Protein AF-A0A4T0X198-F1 (afdb_monomer_lite)

Sequence (531 aa):
MTITDDGVINQREHHVYLKEINNILEANDIARLREVFSIENGLINNEIREQTWPIMIKSNTVDVPNCDELGNDCRDSEQVKKDVDRSFLHVDDSLHDVVSLRKRLYNLILKVLVALPELNYYQGYHDIASIVVLVFKDDILAYRFLYCLSVKYLRDHMMCNLSPTMSQLDLIPELMEKIDPELHKVISNAHPIYALSSIISLFTHNFSNVNHAVMLWDFIFFKDSPQMILYIYVAMLKYFKDEIVLELGEMSSFSLSKDSKSFDMDSVHAVLNNFISKHFKEFSTHSKNDLANVLALADHLSKKHSLTKLKTFHSISKYSFLNRKTYSLVILRLQSKETLLHQRKTGKNKNTHKKFRLVYFLLGSKLYMFKLSIGVGIIGIVINGLLRDGSCINQGYTNAQAAFAVFFGDNDPRNISQKLSSKREQDVLVAELEAIRHALISILKELNHPKNQDRKMAFTIYSDSTSAIEWVTGFHSPRRNMASTVDSCRYYYSQVKARTSLSILHVDAHTNVHGNERADNMAYLEACTYI

Radius of gyration: 26.46 Å; chains: 1; bounding box: 66×66×70 Å

Secondary structure (DSSP, 8-state):
------TT--HHHHHHHHHHHHHHHHTT-HHHHHHH--TTT--S-HHHHHHHHHHHHTGGG-------S--TT-TTHHHHHHHHHTTTTTS-TTTS-HHHHHHHHHHHHHHHHHH-TT----TTHHHHHHHHHHH-SSHHHHHHHHHHHIIIIIGGGGSSSSHHHHHHHTHHHHHHHHH-HHHHHHHTTS-GGGGHHHHHTTTTTT-SSHHHHHHHHHHHHHHT-TTHHHHHHHHHHHHTHHHHHHHHHHHHHHS--TT-SS--HHHHHHHHTTHHHHHTSS--HHHHHHHHHHHHHHHHHHHHS-GGGSSGGGGS-TTSTTT--S--HHHHHHHHHHHHHHHHHHHTSTTSHHHHHHHHHHTSS---S----------S-----BEEEEEEETTTSTT-EEEEEEE-STT-TT-EEEEPPTTS---HHHHHHHHHHHHHHHHHHHHTSGGGTT---EEEEEES-HHHHHHHHTSSPPPTTTHHHHHHHHHHHHHHHTTSEEEEEE--TTS--HHHHHHHHHHHHHHHTT-

pLDDT: mean 76.57, std 20.44, range [20.52, 98.44]

InterPro domains:
  IPR000195 Rab-GAP-TBC domain [PF00566] (47-244)
  IPR000195 Rab-GAP-TBC domain [PS50086] (43-224)
  IPR000195 Rab-GAP-TBC domain [SM00164] (40-248)
  IPR002156 Ribonuclease H domain [PF00075] (389-524)
  IPR012337 Ribonuclease H-like superfamily [SSF53098] (389-527)
  IPR035969 Rab-GAP-TBC domain superfamily [SSF47923] (25-184)
  IPR035969 Rab-GAP-TBC domain superfamily [SSF47923] (166-245)
  IPR036397 Ribonuclease H superfamily [G3DSA:3.30.420.10] (386-528)
  IPR045913 GTPase-activating protein TBC20/Gyp8-like [PTHR20913] (14-334)

Structure (mmCIF, N/CA/C/O backbone):
data_AF-A0A4T0X198-F1
#
_entry.id   AF-A0A4T0X198-F1
#
loop_
_atom_site.group_PDB
_atom_site.id
_atom_site.type_symbol
_atom_site.label_atom_id
_atom_site.label_alt_id
_atom_site.label_comp_id
_atom_site.label_asym_id
_atom_site.label_entity_id
_atom_site.label_seq_id
_atom_site.pdbx_PDB_ins_code
_atom_site.Cartn_x
_atom_site.Cartn_y
_atom_site.Cartn_z
_atom_site.occupancy
_atom_site.B_iso_or_equiv
_atom_site.auth_seq_id
_atom_site.auth_comp_id
_atom_site.auth_asym_id
_atom_site.auth_atom_id
_atom_site.pdbx_PDB_model_num
ATOM 1 N N . MET A 1 1 ? 16.808 -16.544 -4.429 1.00 29.42 1 MET A N 1
ATOM 2 C CA . MET A 1 1 ? 16.758 -17.791 -3.639 1.00 29.42 1 MET A CA 1
ATOM 3 C C . MET A 1 1 ? 15.345 -18.338 -3.738 1.00 29.42 1 MET A C 1
ATOM 5 O O . MET A 1 1 ? 14.411 -17.560 -3.586 1.00 29.42 1 MET A O 1
ATOM 9 N N . THR A 1 2 ? 15.166 -19.637 -3.972 1.00 31.08 2 THR A N 1
ATOM 10 C CA . THR A 1 2 ? 14.050 -20.343 -3.334 1.00 31.08 2 THR A CA 1
ATOM 11 C C . THR A 1 2 ? 14.247 -20.149 -1.837 1.00 31.08 2 THR A C 1
ATOM 13 O O . THR A 1 2 ? 15.103 -20.794 -1.241 1.00 31.08 2 THR A O 1
ATOM 16 N N . ILE A 1 3 ? 13.553 -19.172 -1.255 1.00 27.84 3 ILE A N 1
ATOM 17 C CA . ILE A 1 3 ? 13.453 -19.050 0.197 1.00 27.84 3 ILE A CA 1
ATOM 18 C C . ILE A 1 3 ? 12.466 -20.142 0.596 1.00 27.84 3 ILE A C 1
ATOM 20 O O . ILE A 1 3 ? 11.263 -19.919 0.632 1.00 27.84 3 ILE A O 1
ATOM 24 N N . THR A 1 4 ? 12.974 -21.358 0.757 1.00 34.34 4 THR A N 1
ATOM 25 C CA . THR A 1 4 ? 12.222 -22.485 1.302 1.00 34.34 4 THR A CA 1
ATOM 26 C C . THR A 1 4 ? 12.796 -22.799 2.671 1.00 34.34 4 THR A C 1
ATOM 28 O O . THR A 1 4 ? 13.516 -23.780 2.824 1.00 34.34 4 THR A O 1
ATOM 31 N N . ASP A 1 5 ? 12.461 -21.960 3.646 1.00 36.12 5 ASP A N 1
ATOM 32 C CA . ASP A 1 5 ? 12.213 -22.435 5.010 1.00 36.12 5 ASP A CA 1
ATOM 33 C C . ASP A 1 5 ? 10.697 -22.631 5.147 1.00 36.12 5 ASP A C 1
ATOM 35 O O . ASP A 1 5 ? 10.012 -22.006 5.949 1.00 36.12 5 ASP A O 1
ATOM 39 N N . ASP A 1 6 ? 10.154 -23.486 4.278 1.00 39.38 6 ASP A N 1
ATOM 40 C CA . ASP A 1 6 ? 8.780 -23.958 4.382 1.00 39.38 6 ASP A CA 1
ATOM 41 C C . ASP A 1 6 ? 8.835 -25.340 5.019 1.00 39.38 6 ASP A C 1
ATOM 43 O O . ASP A 1 6 ? 9.287 -26.314 4.410 1.00 39.38 6 ASP A O 1
ATOM 47 N N . GLY A 1 7 ? 8.398 -25.411 6.276 1.00 37.72 7 GLY A N 1
ATOM 48 C CA . GLY A 1 7 ? 8.264 -26.656 7.012 1.00 37.72 7 GLY A CA 1
ATOM 49 C C . GLY A 1 7 ? 7.482 -27.680 6.201 1.00 37.72 7 GLY A C 1
ATOM 50 O O . GLY A 1 7 ? 6.293 -27.500 5.995 1.00 37.72 7 GLY A O 1
ATOM 51 N N . VAL A 1 8 ? 8.168 -28.729 5.736 1.00 35.16 8 VAL A N 1
ATOM 52 C CA . VAL A 1 8 ? 7.633 -29.992 5.187 1.00 35.16 8 VAL A CA 1
ATOM 53 C C . VAL A 1 8 ? 6.275 -29.834 4.477 1.00 35.16 8 VAL A C 1
ATOM 55 O O . VAL A 1 8 ? 5.313 -30.543 4.758 1.00 35.16 8 VAL A O 1
ATOM 58 N N . ILE A 1 9 ? 6.184 -28.886 3.544 1.00 49.56 9 ILE A N 1
ATOM 59 C CA . ILE A 1 9 ? 5.084 -28.828 2.580 1.00 49.56 9 ILE A CA 1
ATOM 60 C C . ILE A 1 9 ? 5.434 -29.836 1.482 1.00 49.56 9 ILE A C 1
ATOM 62 O O . ILE A 1 9 ? 6.583 -29.915 1.041 1.00 49.56 9 ILE A O 1
ATOM 66 N N . ASN A 1 10 ? 4.469 -30.668 1.089 1.00 58.69 10 ASN A N 1
ATOM 67 C CA . ASN A 1 10 ? 4.658 -31.823 0.214 1.00 58.69 10 ASN A CA 1
ATOM 68 C C . ASN A 1 10 ? 5.284 -31.401 -1.133 1.00 58.69 10 ASN A C 1
ATOM 70 O O . ASN A 1 10 ? 4.586 -30.982 -2.053 1.00 58.69 10 ASN A O 1
ATOM 74 N N . GLN A 1 11 ? 6.613 -31.514 -1.271 1.00 63.88 11 GLN A N 1
ATOM 75 C CA . GLN A 1 11 ? 7.376 -31.074 -2.455 1.00 63.88 11 GLN A CA 1
ATOM 76 C C . GLN A 1 11 ? 6.812 -31.626 -3.775 1.00 63.88 11 GLN A C 1
ATOM 78 O O . GLN A 1 11 ? 6.951 -31.004 -4.829 1.00 63.88 11 GLN A O 1
ATOM 83 N N . ARG A 1 12 ? 6.141 -32.784 -3.717 1.00 69.38 12 ARG A N 1
ATOM 84 C CA . ARG A 1 12 ? 5.452 -33.391 -4.858 1.00 69.38 12 ARG A CA 1
ATOM 85 C C . ARG A 1 12 ? 4.259 -32.563 -5.333 1.00 69.38 12 ARG A C 1
ATOM 87 O O . ARG A 1 12 ? 4.116 -32.381 -6.535 1.00 69.38 12 ARG A O 1
ATOM 94 N N . GLU A 1 13 ? 3.441 -32.034 -4.427 1.00 71.88 13 GLU A N 1
ATOM 95 C CA . GLU A 1 13 ? 2.278 -31.203 -4.772 1.00 71.88 13 GLU A CA 1
ATOM 96 C C . GLU A 1 13 ? 2.711 -29.874 -5.393 1.00 71.88 13 GLU A C 1
ATOM 98 O O . GLU A 1 13 ? 2.176 -29.475 -6.425 1.00 71.88 13 GLU A O 1
ATOM 103 N N . HIS A 1 14 ? 3.756 -29.244 -4.846 1.00 75.44 14 HIS A N 1
ATOM 104 C CA . HIS A 1 14 ? 4.346 -28.043 -5.442 1.00 75.44 14 HIS A CA 1
ATOM 105 C C . HIS A 1 14 ? 4.886 -28.317 -6.847 1.00 75.44 14 HIS A C 1
ATOM 107 O O . HIS A 1 14 ? 4.627 -27.545 -7.764 1.00 75.44 14 HIS A O 1
ATOM 113 N N . HIS A 1 15 ? 5.606 -29.424 -7.045 1.00 80.12 15 HIS A N 1
ATOM 114 C CA . HIS A 1 15 ? 6.130 -29.776 -8.363 1.00 80.12 15 HIS A CA 1
ATOM 115 C C . HIS A 1 15 ? 5.014 -30.018 -9.392 1.00 80.12 15 HIS A C 1
ATOM 117 O O . HIS A 1 15 ? 5.126 -29.579 -10.537 1.00 80.12 15 HIS A O 1
ATOM 123 N N . VAL A 1 16 ? 3.922 -30.674 -8.987 1.00 83.75 16 VAL A N 1
ATOM 124 C CA . VAL A 1 16 ? 2.748 -30.887 -9.847 1.00 83.75 16 VAL A CA 1
ATOM 125 C C . VAL A 1 16 ? 2.082 -29.555 -10.200 1.00 83.75 16 VAL A C 1
ATOM 127 O O . VAL A 1 16 ? 1.849 -29.303 -11.381 1.00 83.75 16 VAL A O 1
ATOM 130 N N . TYR A 1 17 ? 1.858 -28.675 -9.220 1.00 82.19 17 TYR A N 1
ATOM 131 C CA . TYR A 1 17 ? 1.251 -27.358 -9.444 1.00 82.19 17 TYR A CA 1
ATOM 132 C C . TYR A 1 17 ? 2.129 -26.449 -10.324 1.00 82.19 17 TYR A C 1
ATOM 134 O O . TYR A 1 17 ? 1.622 -25.813 -11.246 1.00 82.19 17 TYR A O 1
ATOM 142 N N . LEU A 1 18 ? 3.456 -26.447 -10.124 1.00 83.81 18 LEU A N 1
ATOM 143 C CA . LEU A 1 18 ? 4.412 -25.750 -11.002 1.00 83.81 18 LEU A CA 1
ATOM 144 C C . LEU A 1 18 ? 4.291 -26.222 -12.451 1.00 83.81 18 LEU A C 1
ATOM 146 O O . LEU A 1 18 ? 4.240 -25.410 -13.373 1.00 83.81 18 LEU A O 1
ATOM 150 N N . LYS A 1 19 ? 4.269 -27.543 -12.651 1.00 86.38 19 LYS A N 1
ATOM 151 C CA . LYS A 1 19 ? 4.179 -28.139 -13.983 1.00 86.38 19 LYS A CA 1
ATOM 152 C C . LYS A 1 19 ? 2.850 -27.796 -14.654 1.00 86.38 19 LYS A C 1
ATOM 154 O O . LYS A 1 19 ? 2.844 -27.484 -15.840 1.00 86.38 19 LYS A O 1
ATOM 159 N N . GLU A 1 20 ? 1.747 -27.818 -13.907 1.00 88.81 20 GLU A N 1
ATOM 160 C CA . GLU A 1 20 ? 0.434 -27.419 -14.421 1.00 88.81 20 GLU A CA 1
ATOM 161 C C . GLU A 1 20 ? 0.422 -25.943 -14.847 1.00 88.81 20 GLU A C 1
ATOM 163 O O . GLU A 1 20 ? 0.036 -25.654 -15.978 1.00 88.81 20 GLU A O 1
ATOM 168 N N . ILE A 1 21 ? 0.921 -25.022 -14.011 1.00 89.19 21 ILE A N 1
ATOM 169 C CA . ILE A 1 21 ? 0.995 -23.592 -14.358 1.00 89.19 21 ILE A CA 1
ATOM 170 C C . ILE A 1 21 ? 1.844 -23.360 -15.611 1.00 89.19 21 ILE A C 1
ATOM 172 O O . ILE A 1 21 ? 1.414 -22.628 -16.500 1.00 89.19 21 ILE A O 1
ATOM 176 N N . ASN A 1 22 ? 3.022 -23.983 -15.711 1.00 89.19 22 ASN A N 1
ATOM 177 C CA . ASN A 1 22 ? 3.895 -23.807 -16.874 1.00 89.19 22 ASN A CA 1
ATOM 178 C C . ASN A 1 22 ? 3.228 -24.298 -18.166 1.00 89.19 22 ASN A C 1
ATOM 180 O O . ASN A 1 22 ? 3.226 -23.573 -19.156 1.00 89.19 22 ASN A O 1
ATOM 184 N N . ASN A 1 23 ? 2.574 -25.464 -18.136 1.00 90.31 23 ASN A N 1
ATOM 185 C CA . ASN A 1 23 ? 1.830 -25.972 -19.293 1.00 90.31 23 ASN A CA 1
ATOM 186 C C . ASN A 1 23 ? 0.698 -25.013 -19.713 1.00 90.31 23 ASN A C 1
ATOM 188 O O . ASN A 1 23 ? 0.462 -24.806 -20.902 1.00 90.31 23 ASN A O 1
ATOM 192 N N . ILE A 1 24 ? -0.008 -24.418 -18.744 1.00 90.81 24 ILE A N 1
ATOM 193 C CA . ILE A 1 24 ? -1.080 -23.445 -19.005 1.00 90.81 24 ILE A CA 1
ATOM 194 C C . ILE A 1 24 ? -0.520 -22.156 -19.625 1.00 90.81 24 ILE A C 1
ATOM 196 O O . ILE A 1 24 ? -1.128 -21.602 -20.544 1.00 90.81 24 ILE A O 1
ATOM 200 N N . LEU A 1 25 ? 0.630 -21.679 -19.137 1.00 89.19 25 LEU A N 1
ATOM 201 C CA . LEU A 1 25 ? 1.312 -20.498 -19.670 1.00 89.19 25 LEU A CA 1
ATOM 202 C C . LEU A 1 25 ? 1.791 -20.719 -21.109 1.00 89.19 25 LEU A C 1
ATOM 204 O O . LEU A 1 25 ? 1.571 -19.851 -21.950 1.00 89.19 25 LEU A O 1
ATOM 208 N N . GLU A 1 26 ? 2.361 -21.888 -21.411 1.00 89.69 26 GLU A N 1
ATOM 209 C CA . GLU A 1 26 ? 2.751 -22.278 -22.774 1.00 89.69 26 GLU A CA 1
ATOM 210 C C . GLU A 1 26 ? 1.545 -22.344 -23.723 1.00 89.69 26 GLU A C 1
ATOM 212 O O . GLU A 1 26 ? 1.629 -21.906 -24.870 1.00 89.69 26 GLU A O 1
ATOM 217 N N . ALA A 1 27 ? 0.399 -22.830 -23.236 1.00 90.75 27 ALA A N 1
ATOM 218 C CA . ALA A 1 27 ? -0.852 -22.869 -23.992 1.00 90.75 27 ALA A CA 1
ATOM 219 C C . ALA A 1 27 ? -1.566 -21.503 -24.095 1.00 90.75 27 ALA A C 1
ATOM 221 O O . ALA A 1 27 ? -2.546 -21.382 -24.832 1.00 90.75 27 ALA A O 1
ATOM 222 N N . ASN A 1 28 ? -1.098 -20.478 -23.370 1.00 87.12 28 ASN A N 1
ATOM 223 C CA . ASN A 1 28 ? -1.729 -19.159 -23.243 1.00 87.12 28 ASN A CA 1
ATOM 224 C C . ASN A 1 28 ? -3.211 -19.222 -22.793 1.00 87.12 28 ASN A C 1
ATOM 226 O O . ASN A 1 28 ? -4.034 -18.383 -23.176 1.00 87.12 28 ASN A O 1
ATOM 230 N N . ASP A 1 29 ? -3.565 -20.211 -21.964 1.00 91.25 29 ASP A N 1
ATOM 231 C CA . ASP A 1 29 ? -4.932 -20.405 -21.467 1.00 91.25 29 ASP A CA 1
ATOM 232 C C . ASP A 1 29 ? -5.168 -19.620 -20.167 1.00 91.25 29 ASP A C 1
ATOM 234 O O . ASP A 1 29 ? -5.105 -20.122 -19.042 1.00 91.25 29 ASP A O 1
ATOM 238 N N . ILE A 1 30 ? -5.452 -18.327 -20.331 1.00 88.62 30 ILE A N 1
ATOM 239 C CA . ILE A 1 30 ? -5.693 -17.395 -19.220 1.00 88.62 30 ILE A CA 1
ATOM 240 C C . ILE A 1 30 ? -6.915 -17.813 -18.380 1.00 88.62 30 ILE A C 1
ATOM 242 O O . ILE A 1 30 ? -6.953 -17.535 -17.179 1.00 88.62 30 ILE A O 1
ATOM 246 N N . ALA A 1 31 ? -7.924 -18.445 -18.991 1.00 90.19 31 ALA A N 1
ATOM 247 C CA . ALA A 1 31 ? -9.125 -18.877 -18.281 1.00 90.19 31 ALA A CA 1
ATOM 248 C C . ALA A 1 31 ? -8.781 -20.019 -17.324 1.00 90.19 31 ALA A C 1
ATOM 250 O O . ALA A 1 31 ? -9.040 -19.909 -16.124 1.00 90.19 31 ALA A O 1
ATOM 251 N N . ARG A 1 32 ? -8.086 -21.042 -17.830 1.00 90.94 32 ARG A N 1
ATOM 252 C CA . ARG A 1 32 ? -7.613 -22.160 -17.016 1.00 90.94 32 ARG A CA 1
ATOM 253 C C . ARG A 1 32 ? -6.648 -21.715 -15.924 1.00 90.94 32 ARG A C 1
ATOM 255 O O . ARG A 1 32 ? -6.745 -22.192 -14.797 1.00 90.94 32 ARG A O 1
ATOM 262 N N . LEU A 1 33 ? -5.776 -20.747 -16.215 1.00 89.75 33 LEU A N 1
ATOM 263 C CA . LEU A 1 33 ? -4.869 -20.179 -15.216 1.00 89.75 33 LEU A CA 1
ATOM 264 C C . LEU A 1 33 ? -5.636 -19.606 -14.015 1.00 89.75 33 LEU A C 1
ATOM 266 O O . LEU A 1 33 ? -5.237 -19.815 -12.872 1.00 89.75 33 LEU A O 1
ATOM 270 N N . ARG A 1 34 ? -6.762 -18.919 -14.254 1.00 89.88 34 ARG A N 1
ATOM 271 C CA . ARG A 1 34 ? -7.615 -18.383 -13.178 1.00 89.88 34 ARG A CA 1
ATOM 272 C C . ARG A 1 34 ? -8.363 -19.464 -12.406 1.00 89.88 34 ARG A C 1
ATOM 274 O O . ARG A 1 34 ? -8.610 -19.264 -11.222 1.00 89.88 34 ARG A O 1
ATOM 281 N N . GLU A 1 35 ? -8.736 -20.563 -13.055 1.00 88.69 35 GLU A N 1
ATOM 282 C CA . GLU A 1 35 ? -9.410 -21.694 -12.401 1.00 88.69 35 GLU A CA 1
ATOM 283 C C . GLU A 1 35 ? -8.481 -22.465 -11.466 1.00 88.69 35 GLU A C 1
ATOM 285 O O . GLU A 1 35 ? -8.905 -22.901 -10.400 1.00 88.69 35 GLU A O 1
ATOM 290 N N . VAL A 1 36 ? -7.222 -22.636 -11.872 1.00 87.62 36 VAL A N 1
ATOM 291 C CA . VAL A 1 36 ? -6.228 -23.427 -11.136 1.00 87.62 36 VAL A CA 1
ATOM 292 C C . VAL A 1 36 ? -5.618 -22.642 -9.969 1.00 87.62 36 VAL A C 1
ATOM 294 O O . VAL A 1 36 ? -5.122 -23.245 -9.021 1.00 87.62 36 VAL A O 1
ATOM 297 N N . PHE A 1 37 ? -5.687 -21.306 -9.990 1.00 90.00 37 PHE A N 1
ATOM 298 C CA . PHE A 1 37 ? -5.163 -20.469 -8.912 1.00 90.00 37 PHE A CA 1
ATOM 299 C C . PHE A 1 37 ? -5.791 -20.800 -7.551 1.00 90.00 37 PHE A C 1
ATOM 301 O O . PHE A 1 37 ? -6.982 -20.578 -7.320 1.00 90.00 37 PHE A O 1
ATOM 308 N N . SER A 1 38 ? -4.954 -21.261 -6.622 1.00 88.38 38 SER A N 1
ATOM 309 C CA . SER A 1 38 ? -5.335 -21.517 -5.233 1.00 88.38 38 SER A CA 1
ATOM 310 C C . SER A 1 38 ? -4.900 -20.369 -4.324 1.00 88.38 38 SER A C 1
ATOM 312 O O . SER A 1 38 ? -3.738 -19.964 -4.338 1.00 88.38 38 SER A O 1
ATOM 314 N N . ILE A 1 39 ? -5.821 -19.877 -3.485 1.00 87.12 39 ILE A N 1
ATOM 315 C CA . ILE A 1 39 ? -5.531 -18.842 -2.478 1.00 87.12 39 ILE A CA 1
ATOM 316 C C . ILE A 1 39 ? -4.513 -19.351 -1.451 1.00 87.12 39 ILE A C 1
ATOM 318 O O . ILE A 1 39 ? -3.635 -18.595 -1.056 1.00 87.12 39 ILE A O 1
ATOM 322 N N . GLU A 1 40 ? -4.612 -20.618 -1.042 1.00 84.81 40 GLU A N 1
ATOM 323 C CA . GLU A 1 40 ? -3.745 -21.225 -0.019 1.00 84.81 40 GLU A CA 1
ATOM 324 C C . GLU A 1 40 ? -2.292 -21.339 -0.491 1.00 84.81 40 GLU A C 1
ATOM 326 O O . GLU A 1 40 ? -1.352 -21.108 0.273 1.00 84.81 40 GLU A O 1
ATOM 331 N N . ASN A 1 41 ? -2.110 -21.660 -1.774 1.00 78.94 41 ASN A N 1
ATOM 332 C CA . ASN A 1 41 ? -0.787 -21.868 -2.355 1.00 78.94 41 ASN A CA 1
ATOM 333 C C . ASN A 1 41 ? -0.203 -20.593 -2.975 1.00 78.94 41 ASN A C 1
ATOM 335 O O . ASN A 1 41 ? 1.018 -20.480 -3.070 1.00 78.94 41 ASN A O 1
ATOM 339 N N . GLY A 1 42 ? -1.046 -19.641 -3.390 1.00 86.81 42 GLY A N 1
ATOM 340 C CA . GLY A 1 42 ? -0.625 -18.479 -4.169 1.00 86.81 42 GLY A CA 1
ATOM 341 C C . GLY A 1 42 ? 0.114 -18.889 -5.448 1.00 86.81 42 GLY A C 1
ATOM 342 O O . GLY A 1 42 ? -0.135 -19.954 -6.027 1.00 86.81 42 GLY A O 1
ATOM 343 N N . LEU A 1 43 ? 1.043 -18.044 -5.898 1.00 88.56 43 LEU A N 1
ATOM 344 C CA . LEU A 1 43 ? 2.067 -18.442 -6.864 1.00 88.56 43 LEU A CA 1
ATOM 345 C C . LEU A 1 43 ? 3.331 -18.912 -6.135 1.00 88.56 43 LEU A C 1
ATOM 347 O O . LEU A 1 43 ? 3.718 -18.368 -5.103 1.00 88.56 43 LEU A O 1
ATOM 351 N N . ILE A 1 44 ? 4.002 -19.924 -6.684 1.00 84.31 44 ILE A N 1
ATOM 352 C CA . ILE A 1 44 ? 5.101 -20.595 -5.973 1.00 84.31 44 ILE A CA 1
ATOM 353 C C . ILE A 1 44 ? 6.371 -19.739 -5.914 1.00 84.31 44 ILE A C 1
ATOM 355 O O . ILE A 1 44 ? 7.060 -19.733 -4.898 1.00 84.31 44 ILE A O 1
ATOM 359 N N . ASN A 1 45 ? 6.718 -19.034 -6.991 1.00 88.50 45 ASN A N 1
ATOM 360 C CA . ASN A 1 45 ? 7.982 -18.303 -7.084 1.00 88.50 45 ASN A CA 1
ATOM 361 C C . ASN A 1 45 ? 7.880 -17.060 -7.978 1.00 88.50 45 ASN A C 1
ATOM 363 O O . ASN A 1 45 ? 6.873 -16.822 -8.651 1.00 88.50 45 ASN A O 1
ATOM 367 N N . ASN A 1 46 ? 8.942 -16.255 -7.963 1.00 91.19 46 ASN A N 1
ATOM 368 C CA . ASN A 1 46 ? 8.993 -15.005 -8.713 1.00 91.19 46 ASN A CA 1
ATOM 369 C C . ASN A 1 46 ? 9.098 -15.234 -10.224 1.00 91.19 46 ASN A C 1
ATOM 371 O O . ASN A 1 46 ? 8.548 -14.439 -10.973 1.00 91.19 46 ASN A O 1
ATOM 375 N N . GLU A 1 47 ? 9.697 -16.339 -10.676 1.00 90.62 47 GLU A N 1
ATOM 376 C CA . GLU A 1 47 ? 9.752 -16.702 -12.098 1.00 90.62 47 GLU A CA 1
ATOM 377 C C . GLU A 1 47 ? 8.352 -16.881 -12.711 1.00 90.62 47 GLU A C 1
ATOM 379 O O . GLU A 1 47 ? 8.103 -16.461 -13.842 1.00 90.62 47 GLU A O 1
ATOM 384 N N . ILE A 1 48 ? 7.413 -17.470 -11.962 1.00 92.06 48 ILE A N 1
ATOM 385 C CA . ILE A 1 48 ? 6.010 -17.564 -12.382 1.00 92.06 48 ILE A CA 1
ATOM 386 C C . ILE A 1 48 ? 5.325 -16.200 -12.288 1.00 92.06 48 ILE A C 1
ATOM 388 O O . ILE A 1 48 ? 4.549 -15.845 -13.176 1.00 92.06 48 ILE A O 1
ATOM 392 N N . ARG A 1 49 ? 5.590 -15.410 -11.240 1.00 95.25 49 ARG A N 1
ATOM 393 C CA . ARG A 1 49 ? 5.004 -14.063 -11.082 1.00 95.25 49 ARG A CA 1
ATOM 394 C C . ARG A 1 49 ? 5.395 -13.123 -12.216 1.00 95.25 49 ARG A C 1
ATOM 396 O O . ARG A 1 49 ? 4.524 -12.457 -12.766 1.00 95.25 49 ARG A O 1
ATOM 403 N N . GLU A 1 50 ? 6.666 -13.125 -12.608 1.00 94.81 50 GLU A N 1
ATOM 404 C CA . GLU A 1 50 ? 7.206 -12.329 -13.716 1.00 94.81 50 GLU A CA 1
ATOM 405 C C . GLU A 1 50 ? 6.451 -12.596 -15.032 1.00 94.81 50 GLU A C 1
ATOM 407 O O . GLU A 1 50 ? 6.221 -11.671 -15.808 1.00 94.81 50 GLU A O 1
ATOM 412 N N . GLN A 1 51 ? 5.972 -13.826 -15.246 1.00 92.81 51 GLN A N 1
ATOM 413 C CA . GLN A 1 51 ? 5.170 -14.203 -16.418 1.00 92.81 51 GLN A CA 1
ATOM 414 C C . GLN A 1 51 ? 3.667 -13.938 -16.234 1.00 92.81 51 GLN A C 1
ATOM 416 O O . GLN A 1 51 ? 2.997 -13.421 -17.127 1.00 92.81 51 GLN A O 1
ATOM 421 N N . THR A 1 52 ? 3.115 -14.283 -15.071 1.00 94.56 52 THR A N 1
ATOM 422 C CA . THR A 1 52 ? 1.665 -14.285 -14.815 1.00 94.56 52 THR A CA 1
ATOM 423 C C . THR A 1 52 ? 1.114 -12.906 -14.474 1.00 94.56 52 THR A C 1
ATOM 425 O O . THR A 1 52 ? 0.056 -12.531 -14.985 1.00 94.56 52 THR A O 1
ATOM 428 N N . TRP A 1 53 ? 1.801 -12.122 -13.637 1.00 96.12 53 TRP A N 1
ATOM 429 C CA . TRP A 1 53 ? 1.317 -10.812 -13.201 1.00 96.12 53 TRP A CA 1
ATOM 430 C C . TRP A 1 53 ? 1.059 -9.868 -14.384 1.00 96.12 53 TRP A C 1
ATOM 432 O O . TRP A 1 53 ? -0.036 -9.294 -14.430 1.00 96.12 53 TRP A O 1
ATOM 442 N N . PRO A 1 54 ? 1.962 -9.742 -15.385 1.00 95.38 54 PRO A N 1
ATOM 443 C CA . PRO A 1 54 ? 1.696 -8.919 -16.563 1.00 95.38 54 PRO A CA 1
ATOM 444 C C . PRO A 1 54 ? 0.451 -9.335 -17.345 1.00 95.38 54 PRO A C 1
ATOM 446 O O . PRO A 1 54 ? -0.277 -8.469 -17.835 1.00 95.38 54 PRO A O 1
ATOM 449 N N . ILE A 1 55 ? 0.178 -10.641 -17.435 1.00 94.19 55 ILE A N 1
ATOM 450 C CA . ILE A 1 55 ? -1.016 -11.189 -18.091 1.00 94.19 55 ILE A CA 1
ATOM 451 C C . ILE A 1 55 ? -2.266 -10.839 -17.275 1.00 94.19 55 ILE A C 1
ATOM 453 O O . ILE A 1 55 ? -3.255 -10.350 -17.825 1.00 94.19 55 ILE A O 1
ATOM 457 N N . MET A 1 56 ? -2.221 -11.034 -15.952 1.00 93.94 56 MET A N 1
ATOM 458 C CA . MET A 1 56 ? -3.361 -10.793 -15.064 1.00 93.94 56 MET A CA 1
ATOM 459 C C . MET A 1 56 ? -3.786 -9.327 -15.049 1.00 93.94 56 MET A C 1
ATOM 461 O O . MET A 1 56 ? -4.984 -9.042 -15.141 1.00 93.94 56 MET A O 1
ATOM 465 N N . ILE A 1 57 ? -2.827 -8.395 -14.996 1.00 92.81 57 ILE A N 1
ATOM 466 C CA . ILE A 1 57 ? -3.128 -6.959 -15.035 1.00 92.81 57 ILE A CA 1
ATOM 467 C C . ILE A 1 57 ? -3.210 -6.391 -16.459 1.00 92.81 57 ILE A C 1
ATOM 469 O O . ILE A 1 57 ? -3.581 -5.222 -16.609 1.00 92.81 57 ILE A O 1
ATOM 473 N N . LYS A 1 58 ? -2.938 -7.203 -17.490 1.00 91.75 58 LYS A N 1
ATOM 474 C CA . LYS A 1 58 ? -2.909 -6.825 -18.914 1.00 91.75 58 LYS A CA 1
ATOM 475 C C . LYS A 1 58 ? -1.877 -5.740 -19.248 1.00 91.75 58 LYS A C 1
ATOM 477 O O . LYS A 1 58 ? -2.106 -4.916 -20.131 1.00 91.75 58 LYS A O 1
ATOM 482 N N . SER A 1 59 ? -0.749 -5.701 -18.538 1.00 89.94 59 SER A N 1
ATOM 483 C CA . SER A 1 59 ? 0.353 -4.785 -18.878 1.00 89.94 59 SER A CA 1
ATOM 484 C C . SER A 1 59 ? 1.110 -5.254 -20.119 1.00 89.94 59 SER A C 1
ATOM 486 O O . SER A 1 59 ? 1.622 -4.435 -20.876 1.00 89.94 59 SER A O 1
ATOM 488 N N . ASN A 1 60 ? 1.100 -6.565 -20.380 1.00 86.25 60 ASN A N 1
ATOM 489 C CA . ASN A 1 60 ? 1.648 -7.181 -21.588 1.00 86.25 60 ASN A CA 1
ATOM 490 C C . ASN A 1 60 ? 1.046 -6.617 -22.897 1.00 86.25 60 ASN A C 1
ATOM 492 O O . ASN A 1 60 ? 1.736 -6.608 -23.916 1.00 86.25 60 ASN A O 1
ATOM 496 N N . THR A 1 61 ? -0.186 -6.092 -22.866 1.00 85.62 61 THR A N 1
ATOM 497 C CA . THR A 1 61 ? -0.880 -5.494 -24.027 1.00 85.62 61 THR A CA 1
ATOM 498 C C . THR A 1 61 ? -0.741 -3.976 -24.151 1.00 85.62 61 THR A C 1
ATOM 500 O O . THR A 1 61 ? -1.207 -3.402 -25.131 1.00 85.62 61 THR A O 1
ATOM 503 N N . VAL A 1 62 ? -0.171 -3.304 -23.148 1.00 86.50 62 VAL A N 1
ATOM 504 C CA . VAL A 1 62 ? -0.057 -1.841 -23.143 1.00 86.50 62 VAL A CA 1
ATOM 505 C C . VAL A 1 62 ? 1.252 -1.434 -23.800 1.00 86.50 62 VAL A C 1
ATOM 507 O O . VAL A 1 62 ? 2.320 -1.902 -23.399 1.00 86.50 62 VAL A O 1
ATOM 510 N N . ASP A 1 63 ? 1.158 -0.547 -24.784 1.00 86.50 63 ASP A N 1
ATOM 511 C CA . ASP A 1 63 ? 2.319 0.155 -25.312 1.00 86.50 63 ASP A CA 1
ATOM 512 C C . ASP A 1 63 ? 2.713 1.268 -24.333 1.00 86.50 63 ASP A C 1
ATOM 514 O O . ASP A 1 63 ? 1.894 2.135 -23.999 1.00 86.50 63 ASP A O 1
ATOM 518 N N . VAL A 1 64 ? 3.931 1.184 -23.800 1.00 87.06 64 VAL A N 1
ATOM 519 C CA . VAL A 1 64 ? 4.457 2.138 -22.816 1.00 87.06 64 VAL A CA 1
ATOM 520 C C . VAL A 1 64 ? 5.545 2.979 -23.469 1.00 87.06 64 VAL A C 1
ATOM 522 O O . VAL A 1 64 ? 6.353 2.432 -24.220 1.00 87.06 64 VAL A O 1
ATOM 525 N N . PRO A 1 65 ? 5.611 4.292 -23.184 1.00 87.69 65 PRO A N 1
ATOM 526 C CA . PRO A 1 65 ? 6.647 5.141 -23.755 1.00 87.69 65 PRO A CA 1
ATOM 527 C C . PRO A 1 65 ? 8.034 4.605 -23.410 1.00 87.69 65 PRO A C 1
ATOM 529 O O . PRO A 1 65 ? 8.306 4.331 -22.235 1.00 87.69 65 PRO A O 1
ATOM 532 N N . ASN A 1 66 ? 8.906 4.486 -24.412 1.00 79.44 66 ASN A N 1
ATOM 533 C CA . ASN A 1 66 ? 10.299 4.165 -24.154 1.00 79.44 66 ASN A CA 1
ATOM 534 C C . ASN A 1 66 ? 10.999 5.403 -23.575 1.00 79.44 66 ASN A C 1
ATOM 536 O O . ASN A 1 66 ? 11.164 6.409 -24.262 1.00 79.44 66 ASN A O 1
ATOM 540 N N . CYS A 1 67 ? 11.366 5.343 -22.297 1.00 67.19 67 CYS A N 1
ATOM 541 C CA . CYS A 1 67 ? 12.150 6.380 -21.632 1.00 67.19 67 CYS A CA 1
ATOM 542 C C . CYS A 1 67 ? 13.598 5.893 -21.514 1.00 67.19 67 CYS A C 1
ATOM 544 O O . CYS A 1 67 ? 14.003 5.366 -20.471 1.00 67.19 67 CYS A O 1
ATOM 546 N N . ASP A 1 68 ? 14.356 6.055 -22.600 1.00 65.50 68 ASP A N 1
ATOM 547 C CA . ASP A 1 68 ? 15.797 5.773 -22.626 1.00 65.50 68 ASP A CA 1
ATOM 548 C C . ASP A 1 68 ? 16.589 6.852 -21.870 1.00 65.50 68 ASP A C 1
ATOM 550 O O . ASP A 1 68 ? 17.580 6.551 -21.205 1.00 65.50 68 ASP A O 1
ATOM 554 N N . GLU A 1 69 ? 16.101 8.095 -21.881 1.00 59.34 69 GLU A N 1
ATOM 555 C CA . GLU A 1 69 ? 16.727 9.225 -21.199 1.00 59.34 69 GLU A CA 1
ATOM 556 C C . GLU A 1 69 ? 15.920 9.623 -19.955 1.00 59.34 69 GLU A C 1
ATOM 558 O O . GLU A 1 69 ? 14.840 10.212 -20.029 1.00 59.34 69 GLU A O 1
ATOM 563 N N . LEU A 1 70 ? 16.461 9.293 -18.779 1.00 62.16 70 LEU A N 1
ATOM 564 C CA . LEU A 1 70 ? 16.046 9.892 -17.512 1.00 62.16 70 LEU A CA 1
ATOM 565 C C . LEU A 1 70 ? 16.460 11.368 -17.546 1.00 62.16 70 LEU A C 1
ATOM 567 O O . LEU A 1 70 ? 17.601 11.701 -17.238 1.00 62.16 70 LEU A O 1
ATOM 571 N N . GLY A 1 71 ? 15.554 12.252 -17.967 1.00 56.19 71 GLY A N 1
ATOM 572 C CA . GLY A 1 71 ? 15.792 13.690 -17.883 1.00 56.19 71 GLY A CA 1
ATOM 573 C C . GLY A 1 71 ? 16.115 14.090 -16.439 1.00 56.19 71 GLY A C 1
ATOM 574 O O . GLY A 1 71 ? 15.436 13.656 -15.508 1.00 56.19 71 GLY A O 1
ATOM 575 N N . ASN A 1 72 ? 17.134 14.933 -16.251 1.00 55.28 72 ASN A N 1
ATOM 576 C CA . ASN A 1 72 ? 17.578 15.403 -14.929 1.00 55.28 72 ASN A CA 1
ATOM 577 C C . ASN A 1 72 ? 16.497 16.192 -14.146 1.00 55.28 72 ASN A C 1
ATOM 579 O O . ASN A 1 72 ? 16.681 16.456 -12.963 1.00 55.28 72 ASN A O 1
ATOM 583 N N . ASP A 1 73 ? 15.361 16.519 -14.773 1.00 65.69 73 ASP A N 1
ATOM 584 C CA . ASP A 1 73 ? 14.288 17.375 -14.245 1.00 65.69 73 ASP A CA 1
ATOM 585 C C . ASP A 1 73 ? 13.075 16.607 -13.670 1.00 65.69 73 ASP A C 1
ATOM 587 O O . ASP A 1 73 ? 11.941 17.096 -13.684 1.00 65.69 73 ASP A O 1
ATOM 591 N N . CYS A 1 74 ? 13.257 15.394 -13.134 1.00 77.62 74 CYS A N 1
ATOM 592 C CA . CYS A 1 74 ? 12.175 14.765 -12.367 1.00 77.62 74 CYS A CA 1
ATOM 593 C C . CYS A 1 74 ? 11.980 15.501 -11.032 1.00 77.62 74 CYS A C 1
ATOM 595 O O . CYS A 1 74 ? 12.836 15.436 -10.153 1.00 77.62 74 CYS A O 1
ATOM 597 N N . ARG A 1 75 ? 10.823 16.152 -10.852 1.00 83.62 75 ARG A N 1
ATOM 598 C CA . ARG A 1 75 ? 10.516 17.009 -9.687 1.00 83.62 75 ARG A CA 1
ATOM 599 C C . ARG A 1 75 ? 10.717 16.343 -8.317 1.00 83.62 75 ARG A C 1
ATOM 601 O O . ARG A 1 75 ? 10.982 17.036 -7.341 1.00 83.62 75 ARG A O 1
ATOM 608 N N . ASP A 1 76 ? 10.528 15.025 -8.257 1.00 83.25 76 ASP A N 1
ATOM 609 C CA . ASP A 1 76 ? 10.519 14.234 -7.024 1.00 83.25 76 ASP A CA 1
ATOM 610 C C . ASP A 1 76 ? 11.844 13.472 -6.809 1.00 83.25 76 ASP A C 1
ATOM 612 O O . ASP A 1 76 ? 11.953 12.686 -5.870 1.00 83.25 76 ASP A O 1
ATOM 616 N N . SER A 1 77 ? 12.859 13.689 -7.660 1.00 87.75 77 SER A N 1
ATOM 617 C CA . SER A 1 77 ? 14.119 12.924 -7.675 1.00 87.75 77 SER A CA 1
ATOM 618 C C . SER A 1 77 ? 14.810 12.853 -6.313 1.00 87.75 77 SER A C 1
ATOM 620 O O . SER A 1 77 ? 15.146 11.766 -5.850 1.00 87.75 77 SER A O 1
ATOM 622 N N . GLU A 1 78 ? 14.944 13.987 -5.628 1.00 86.56 78 GLU A N 1
ATOM 623 C CA . GLU A 1 78 ? 15.571 14.075 -4.306 1.00 86.56 78 GLU A CA 1
ATOM 624 C C . GLU A 1 78 ? 14.801 13.301 -3.229 1.00 86.56 78 GLU A C 1
ATOM 626 O O . GLU A 1 78 ? 15.399 12.681 -2.346 1.00 86.56 78 GLU A O 1
ATOM 631 N N . GLN A 1 79 ? 13.466 13.322 -3.285 1.00 82.69 79 GLN A N 1
ATOM 632 C CA . GLN A 1 79 ? 12.640 12.577 -2.336 1.00 82.69 79 GLN A CA 1
ATOM 633 C C . GLN A 1 79 ? 12.732 11.073 -2.609 1.00 82.69 79 GLN A C 1
ATOM 635 O O . GLN A 1 79 ? 12.976 10.299 -1.683 1.00 82.69 79 GLN A O 1
ATOM 640 N N . VAL A 1 80 ? 12.636 10.672 -3.881 1.00 88.69 80 VAL A N 1
ATOM 641 C CA . VAL A 1 80 ? 12.819 9.280 -4.312 1.00 88.69 80 VAL A CA 1
ATOM 642 C C . VAL A 1 80 ? 14.192 8.771 -3.882 1.00 88.69 80 VAL A C 1
ATOM 644 O O . VAL A 1 80 ? 14.288 7.685 -3.318 1.00 88.69 80 VAL A O 1
ATOM 647 N N . LYS A 1 81 ? 15.256 9.558 -4.085 1.00 90.12 81 LYS A N 1
ATOM 648 C CA . LYS A 1 81 ? 16.622 9.176 -3.710 1.00 90.12 81 LYS A CA 1
ATOM 649 C C . LYS A 1 81 ? 16.719 8.840 -2.224 1.00 90.12 81 LYS A C 1
ATOM 651 O O . LYS A 1 81 ? 17.184 7.758 -1.872 1.00 90.12 81 LYS A O 1
ATOM 656 N N . LYS A 1 82 ? 16.200 9.722 -1.365 1.00 82.50 82 LYS A N 1
ATOM 657 C CA . LYS A 1 82 ? 16.197 9.530 0.092 1.00 82.50 82 LYS A CA 1
ATOM 658 C C . LYS A 1 82 ? 15.442 8.277 0.526 1.00 82.50 82 LYS A C 1
ATOM 660 O O . LYS A 1 82 ? 15.871 7.631 1.477 1.00 82.50 82 LYS A O 1
ATOM 665 N N . ASP A 1 83 ? 14.318 7.961 -0.109 1.00 81.81 83 ASP A N 1
ATOM 666 C CA . ASP A 1 83 ? 13.502 6.795 0.249 1.00 81.81 83 ASP A CA 1
ATOM 667 C C . ASP A 1 83 ? 14.133 5.488 -0.260 1.00 81.81 83 ASP A C 1
ATOM 669 O O . ASP A 1 83 ? 14.188 4.486 0.456 1.00 81.81 83 ASP A O 1
ATOM 673 N N . VAL A 1 84 ? 14.718 5.517 -1.460 1.00 88.31 84 VAL A N 1
ATOM 674 C CA . VAL A 1 84 ? 15.462 4.389 -2.033 1.00 88.31 84 VAL A CA 1
ATOM 675 C C . VAL A 1 84 ? 16.713 4.059 -1.222 1.00 88.31 84 VAL A C 1
ATOM 677 O O . VAL A 1 84 ? 17.001 2.883 -1.002 1.00 88.31 84 VAL A O 1
ATOM 680 N N . ASP A 1 85 ? 17.433 5.062 -0.719 1.00 83.50 85 ASP A N 1
ATOM 681 C CA . ASP A 1 85 ? 18.632 4.842 0.099 1.00 83.50 85 ASP A CA 1
ATOM 682 C C . ASP A 1 85 ? 18.322 4.107 1.415 1.00 83.50 85 ASP A C 1
ATOM 684 O O . ASP A 1 85 ? 19.196 3.448 1.976 1.00 83.50 85 ASP A O 1
ATOM 688 N N . ARG A 1 86 ? 17.065 4.151 1.875 1.00 79.25 86 ARG A N 1
ATOM 689 C CA . ARG A 1 86 ? 16.581 3.414 3.051 1.00 79.25 86 ARG A CA 1
ATOM 690 C C . ARG A 1 86 ? 15.855 2.106 2.695 1.00 79.25 86 ARG A C 1
ATOM 692 O O . ARG A 1 86 ? 15.408 1.383 3.578 1.00 79.25 86 ARG A O 1
ATOM 699 N N . SER A 1 87 ? 15.761 1.770 1.408 1.00 81.31 87 SER A N 1
ATOM 700 C CA . SER A 1 87 ? 15.175 0.513 0.931 1.00 81.31 87 SER A CA 1
ATOM 701 C C . SER A 1 87 ? 16.171 -0.649 1.033 1.00 81.31 87 SER A C 1
ATOM 703 O O . SER A 1 87 ? 17.387 -0.442 1.071 1.00 81.31 87 SER A O 1
ATOM 705 N N . PHE A 1 88 ? 15.651 -1.881 1.046 1.00 78.25 88 PHE A N 1
ATOM 706 C CA . PHE A 1 88 ? 16.424 -3.135 1.074 1.00 78.25 88 PHE A CA 1
ATOM 707 C C . PHE A 1 88 ? 17.329 -3.350 2.304 1.00 78.25 88 PHE A C 1
ATOM 709 O O . PHE A 1 88 ? 18.195 -4.210 2.260 1.00 78.25 88 PHE A O 1
ATOM 716 N N . LEU A 1 89 ? 17.117 -2.642 3.422 1.00 67.62 89 LEU A N 1
ATOM 717 C CA . LEU A 1 89 ? 17.937 -2.790 4.645 1.00 67.62 89 LEU A CA 1
ATOM 718 C C . LEU A 1 89 ? 17.918 -4.202 5.260 1.00 67.62 89 LEU A C 1
ATOM 720 O O . LEU A 1 89 ? 18.804 -4.546 6.031 1.00 67.62 89 LEU A O 1
ATOM 724 N N . HIS A 1 90 ? 16.893 -4.995 4.951 1.00 63.53 90 HIS A N 1
ATOM 725 C CA . HIS A 1 90 ? 16.730 -6.368 5.439 1.00 63.53 90 HIS A CA 1
ATOM 726 C C . HIS A 1 90 ? 17.182 -7.424 4.428 1.00 63.53 90 HIS A C 1
ATOM 728 O O . HIS A 1 90 ? 17.091 -8.616 4.709 1.00 63.53 90 HIS A O 1
ATOM 734 N N . VAL A 1 91 ? 17.598 -7.001 3.232 1.00 65.88 91 VAL A N 1
ATOM 735 C CA . VAL A 1 91 ? 18.152 -7.912 2.237 1.00 65.88 91 VAL A CA 1
ATOM 736 C C . VAL A 1 91 ? 19.588 -8.197 2.646 1.00 65.88 91 VAL A C 1
ATOM 738 O O . VAL A 1 91 ? 20.348 -7.276 2.917 1.00 65.88 91 VAL A O 1
ATOM 741 N N . ASP A 1 92 ? 19.939 -9.475 2.715 1.00 63.06 92 ASP A N 1
ATOM 742 C CA . ASP A 1 92 ? 21.296 -9.899 3.037 1.00 63.06 92 ASP A CA 1
ATOM 743 C C . ASP A 1 92 ? 22.275 -9.412 1.951 1.00 63.06 92 ASP A C 1
ATOM 745 O O . ASP A 1 92 ? 22.220 -9.872 0.803 1.00 63.06 92 ASP A O 1
ATOM 749 N N . ASP A 1 93 ? 23.166 -8.485 2.323 1.00 61.44 93 ASP A N 1
ATOM 750 C CA . ASP A 1 93 ? 24.213 -7.919 1.458 1.00 61.44 93 ASP A CA 1
ATOM 751 C C . ASP A 1 93 ? 25.140 -9.004 0.873 1.00 61.44 93 ASP A C 1
ATOM 753 O O . ASP A 1 93 ? 25.784 -8.788 -0.153 1.00 61.44 93 ASP A O 1
ATOM 757 N N . SER A 1 94 ? 25.208 -10.194 1.486 1.00 57.62 94 SER A N 1
ATOM 758 C CA . SER A 1 94 ? 25.996 -11.318 0.967 1.00 57.62 94 SER A CA 1
ATOM 759 C C . SER A 1 94 ? 25.344 -12.028 -0.225 1.00 57.62 94 SER A C 1
ATOM 761 O O . SER A 1 94 ? 26.037 -12.656 -1.028 1.00 57.62 94 SER A O 1
ATOM 763 N N . LEU A 1 95 ? 24.019 -11.918 -0.368 1.00 60.06 95 LEU A N 1
ATOM 764 C CA . LEU A 1 95 ? 23.242 -12.581 -1.420 1.00 60.06 95 LEU A CA 1
ATOM 765 C C . LEU A 1 95 ? 22.885 -11.642 -2.574 1.00 60.06 95 LEU A C 1
ATOM 767 O O . LEU A 1 95 ? 22.622 -12.104 -3.688 1.00 60.06 95 LEU A O 1
ATOM 771 N N . HIS A 1 96 ? 22.856 -10.335 -2.319 1.00 67.88 96 HIS A N 1
ATOM 772 C CA . HIS A 1 96 ? 22.424 -9.340 -3.286 1.00 67.88 96 HIS A CA 1
ATOM 773 C C . HIS A 1 96 ? 23.307 -8.097 -3.256 1.00 67.88 96 HIS A C 1
ATOM 775 O O . HIS A 1 96 ? 23.606 -7.552 -2.201 1.00 67.88 96 HIS A O 1
ATOM 781 N N . ASP A 1 97 ? 23.627 -7.576 -4.441 1.00 83.69 97 ASP A N 1
ATOM 782 C CA . ASP A 1 97 ? 24.203 -6.240 -4.569 1.00 83.69 97 ASP A CA 1
ATOM 783 C C . ASP A 1 97 ? 23.113 -5.190 -4.292 1.00 83.69 97 ASP A C 1
ATOM 785 O O . ASP A 1 97 ? 22.387 -4.749 -5.193 1.00 83.69 97 ASP A O 1
ATOM 789 N N . VAL A 1 98 ? 22.970 -4.812 -3.019 1.00 85.56 98 VAL A N 1
ATOM 790 C CA . VAL A 1 98 ? 21.994 -3.816 -2.558 1.00 85.56 98 VAL A CA 1
ATOM 791 C C . VAL A 1 98 ? 22.215 -2.460 -3.226 1.00 85.56 98 VAL A C 1
ATOM 793 O O . VAL A 1 98 ? 21.245 -1.753 -3.510 1.00 85.56 98 VAL A O 1
ATOM 796 N N . VAL A 1 99 ? 23.458 -2.101 -3.563 1.00 87.94 99 VAL A N 1
ATOM 797 C CA . VAL A 1 99 ? 23.758 -0.860 -4.294 1.00 87.94 99 VAL A CA 1
ATOM 798 C C . VAL A 1 99 ? 23.151 -0.915 -5.696 1.00 87.94 99 VAL A C 1
ATOM 800 O O . VAL A 1 99 ? 22.473 0.031 -6.114 1.00 87.94 99 VAL A O 1
ATOM 803 N N . SER A 1 100 ? 23.322 -2.034 -6.403 1.00 90.81 100 SER A N 1
ATOM 804 C CA . SER A 1 100 ? 22.693 -2.262 -7.708 1.00 90.81 100 SER A CA 1
ATOM 805 C C . SER A 1 100 ? 21.165 -2.300 -7.616 1.00 90.81 100 SER A C 1
ATOM 807 O O . SER A 1 100 ? 20.493 -1.639 -8.411 1.00 90.81 100 SER A O 1
ATOM 809 N N . LEU A 1 101 ? 20.587 -2.970 -6.611 1.00 91.06 101 LEU A N 1
ATOM 810 C CA . LEU A 1 101 ? 19.133 -2.995 -6.399 1.00 91.06 101 LEU A CA 1
ATOM 811 C C . LEU A 1 101 ? 18.559 -1.597 -6.143 1.00 91.06 101 LEU A C 1
ATOM 813 O O . LEU A 1 101 ? 17.556 -1.227 -6.753 1.00 91.06 101 LEU A O 1
ATOM 817 N N . ARG A 1 102 ? 19.210 -0.787 -5.300 1.00 92.62 102 ARG A N 1
ATOM 818 C CA . ARG A 1 102 ? 18.821 0.612 -5.062 1.00 92.62 102 ARG A CA 1
ATOM 819 C C . ARG A 1 102 ? 18.922 1.442 -6.338 1.00 92.62 102 ARG A C 1
ATOM 821 O O . ARG A 1 102 ? 18.014 2.211 -6.638 1.00 92.62 102 ARG A O 1
ATOM 828 N N . LYS A 1 103 ? 19.974 1.256 -7.140 1.00 93.88 103 LYS A N 1
ATOM 829 C CA . LYS A 1 103 ? 20.108 1.936 -8.438 1.00 93.88 103 LYS A CA 1
ATOM 830 C C . LYS A 1 103 ? 18.985 1.546 -9.406 1.00 93.88 103 LYS A C 1
ATOM 832 O O . LYS A 1 103 ? 18.388 2.430 -10.019 1.00 93.88 103 LYS A O 1
ATOM 837 N N . ARG A 1 104 ? 18.664 0.250 -9.512 1.00 95.31 104 ARG A N 1
ATOM 838 C CA . ARG A 1 104 ? 17.534 -0.255 -10.313 1.00 95.31 104 ARG A CA 1
ATOM 839 C C . ARG A 1 104 ? 16.212 0.344 -9.836 1.00 95.31 104 ARG A C 1
ATOM 841 O O . ARG A 1 104 ? 15.463 0.872 -10.651 1.00 95.31 104 ARG A O 1
ATOM 848 N N . LEU A 1 105 ? 15.966 0.346 -8.526 1.00 96.12 105 LEU A N 1
ATOM 849 C CA . LEU A 1 105 ? 14.758 0.904 -7.914 1.00 96.12 105 LEU A CA 1
ATOM 850 C C . LEU A 1 105 ? 14.597 2.404 -8.189 1.00 96.12 105 LEU A C 1
ATOM 852 O O . LEU A 1 105 ? 13.530 2.837 -8.622 1.00 96.12 105 LEU A O 1
ATOM 856 N N . TYR A 1 106 ? 15.659 3.186 -7.986 1.00 95.50 106 TYR A N 1
ATOM 857 C CA . TYR A 1 106 ? 15.672 4.620 -8.269 1.00 95.50 106 TYR A CA 1
ATOM 858 C C . TYR A 1 106 ? 15.309 4.902 -9.730 1.00 95.50 106 TYR A C 1
ATOM 860 O O . TYR A 1 106 ? 14.364 5.641 -10.010 1.00 95.50 106 TYR A O 1
ATOM 868 N N . ASN A 1 107 ? 16.005 4.247 -10.663 1.00 94.56 107 ASN A N 1
ATOM 869 C CA . ASN A 1 107 ? 15.767 4.413 -12.095 1.00 94.56 107 ASN A CA 1
ATOM 870 C C . ASN A 1 107 ? 14.346 3.998 -12.489 1.00 94.56 107 ASN A C 1
ATOM 872 O O . ASN A 1 107 ? 13.700 4.693 -13.270 1.00 94.56 107 ASN A O 1
ATOM 876 N N . LEU A 1 108 ? 13.850 2.887 -11.940 1.00 96.25 108 LEU A N 1
ATOM 877 C CA . LEU A 1 108 ? 12.510 2.377 -12.209 1.00 96.25 108 LEU A CA 1
ATOM 878 C C . LEU A 1 108 ? 11.427 3.385 -11.793 1.00 96.25 108 LEU A C 1
ATOM 880 O O . LEU A 1 108 ? 10.537 3.691 -12.588 1.00 96.25 108 LEU A O 1
ATOM 884 N N . ILE A 1 109 ? 11.517 3.932 -10.575 1.00 96.25 109 ILE A N 1
ATOM 885 C CA . ILE A 1 109 ? 10.558 4.923 -10.066 1.00 96.25 109 ILE A CA 1
ATOM 886 C C . ILE A 1 109 ? 10.581 6.183 -10.933 1.00 96.25 109 ILE A C 1
ATOM 888 O O . ILE A 1 109 ? 9.524 6.633 -11.380 1.00 96.25 109 ILE A O 1
ATOM 892 N N . LEU A 1 110 ? 11.769 6.728 -11.214 1.00 94.19 110 LEU A N 1
ATOM 893 C CA . LEU A 1 110 ? 11.890 7.945 -12.015 1.00 94.19 110 LEU A CA 1
ATOM 894 C C . LEU A 1 110 ? 11.382 7.758 -13.444 1.00 94.19 110 LEU A C 1
ATOM 896 O O . LEU A 1 110 ? 10.673 8.631 -13.938 1.00 94.19 110 LEU A O 1
ATOM 900 N N . LYS A 1 111 ? 11.670 6.621 -14.093 1.00 93.75 111 LYS A N 1
ATOM 901 C CA . LYS A 1 111 ? 11.141 6.323 -15.433 1.00 93.75 111 LYS A CA 1
ATOM 902 C C . LYS A 1 111 ? 9.615 6.387 -15.452 1.00 93.75 111 LYS A C 1
ATOM 904 O O . LYS A 1 111 ? 9.043 6.992 -16.354 1.00 93.75 111 LYS A O 1
ATOM 909 N N . VAL A 1 112 ? 8.946 5.818 -14.444 1.00 95.12 112 VAL A N 1
ATOM 910 C CA . VAL A 1 112 ? 7.477 5.870 -14.353 1.00 95.12 112 VAL A CA 1
ATOM 911 C C . VAL A 1 112 ? 6.969 7.294 -14.124 1.00 95.12 112 VAL A C 1
ATOM 913 O O . VAL A 1 112 ? 6.018 7.698 -14.789 1.00 95.12 112 VAL A O 1
ATOM 916 N N . LEU A 1 113 ? 7.589 8.064 -13.224 1.00 93.31 113 LEU A N 1
ATOM 917 C CA . LEU A 1 113 ? 7.159 9.437 -12.919 1.00 93.31 113 LEU A CA 1
ATOM 918 C C . LEU A 1 113 ? 7.368 10.394 -14.101 1.00 93.31 113 LEU A C 1
ATOM 920 O O . LEU A 1 113 ? 6.498 11.213 -14.385 1.00 93.31 113 LEU A O 1
ATOM 924 N N . VAL A 1 114 ? 8.479 10.259 -14.830 1.00 91.88 114 VAL A N 1
ATOM 925 C CA . VAL A 1 114 ? 8.744 11.034 -16.053 1.00 91.88 114 VAL A CA 1
ATOM 926 C C . VAL A 1 114 ? 7.727 10.688 -17.143 1.00 91.88 114 VAL A C 1
ATOM 928 O O . VAL A 1 114 ? 7.205 11.581 -17.809 1.00 91.88 114 VAL A O 1
ATOM 931 N N . ALA A 1 115 ? 7.395 9.405 -17.300 1.00 91.88 115 ALA A N 1
ATOM 932 C CA . ALA A 1 115 ? 6.433 8.953 -18.300 1.00 91.88 115 ALA A CA 1
ATOM 933 C C . ALA A 1 115 ? 4.960 9.245 -17.931 1.00 91.88 115 ALA A C 1
ATOM 935 O O . ALA A 1 115 ? 4.086 9.176 -18.801 1.00 91.88 115 ALA A O 1
ATOM 936 N N . LEU A 1 116 ? 4.669 9.564 -16.662 1.00 92.75 116 LEU A N 1
ATOM 937 C CA . LEU A 1 116 ? 3.336 9.885 -16.134 1.00 92.75 116 LEU A CA 1
ATOM 938 C C . LEU A 1 116 ? 3.362 11.198 -15.329 1.00 92.75 116 LEU A C 1
ATOM 940 O O . LEU A 1 116 ? 3.162 11.171 -14.112 1.00 92.75 116 LEU A O 1
ATOM 944 N N . PRO A 1 117 ? 3.545 12.361 -15.981 1.00 90.69 117 PRO A N 1
ATOM 945 C CA . PRO A 1 117 ? 3.691 13.651 -15.299 1.00 90.69 117 PRO A CA 1
ATOM 946 C C . PRO A 1 117 ? 2.439 14.091 -14.519 1.00 90.69 117 PRO A C 1
ATOM 948 O O . PRO A 1 117 ? 2.497 15.017 -13.710 1.00 90.69 117 PRO A O 1
ATOM 951 N N . GLU A 1 118 ? 1.282 13.465 -14.757 1.00 90.44 118 GLU A N 1
ATOM 952 C CA . GLU A 1 118 ? 0.070 13.678 -13.964 1.00 90.44 118 GLU A CA 1
ATOM 953 C C . GLU A 1 118 ? 0.138 13.051 -12.558 1.00 90.44 118 GLU A C 1
ATOM 955 O O . GLU A 1 118 ? -0.657 13.437 -11.693 1.00 90.44 118 GLU A O 1
ATOM 960 N N . LEU A 1 119 ? 1.045 12.093 -12.333 1.00 92.94 119 LEU A N 1
ATOM 961 C CA . LEU A 1 119 ? 1.259 11.420 -11.053 1.00 92.94 119 LEU A CA 1
ATOM 962 C C . LEU A 1 119 ? 2.340 12.134 -10.235 1.00 92.94 119 LEU A C 1
ATOM 964 O O . LEU A 1 119 ? 3.305 12.667 -10.768 1.00 92.94 119 LEU A O 1
ATOM 968 N N . ASN A 1 120 ? 2.167 12.135 -8.917 1.00 88.31 120 ASN A N 1
ATOM 969 C CA . ASN A 1 120 ? 3.095 12.719 -7.955 1.00 88.31 120 ASN A CA 1
ATOM 970 C C . ASN A 1 120 ? 3.602 11.602 -7.047 1.00 88.31 120 ASN A C 1
ATOM 972 O O . ASN A 1 120 ? 2.826 10.728 -6.643 1.00 88.31 120 ASN A O 1
ATOM 976 N N . TYR A 1 121 ? 4.889 11.638 -6.722 1.00 90.81 121 TYR A N 1
ATOM 977 C CA . TYR A 1 121 ? 5.464 10.696 -5.777 1.00 90.81 121 TYR A CA 1
ATOM 978 C C . TYR A 1 121 ? 4.860 10.860 -4.367 1.00 90.81 121 TYR A C 1
ATOM 980 O O . TYR A 1 121 ? 4.538 11.967 -3.932 1.00 90.81 121 TYR A O 1
ATOM 988 N N . TYR A 1 122 ? 4.722 9.750 -3.639 1.00 85.31 122 TYR A N 1
ATOM 989 C CA . TYR A 1 122 ? 4.400 9.727 -2.210 1.00 85.31 122 TYR A CA 1
ATOM 990 C C . TYR A 1 122 ? 5.277 8.687 -1.502 1.00 85.31 122 TYR A C 1
ATOM 992 O O . TYR A 1 122 ? 5.641 7.666 -2.091 1.00 85.31 122 TYR A O 1
ATOM 1000 N N . GLN A 1 123 ? 5.586 8.929 -0.227 1.00 77.56 123 GLN A N 1
ATOM 1001 C CA . GLN A 1 123 ? 6.361 7.995 0.589 1.00 77.56 123 GLN A CA 1
ATOM 1002 C C . GLN A 1 123 ? 5.554 6.706 0.819 1.00 77.56 123 GLN A C 1
ATOM 1004 O O . GLN A 1 123 ? 4.444 6.751 1.351 1.00 77.56 123 GLN A O 1
ATOM 1009 N N . GLY A 1 124 ? 6.108 5.571 0.390 1.00 84.00 124 GLY A N 1
ATOM 1010 C CA . GLY A 1 124 ? 5.439 4.264 0.330 1.00 84.00 124 GLY A CA 1
ATOM 1011 C C . GLY A 1 124 ? 5.354 3.698 -1.092 1.00 84.00 124 GLY A C 1
ATOM 1012 O O . GLY A 1 124 ? 5.258 2.486 -1.274 1.00 84.00 124 GLY A O 1
ATOM 1013 N N . TYR A 1 125 ? 5.467 4.545 -2.124 1.00 92.88 125 TYR A N 1
ATOM 1014 C CA . TYR A 1 125 ? 5.553 4.072 -3.509 1.00 92.88 125 TYR A CA 1
ATOM 1015 C C . TYR A 1 125 ? 6.855 3.300 -3.779 1.00 92.88 125 TYR A C 1
ATOM 1017 O O . TYR A 1 125 ? 6.868 2.354 -4.569 1.00 92.88 125 TYR A O 1
ATOM 1025 N N . HIS A 1 126 ? 7.946 3.662 -3.095 1.00 90.75 126 HIS A N 1
ATOM 1026 C CA . HIS A 1 126 ? 9.212 2.933 -3.166 1.00 90.75 126 HIS A CA 1
ATOM 1027 C C . HIS A 1 126 ? 9.087 1.504 -2.624 1.00 90.75 126 HIS A C 1
ATOM 1029 O O . HIS A 1 126 ? 9.680 0.601 -3.209 1.00 90.75 126 HIS A O 1
ATOM 1035 N N . ASP A 1 127 ? 8.266 1.269 -1.595 1.00 89.69 127 ASP A N 1
ATOM 1036 C CA . ASP A 1 127 ? 8.031 -0.075 -1.051 1.00 89.69 127 ASP A CA 1
ATOM 1037 C C . ASP A 1 127 ? 7.351 -0.975 -2.096 1.00 89.69 127 ASP A C 1
ATOM 1039 O O . ASP A 1 127 ? 7.773 -2.108 -2.310 1.00 89.69 127 ASP A O 1
ATOM 1043 N N . ILE A 1 128 ? 6.361 -0.454 -2.830 1.00 95.44 128 ILE A N 1
ATOM 1044 C CA . ILE A 1 128 ? 5.717 -1.148 -3.963 1.00 95.44 128 ILE A CA 1
ATOM 1045 C C . ILE A 1 128 ? 6.733 -1.440 -5.069 1.00 95.44 128 ILE A C 1
ATOM 1047 O O . ILE A 1 128 ? 6.844 -2.573 -5.539 1.00 95.44 128 ILE A O 1
ATOM 1051 N N . ALA A 1 129 ? 7.476 -0.420 -5.501 1.00 96.56 129 ALA A N 1
ATOM 1052 C CA . ALA A 1 129 ? 8.447 -0.565 -6.578 1.00 96.56 129 ALA A CA 1
ATOM 1053 C C . ALA A 1 129 ? 9.584 -1.532 -6.198 1.00 96.56 129 ALA A C 1
ATOM 1055 O O . ALA A 1 129 ? 10.091 -2.239 -7.067 1.00 96.56 129 ALA A O 1
ATOM 1056 N N . SER A 1 130 ? 9.939 -1.634 -4.912 1.00 93.88 130 SER A N 1
ATOM 1057 C CA . SER A 1 130 ? 10.937 -2.590 -4.424 1.00 93.88 130 SER A CA 1
ATOM 1058 C C . SER A 1 130 ? 10.509 -4.041 -4.667 1.00 93.88 130 SER A C 1
ATOM 1060 O O . SER A 1 130 ? 11.315 -4.834 -5.151 1.00 93.88 130 SER A O 1
ATOM 1062 N N . ILE A 1 131 ? 9.226 -4.372 -4.460 1.00 93.56 131 ILE A N 1
ATOM 1063 C CA . ILE A 1 131 ? 8.676 -5.697 -4.782 1.00 93.56 131 ILE A CA 1
ATOM 1064 C C . ILE A 1 131 ? 8.788 -5.974 -6.280 1.00 93.56 131 ILE A C 1
ATOM 1066 O O . ILE A 1 131 ? 9.182 -7.068 -6.677 1.00 93.56 131 ILE A O 1
ATOM 1070 N N . VAL A 1 132 ? 8.505 -4.977 -7.122 1.00 96.75 132 VAL A N 1
ATOM 1071 C CA . VAL A 1 132 ? 8.661 -5.119 -8.576 1.00 96.75 132 VAL A CA 1
ATOM 1072 C C . VAL A 1 132 ? 10.123 -5.399 -8.942 1.00 96.75 132 VAL A C 1
ATOM 1074 O O . VAL A 1 132 ? 10.380 -6.316 -9.712 1.00 96.75 132 VAL A O 1
ATOM 1077 N N . VAL A 1 133 ? 11.093 -4.697 -8.350 1.00 94.81 133 VAL A N 1
ATOM 1078 C CA . VAL A 1 133 ? 12.531 -4.951 -8.589 1.00 94.81 133 VAL A CA 1
ATOM 1079 C C . VAL A 1 133 ? 12.960 -6.361 -8.158 1.00 94.81 133 VAL A C 1
ATOM 1081 O O . VAL A 1 133 ? 13.838 -6.951 -8.790 1.00 94.81 133 VAL A O 1
ATOM 1084 N N . LEU A 1 134 ? 12.358 -6.902 -7.093 1.00 91.44 134 LEU A N 1
ATOM 1085 C CA . LEU A 1 134 ? 12.644 -8.251 -6.588 1.00 91.44 134 LEU A CA 1
ATOM 1086 C C . LEU A 1 134 ? 11.978 -9.363 -7.413 1.00 91.44 134 LEU A C 1
ATOM 1088 O O . LEU A 1 134 ? 12.484 -10.486 -7.450 1.00 91.44 134 LEU A O 1
ATOM 1092 N N . VAL A 1 135 ? 10.838 -9.075 -8.044 1.00 93.75 135 VAL A N 1
ATOM 1093 C CA . VAL A 1 135 ? 10.102 -10.045 -8.866 1.00 93.75 135 VAL A CA 1
ATOM 1094 C C . VAL A 1 135 ? 10.613 -10.065 -10.305 1.00 93.75 135 VAL A C 1
ATOM 1096 O O . VAL A 1 135 ? 10.795 -11.144 -10.856 1.00 93.75 135 VAL A O 1
ATOM 1099 N N . PHE A 1 136 ? 10.862 -8.898 -10.899 1.00 95.19 136 PHE A N 1
ATOM 1100 C CA . PHE A 1 136 ? 11.226 -8.760 -12.308 1.00 95.19 136 PHE A CA 1
ATOM 1101 C C . PHE A 1 136 ? 12.739 -8.609 -12.467 1.00 95.19 136 PHE A C 1
ATOM 1103 O O . PHE A 1 136 ? 13.351 -7.649 -11.981 1.00 95.19 136 PHE A O 1
ATOM 1110 N N . LYS A 1 137 ? 13.356 -9.558 -13.175 1.00 91.69 137 LYS A N 1
ATOM 1111 C CA . LYS A 1 137 ? 14.796 -9.516 -13.473 1.00 91.69 137 LYS A CA 1
ATOM 1112 C C . LYS A 1 137 ? 15.078 -8.569 -14.637 1.00 91.69 137 LYS A C 1
ATOM 1114 O O . LYS A 1 137 ? 16.101 -7.891 -14.627 1.00 91.69 137 LYS A O 1
ATOM 1119 N N . ASP A 1 138 ? 14.160 -8.497 -15.598 1.00 93.81 138 ASP A N 1
ATOM 1120 C CA . ASP A 1 138 ? 14.237 -7.587 -16.739 1.00 93.81 138 ASP A CA 1
ATOM 1121 C C . ASP A 1 138 ? 13.671 -6.194 -16.396 1.00 93.81 138 ASP A C 1
ATOM 1123 O O . ASP A 1 138 ? 12.517 -6.046 -15.985 1.00 93.81 138 ASP A O 1
ATOM 1127 N N . ASP A 1 139 ? 14.485 -5.150 -16.580 1.00 93.50 139 ASP A N 1
ATOM 1128 C CA . ASP A 1 139 ? 14.121 -3.772 -16.225 1.00 93.50 139 ASP A CA 1
ATOM 1129 C C . ASP A 1 139 ? 13.037 -3.172 -17.142 1.00 93.50 139 ASP A C 1
ATOM 1131 O O . ASP A 1 139 ? 12.288 -2.289 -16.711 1.00 93.50 139 ASP A O 1
ATOM 1135 N N . ILE A 1 140 ? 12.913 -3.640 -18.389 1.00 92.94 140 ILE A N 1
ATOM 1136 C CA . ILE A 1 140 ? 11.874 -3.195 -19.329 1.00 92.94 140 ILE A CA 1
ATOM 1137 C C . ILE A 1 140 ? 10.527 -3.785 -18.905 1.00 92.94 140 ILE A C 1
ATOM 1139 O O . ILE A 1 140 ? 9.525 -3.064 -18.857 1.00 92.94 140 ILE A O 1
ATOM 1143 N N . LEU A 1 141 ? 10.495 -5.071 -18.546 1.00 94.62 141 LEU A N 1
ATOM 1144 C CA . LEU A 1 141 ? 9.307 -5.722 -17.997 1.00 94.62 141 LEU A CA 1
ATOM 1145 C C . LEU A 1 141 ? 8.907 -5.103 -16.656 1.00 94.62 141 LEU A C 1
ATOM 1147 O O . LEU A 1 141 ? 7.730 -4.787 -16.473 1.00 94.62 141 LEU A O 1
ATOM 1151 N N . ALA A 1 142 ? 9.872 -4.850 -15.765 1.00 96.94 142 ALA A N 1
ATOM 1152 C CA . ALA A 1 142 ? 9.642 -4.164 -14.494 1.00 96.94 142 ALA A CA 1
ATOM 1153 C C . ALA A 1 142 ? 8.999 -2.784 -14.705 1.00 96.94 142 ALA A C 1
ATOM 1155 O O . ALA A 1 142 ? 7.987 -2.461 -14.079 1.00 96.94 142 ALA A O 1
ATOM 1156 N N . TYR A 1 143 ? 9.540 -1.987 -15.633 1.00 96.12 143 TYR A N 1
ATOM 1157 C CA . TYR A 1 143 ? 8.993 -0.680 -15.996 1.00 96.12 143 TYR A CA 1
ATOM 1158 C C . TYR A 1 143 ? 7.583 -0.790 -16.580 1.00 96.12 143 TYR A C 1
ATOM 1160 O O . TYR A 1 143 ? 6.666 -0.130 -16.086 1.00 96.12 143 TYR A O 1
ATOM 1168 N N . ARG A 1 144 ? 7.369 -1.663 -17.573 1.00 95.88 144 ARG A N 1
ATOM 1169 C CA . ARG A 1 144 ? 6.061 -1.851 -18.223 1.00 95.88 144 ARG A CA 1
ATOM 1170 C C . ARG A 1 144 ? 4.998 -2.372 -17.253 1.00 95.88 144 ARG A C 1
ATOM 1172 O O . ARG A 1 144 ? 3.822 -2.018 -17.378 1.00 95.88 144 ARG A O 1
ATOM 1179 N N . PHE A 1 145 ? 5.400 -3.158 -16.255 1.00 97.31 145 PHE A N 1
ATOM 1180 C CA . PHE A 1 145 ? 4.536 -3.606 -15.167 1.00 97.31 145 PHE A CA 1
ATOM 1181 C C . PHE A 1 145 ? 4.216 -2.480 -14.177 1.00 97.31 145 PHE A C 1
ATOM 1183 O O . PHE A 1 145 ? 3.036 -2.175 -13.992 1.00 97.31 145 PHE A O 1
ATOM 1190 N N . LEU A 1 146 ? 5.227 -1.831 -13.583 1.00 97.81 146 LEU A N 1
ATOM 1191 C CA . LEU A 1 146 ? 5.024 -0.781 -12.578 1.00 97.81 146 LEU A CA 1
ATOM 1192 C C . LEU A 1 146 ? 4.248 0.407 -13.154 1.00 97.81 146 LEU A C 1
ATOM 1194 O O . LEU A 1 146 ? 3.333 0.908 -12.513 1.00 97.81 146 LEU A O 1
ATOM 1198 N N . TYR A 1 147 ? 4.539 0.810 -14.390 1.00 96.56 147 TYR A N 1
ATOM 1199 C CA . TYR A 1 147 ? 3.802 1.857 -15.095 1.00 96.56 147 TYR A CA 1
ATOM 1200 C C . TYR A 1 147 ? 2.292 1.554 -15.159 1.00 96.56 147 TYR A C 1
ATOM 1202 O O . TYR A 1 147 ? 1.452 2.389 -14.808 1.00 96.56 147 TYR A O 1
ATOM 1210 N N . CYS A 1 148 ? 1.927 0.326 -15.542 1.00 96.19 148 CYS A N 1
ATOM 1211 C CA . CYS A 1 148 ? 0.530 -0.104 -15.594 1.00 96.19 148 CYS A CA 1
ATOM 1212 C C . CYS A 1 148 ? -0.089 -0.251 -14.199 1.00 96.19 148 CYS A C 1
ATOM 1214 O O . CYS A 1 148 ? -1.246 0.133 -14.006 1.00 96.19 148 CYS A O 1
ATOM 1216 N N . LEU A 1 149 ? 0.665 -0.788 -13.235 1.00 96.94 149 LEU A N 1
ATOM 1217 C CA . LEU A 1 149 ? 0.250 -0.920 -11.839 1.00 96.94 149 LEU A CA 1
ATOM 1218 C C . LEU A 1 149 ? -0.102 0.453 -11.254 1.00 96.94 149 LEU A C 1
ATOM 1220 O O . LEU A 1 149 ? -1.181 0.617 -10.682 1.00 96.94 149 LEU A O 1
ATOM 1224 N N . SER A 1 150 ? 0.736 1.462 -11.497 1.00 96.88 150 SER A N 1
ATOM 1225 C CA . SER A 1 150 ? 0.530 2.827 -11.015 1.00 96.88 150 SER A CA 1
ATOM 1226 C C . SER A 1 150 ? -0.757 3.438 -11.541 1.00 96.88 150 SER A C 1
ATOM 1228 O O . SER A 1 150 ? -1.546 3.985 -10.773 1.00 96.88 150 SER A O 1
ATOM 1230 N N . VAL A 1 151 ? -1.060 3.255 -12.826 1.00 95.50 151 VAL A N 1
ATOM 1231 C CA . VAL A 1 151 ? -2.318 3.752 -13.396 1.00 95.50 151 VAL A CA 1
ATOM 1232 C C . VAL A 1 151 ? -3.525 2.942 -12.916 1.00 95.50 151 VAL A C 1
ATOM 1234 O O . VAL A 1 151 ? -4.563 3.530 -12.614 1.00 95.50 151 VAL A O 1
ATOM 1237 N N . LYS A 1 152 ? -3.440 1.608 -12.851 1.00 94.38 152 LYS A N 1
ATOM 1238 C CA . LYS A 1 152 ? -4.599 0.739 -12.572 1.00 94.38 152 LYS A CA 1
ATOM 1239 C C . LYS A 1 152 ? -4.934 0.583 -11.088 1.00 94.38 152 LYS A C 1
ATOM 1241 O O . LYS A 1 152 ? -6.097 0.329 -10.790 1.00 94.38 152 LYS A O 1
ATOM 1246 N N . TYR A 1 153 ? -3.956 0.711 -10.195 1.00 95.62 153 TYR A N 1
ATOM 1247 C CA . TYR A 1 153 ? -4.113 0.394 -8.771 1.00 95.62 153 TYR A CA 1
ATOM 1248 C C . TYR A 1 153 ? -3.674 1.518 -7.827 1.00 95.62 153 TYR A C 1
ATOM 1250 O O . TYR A 1 153 ? -4.064 1.476 -6.670 1.00 95.62 153 TYR A O 1
ATOM 1258 N N . LEU A 1 154 ? -2.903 2.518 -8.284 1.00 95.94 154 LEU A N 1
ATOM 1259 C CA . LEU A 1 154 ? -2.299 3.514 -7.379 1.00 95.94 154 LEU A CA 1
ATOM 1260 C C . LEU A 1 154 ? -2.645 4.967 -7.703 1.00 95.94 154 LEU A C 1
ATOM 1262 O O . LEU A 1 154 ? -2.438 5.835 -6.859 1.00 95.94 154 LEU A O 1
ATOM 1266 N N . ARG A 1 155 ? -3.176 5.261 -8.898 1.00 95.25 155 ARG A N 1
ATOM 1267 C CA . ARG A 1 155 ? -3.286 6.643 -9.396 1.00 95.25 155 ARG A CA 1
ATOM 1268 C C . ARG A 1 155 ? -4.028 7.582 -8.450 1.00 95.25 155 ARG A C 1
ATOM 1270 O O . ARG A 1 155 ? -3.621 8.728 -8.315 1.00 95.25 155 ARG A O 1
ATOM 1277 N N . ASP A 1 156 ? -5.064 7.108 -7.759 1.00 94.62 156 ASP A N 1
ATOM 1278 C CA . ASP A 1 156 ? -5.830 7.923 -6.810 1.00 94.62 156 ASP A CA 1
ATOM 1279 C C . ASP A 1 156 ? -4.952 8.423 -5.649 1.00 94.62 156 ASP A C 1
ATOM 1281 O O . ASP A 1 156 ? -5.164 9.531 -5.160 1.00 94.62 156 ASP A O 1
ATOM 1285 N N . HIS A 1 157 ? -3.946 7.638 -5.253 1.00 93.38 157 HIS A N 1
ATOM 1286 C CA . HIS A 1 157 ? -2.990 7.954 -4.188 1.00 93.38 157 HIS A CA 1
ATOM 1287 C C . HIS A 1 157 ? -1.870 8.893 -4.646 1.00 93.38 157 HIS A C 1
ATOM 1289 O O . HIS A 1 157 ? -1.251 9.559 -3.823 1.00 93.38 157 HIS A O 1
ATOM 1295 N N . MET A 1 158 ? -1.651 8.982 -5.958 1.00 92.81 158 MET A N 1
ATOM 1296 C CA . MET A 1 158 ? -0.601 9.781 -6.599 1.00 92.81 158 MET A CA 1
ATOM 1297 C C . MET A 1 158 ? -1.126 11.104 -7.180 1.00 92.81 158 MET A C 1
ATOM 1299 O O . MET A 1 158 ? -0.425 11.802 -7.916 1.00 92.81 158 MET A O 1
ATOM 1303 N N . MET A 1 159 ? -2.380 11.465 -6.895 1.00 88.19 159 MET A N 1
ATOM 1304 C CA . MET A 1 159 ? -2.929 12.759 -7.296 1.00 88.19 159 MET A CA 1
ATOM 1305 C C . MET A 1 159 ? -2.248 13.911 -6.537 1.00 88.19 159 MET A C 1
ATOM 1307 O O . MET A 1 159 ? -1.545 13.716 -5.550 1.00 88.19 159 MET A O 1
ATOM 1311 N N . CYS A 1 160 ? -2.486 15.153 -6.969 1.00 82.12 160 CYS A N 1
ATOM 1312 C CA . CYS A 1 160 ? -1.870 16.340 -6.359 1.00 82.12 160 CYS A CA 1
ATOM 1313 C C . CYS A 1 160 ? -2.308 16.615 -4.903 1.00 82.12 160 CYS A C 1
ATOM 1315 O O . CYS A 1 160 ? -1.803 17.542 -4.268 1.00 82.12 160 CYS A O 1
ATOM 1317 N N . ASN A 1 161 ? -3.289 15.866 -4.393 1.00 78.25 161 ASN A N 1
ATOM 1318 C CA . ASN A 1 161 ? -3.645 15.784 -2.982 1.00 78.25 161 ASN A CA 1
ATOM 1319 C C . ASN A 1 161 ? -4.273 14.412 -2.667 1.00 78.25 161 ASN A C 1
ATOM 1321 O O . ASN A 1 161 ? -4.791 13.747 -3.561 1.00 78.25 161 ASN A O 1
ATOM 1325 N N . LEU A 1 162 ? -4.306 14.037 -1.385 1.00 80.50 162 LEU A N 1
ATOM 1326 C CA . LEU A 1 162 ? -4.838 12.754 -0.904 1.00 80.50 162 LEU A CA 1
ATOM 1327 C C . LEU A 1 162 ? -6.371 12.697 -0.801 1.00 80.50 162 LEU A C 1
ATOM 1329 O O . LEU A 1 162 ? -6.900 11.716 -0.287 1.00 80.50 162 LEU A O 1
ATOM 1333 N N . SER A 1 163 ? -7.108 13.716 -1.262 1.00 84.06 163 SER A N 1
ATOM 1334 C CA . SER A 1 163 ? -8.577 13.705 -1.185 1.00 84.06 163 SER A CA 1
ATOM 1335 C C . SER A 1 163 ? -9.203 12.458 -1.825 1.00 84.06 163 SER A C 1
ATOM 1337 O O . SER A 1 163 ? -10.106 11.911 -1.199 1.00 84.06 163 SER A O 1
ATOM 1339 N N . PRO A 1 164 ? -8.749 11.971 -3.003 1.00 90.25 164 PRO A N 1
ATOM 1340 C CA . PRO A 1 164 ? -9.283 10.739 -3.576 1.00 90.25 164 PRO A CA 1
ATOM 1341 C C . PRO A 1 164 ? -9.063 9.536 -2.656 1.00 90.25 164 PRO A C 1
ATOM 1343 O O . PRO A 1 164 ? -10.011 8.802 -2.400 1.00 90.25 164 PRO A O 1
ATOM 1346 N N . THR A 1 165 ? -7.858 9.378 -2.097 1.00 90.56 165 THR A N 1
ATOM 1347 C CA . THR A 1 165 ? -7.548 8.322 -1.120 1.00 90.56 165 THR A CA 1
ATOM 1348 C C . THR A 1 165 ? -8.455 8.395 0.099 1.00 90.56 165 THR A C 1
ATOM 1350 O O . THR A 1 165 ? -9.010 7.380 0.494 1.00 90.56 165 THR A O 1
ATOM 1353 N N . MET A 1 166 ? -8.653 9.584 0.673 1.00 87.38 166 MET A N 1
ATOM 1354 C CA . MET A 1 166 ? -9.491 9.753 1.866 1.00 87.38 166 MET A CA 1
ATOM 1355 C C . MET A 1 166 ? -10.936 9.316 1.608 1.00 87.38 166 MET A C 1
ATOM 1357 O O . MET A 1 166 ? -11.489 8.569 2.408 1.00 87.38 166 MET A O 1
ATOM 1361 N N . SER A 1 167 ? -11.500 9.659 0.444 1.00 91.75 167 SER A N 1
ATOM 1362 C CA . SER A 1 167 ? -12.820 9.161 0.042 1.00 91.75 167 SER A CA 1
ATOM 1363 C C . SER A 1 167 ? -12.865 7.634 -0.085 1.00 91.75 167 SER A C 1
ATOM 1365 O O . SER A 1 167 ? -13.894 7.036 0.217 1.00 91.75 167 SER A O 1
ATOM 1367 N N . GLN A 1 168 ? -11.770 6.980 -0.502 1.00 95.31 168 GLN A N 1
ATOM 1368 C CA . GLN A 1 168 ? -11.694 5.512 -0.490 1.00 95.31 168 GLN A CA 1
ATOM 1369 C C . GLN A 1 168 ? -11.674 4.948 0.936 1.00 95.31 168 GLN A C 1
ATOM 1371 O O . GLN A 1 168 ? -12.328 3.941 1.193 1.00 95.31 168 GLN A O 1
ATOM 1376 N N . LEU A 1 169 ? -10.949 5.582 1.862 1.00 94.56 169 LEU A N 1
ATOM 1377 C CA . LEU A 1 169 ? -10.864 5.130 3.255 1.00 94.56 169 LEU A CA 1
ATOM 1378 C C . LEU A 1 169 ? -12.211 5.245 3.980 1.00 94.56 169 LEU A C 1
ATOM 1380 O O . LEU A 1 169 ? -12.532 4.380 4.790 1.00 94.56 169 LEU A O 1
ATOM 1384 N N . ASP A 1 170 ? -13.034 6.241 3.645 1.00 93.56 170 ASP A N 1
ATOM 1385 C CA . ASP A 1 170 ? -14.391 6.399 4.193 1.00 93.56 170 ASP A CA 1
ATOM 1386 C C . ASP A 1 170 ? -15.318 5.208 3.875 1.00 93.56 170 ASP A C 1
ATOM 1388 O O . ASP A 1 170 ? -16.300 4.977 4.584 1.00 93.56 170 ASP A O 1
ATOM 1392 N N . LEU A 1 171 ? -14.986 4.394 2.863 1.00 96.44 171 LEU A N 1
ATOM 1393 C CA . LEU A 1 171 ? -15.704 3.151 2.568 1.00 96.44 171 LEU A CA 1
ATOM 1394 C C . LEU A 1 171 ? -15.482 2.080 3.646 1.00 96.44 171 LEU A C 1
ATOM 1396 O O . LEU A 1 171 ? -16.344 1.221 3.815 1.00 96.44 171 LEU A O 1
ATOM 1400 N N . ILE A 1 172 ? -14.348 2.099 4.360 1.00 96.31 172 ILE A N 1
ATOM 1401 C CA . ILE A 1 172 ? -13.968 1.051 5.322 1.00 96.31 172 ILE A CA 1
ATOM 1402 C C . ILE A 1 172 ? -14.941 1.007 6.513 1.00 96.31 172 ILE A C 1
ATOM 1404 O O . ILE A 1 172 ? -15.517 -0.061 6.743 1.00 96.31 172 ILE A O 1
ATOM 1408 N N . PRO A 1 173 ? -15.209 2.114 7.241 1.00 94.94 173 PRO A N 1
ATOM 1409 C CA . PRO A 1 173 ? -16.175 2.094 8.335 1.00 94.94 173 PRO A CA 1
ATOM 1410 C C . PRO A 1 173 ? -17.594 1.733 7.881 1.00 94.94 173 PRO A C 1
ATOM 1412 O O . PRO A 1 173 ? -18.245 0.941 8.559 1.00 94.94 173 PRO A O 1
ATOM 1415 N N . GLU A 1 174 ? -18.077 2.250 6.741 1.00 95.38 174 GLU A N 1
ATOM 1416 C CA . GLU A 1 174 ? -19.430 1.932 6.242 1.00 95.38 174 GLU A CA 1
ATOM 1417 C C . GLU A 1 174 ? -19.549 0.460 5.815 1.00 95.38 174 GLU A C 1
ATOM 1419 O O . GLU A 1 174 ? -20.565 -0.196 6.053 1.00 95.38 174 GLU A O 1
ATOM 1424 N N . LEU A 1 175 ? -18.505 -0.096 5.196 1.00 96.62 175 LEU A N 1
ATOM 1425 C CA . LEU A 1 175 ? -18.472 -1.515 4.865 1.00 96.62 175 LEU A CA 1
ATOM 1426 C C . LEU A 1 175 ? -18.471 -2.366 6.145 1.00 96.62 175 LEU A C 1
ATOM 1428 O O . LEU A 1 175 ? -19.210 -3.350 6.216 1.00 96.62 175 LEU A O 1
ATOM 1432 N N . MET A 1 176 ? -17.717 -1.951 7.168 1.00 96.75 176 MET A N 1
ATOM 1433 C CA . MET A 1 176 ? -17.704 -2.617 8.470 1.00 96.75 176 MET A CA 1
ATOM 1434 C C . MET A 1 176 ? -19.072 -2.572 9.157 1.00 96.75 176 MET A C 1
ATOM 1436 O O . MET A 1 176 ? -19.491 -3.584 9.704 1.00 96.75 176 MET A O 1
ATOM 1440 N N . GLU A 1 177 ? -19.820 -1.468 9.059 1.00 96.25 177 GLU A N 1
ATOM 1441 C CA . GLU A 1 177 ? -21.184 -1.355 9.608 1.00 96.25 177 GLU A CA 1
ATOM 1442 C C . GLU A 1 177 ? -22.098 -2.483 9.109 1.00 96.25 177 GLU A C 1
ATOM 1444 O O . GLU A 1 177 ? -22.877 -3.053 9.869 1.00 96.25 177 GLU A O 1
ATOM 1449 N N . LYS A 1 178 ? -21.972 -2.853 7.828 1.00 96.06 178 LYS A N 1
ATOM 1450 C CA . LYS A 1 178 ? -22.785 -3.910 7.206 1.00 96.06 178 LYS A CA 1
ATOM 1451 C C . LYS A 1 178 ? -22.304 -5.327 7.529 1.00 96.06 178 LYS A C 1
ATOM 1453 O O . LYS A 1 178 ? -23.069 -6.273 7.340 1.00 96.06 178 LYS A O 1
ATOM 1458 N N . ILE A 1 179 ? -21.047 -5.485 7.936 1.00 96.38 179 ILE A N 1
ATOM 1459 C CA . ILE A 1 179 ? -20.376 -6.784 8.103 1.00 96.38 179 ILE A CA 1
ATOM 1460 C C . ILE A 1 179 ? -20.279 -7.192 9.573 1.00 96.38 179 ILE A C 1
ATOM 1462 O O . ILE A 1 179 ? -20.409 -8.375 9.898 1.00 96.38 179 ILE A O 1
ATOM 1466 N N . ASP A 1 180 ? -19.993 -6.229 10.440 1.00 96.31 180 ASP A N 1
ATOM 1467 C CA . ASP A 1 180 ? -19.839 -6.392 11.877 1.00 96.31 180 ASP A CA 1
ATOM 1468 C C . ASP A 1 180 ? -20.201 -5.070 12.586 1.00 96.31 180 ASP A C 1
ATOM 1470 O O . ASP A 1 180 ? -19.333 -4.229 12.840 1.00 96.31 180 ASP A O 1
ATOM 1474 N N . PRO A 1 181 ? -21.494 -4.853 12.903 1.00 94.94 181 PRO A N 1
ATOM 1475 C CA . PRO A 1 181 ? -21.955 -3.627 13.555 1.00 94.94 181 PRO A CA 1
ATOM 1476 C C . PRO A 1 181 ? -21.302 -3.361 14.916 1.00 94.94 181 PRO A C 1
ATOM 1478 O O . PRO A 1 181 ? -21.279 -2.220 15.373 1.00 94.94 181 PRO A O 1
ATOM 1481 N N . GLU A 1 182 ? -20.802 -4.395 15.597 1.00 90.88 182 GLU A N 1
ATOM 1482 C CA . GLU A 1 182 ? -20.116 -4.227 16.877 1.00 90.88 182 GLU A CA 1
ATOM 1483 C C . GLU A 1 182 ? -18.710 -3.680 16.685 1.00 90.88 182 GLU A C 1
ATOM 1485 O O . GLU A 1 182 ? -18.365 -2.679 17.309 1.00 90.88 182 GLU A O 1
ATOM 1490 N N . LEU A 1 183 ? -17.929 -4.269 15.775 1.00 90.88 183 LEU A N 1
ATOM 1491 C CA . LEU A 1 183 ? -16.609 -3.739 15.443 1.00 90.88 183 LEU A CA 1
ATOM 1492 C C . LEU A 1 183 ? -16.713 -2.352 14.796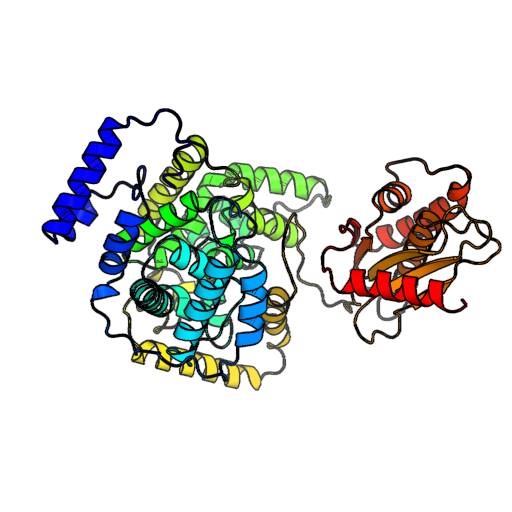 1.00 90.88 183 LEU A C 1
ATOM 1494 O O . LEU A 1 183 ? -15.886 -1.486 15.066 1.00 90.88 183 LEU A O 1
ATOM 1498 N N . HIS A 1 184 ? -17.768 -2.090 14.017 1.00 93.56 184 HIS A N 1
ATOM 1499 C CA . HIS A 1 184 ? -18.045 -0.747 13.510 1.00 93.56 184 HIS A CA 1
ATOM 1500 C C . HIS A 1 184 ? -18.140 0.285 14.640 1.00 93.56 184 HIS A C 1
ATOM 1502 O O . HIS A 1 184 ? -17.458 1.298 14.562 1.00 93.56 184 HIS A O 1
ATOM 1508 N N . LYS A 1 185 ? -18.904 0.022 15.712 1.00 89.06 185 LYS A N 1
ATOM 1509 C CA . LYS A 1 185 ? -19.026 0.949 16.860 1.00 89.06 185 LYS A CA 1
ATOM 1510 C C . LYS A 1 185 ? -17.685 1.257 17.528 1.00 89.06 185 LYS A C 1
ATOM 1512 O O . LYS A 1 185 ? -17.518 2.338 18.085 1.00 89.06 185 LYS A O 1
ATOM 1517 N N . VAL A 1 186 ? -16.756 0.303 17.496 1.00 85.62 186 VAL A N 1
ATOM 1518 C CA . VAL A 1 186 ? -15.401 0.466 18.036 1.00 85.62 186 VAL A CA 1
ATOM 1519 C C . VAL A 1 186 ? -14.585 1.420 17.166 1.00 85.62 186 VAL A C 1
ATOM 1521 O O . VAL A 1 186 ? -13.933 2.318 17.690 1.00 85.62 186 VAL A O 1
ATOM 1524 N N . ILE A 1 187 ? -14.646 1.260 15.841 1.00 84.50 187 ILE A N 1
ATOM 1525 C CA . ILE A 1 187 ? -13.766 1.981 14.908 1.00 84.50 187 ILE A CA 1
ATOM 1526 C C . ILE A 1 187 ? -14.383 3.257 14.317 1.00 84.50 187 ILE A C 1
ATOM 1528 O O . ILE A 1 187 ? -13.658 4.071 13.751 1.00 84.50 187 ILE A O 1
ATOM 1532 N N . SER A 1 188 ? -15.702 3.448 14.426 1.00 80.62 188 SER A N 1
ATOM 1533 C CA . SER A 1 188 ? -16.452 4.531 13.768 1.00 80.62 188 SER A CA 1
ATOM 1534 C C . SER A 1 188 ? -16.136 5.925 14.299 1.00 80.62 188 SER A C 1
ATOM 1536 O O . SER A 1 188 ? -16.391 6.911 13.613 1.00 80.62 188 SER A O 1
ATOM 1538 N N . ASN A 1 189 ? -15.615 6.017 15.524 1.00 73.50 189 ASN A N 1
ATOM 1539 C CA . ASN A 1 189 ? -15.277 7.297 16.144 1.00 73.50 189 ASN A CA 1
ATOM 1540 C C . ASN A 1 189 ? -13.962 7.870 15.592 1.00 73.50 189 ASN A C 1
ATOM 1542 O O . ASN A 1 189 ? -13.812 9.087 15.509 1.00 73.50 189 ASN A O 1
ATOM 1546 N N . ALA A 1 190 ? -13.036 7.005 15.169 1.00 71.56 190 ALA A N 1
ATOM 1547 C CA . ALA A 1 190 ? -11.799 7.396 14.509 1.00 71.56 190 ALA A CA 1
ATOM 1548 C C . ALA A 1 190 ? -12.047 7.758 13.033 1.00 71.56 190 ALA A C 1
ATOM 1550 O O . ALA A 1 190 ? -12.875 7.155 12.349 1.00 71.56 190 ALA A O 1
ATOM 1551 N N . HIS A 1 191 ? -11.276 8.706 12.491 1.00 76.12 191 HIS A N 1
ATOM 1552 C CA . HIS A 1 191 ? -11.179 8.833 11.033 1.00 76.12 191 HIS A CA 1
ATOM 1553 C C . HIS A 1 191 ? -10.409 7.625 10.474 1.00 76.12 191 HIS A C 1
ATOM 1555 O O . HIS A 1 191 ? -9.458 7.176 11.106 1.00 76.12 191 HIS A O 1
ATOM 1561 N N . PRO A 1 192 ? -10.721 7.095 9.282 1.00 84.56 192 PRO A N 1
ATOM 1562 C CA . PRO A 1 192 ? -10.117 5.850 8.789 1.00 84.56 192 PRO A CA 1
ATOM 1563 C C . PRO A 1 192 ? -8.653 5.982 8.321 1.00 84.56 192 PRO A C 1
ATOM 1565 O O . PRO A 1 192 ? -8.156 5.167 7.550 1.00 84.56 192 PRO A O 1
ATOM 1568 N N . ILE A 1 193 ? -7.920 6.990 8.811 1.00 79.81 193 ILE A N 1
ATOM 1569 C CA . ILE A 1 193 ? -6.501 7.240 8.507 1.00 79.81 193 ILE A CA 1
ATOM 1570 C C . ILE A 1 193 ? -5.610 6.087 8.996 1.00 79.81 193 ILE A C 1
ATOM 1572 O O . ILE A 1 193 ? -4.545 5.872 8.428 1.00 79.81 193 ILE A O 1
ATOM 1576 N N . TYR A 1 194 ? -6.058 5.296 9.979 1.00 81.88 194 TYR A N 1
ATOM 1577 C CA . TYR A 1 194 ? -5.361 4.077 10.417 1.00 81.88 194 TYR A CA 1
ATOM 1578 C C . TYR A 1 194 ? -5.123 3.062 9.281 1.00 81.88 194 TYR A C 1
ATOM 1580 O O . TYR A 1 194 ? -4.211 2.248 9.368 1.00 81.88 194 TYR A O 1
ATOM 1588 N N . ALA A 1 195 ? -5.914 3.118 8.205 1.00 88.44 195 ALA A N 1
ATOM 1589 C CA . ALA A 1 195 ? -5.768 2.246 7.044 1.00 88.44 195 ALA A CA 1
ATOM 1590 C C . ALA A 1 195 ? -4.864 2.836 5.950 1.00 88.44 195 ALA A C 1
ATOM 1592 O O . ALA A 1 195 ? -4.528 2.146 4.989 1.00 88.44 195 ALA A O 1
ATOM 1593 N N . LEU A 1 196 ? -4.478 4.113 6.058 1.00 85.38 196 LEU A N 1
ATOM 1594 C CA . LEU A 1 196 ? -3.839 4.854 4.971 1.00 85.38 196 LEU A CA 1
ATOM 1595 C C . LEU A 1 196 ? -2.550 4.181 4.495 1.00 85.38 196 LEU A C 1
ATOM 1597 O O . LEU A 1 196 ? -2.407 3.958 3.297 1.00 85.38 196 LEU A O 1
ATOM 1601 N N . SER A 1 197 ? -1.646 3.838 5.417 1.00 84.94 197 SER A N 1
ATOM 1602 C CA . SER A 1 197 ? -0.358 3.200 5.107 1.00 84.94 197 SER A CA 1
ATOM 1603 C C . SER A 1 197 ? -0.546 1.881 4.355 1.00 84.94 197 SER A C 1
ATOM 1605 O O . SER A 1 197 ? 0.105 1.653 3.336 1.00 84.94 197 SER A O 1
ATOM 1607 N N . SER A 1 198 ? -1.492 1.052 4.799 1.00 90.31 198 SER A N 1
ATOM 1608 C CA . SER A 1 198 ? -1.819 -0.225 4.165 1.00 90.31 198 SER A CA 1
ATOM 1609 C C . SER A 1 198 ? -2.380 -0.060 2.764 1.00 90.31 198 SER A C 1
ATOM 1611 O O . SER A 1 198 ? -1.958 -0.755 1.844 1.00 90.31 198 SER A O 1
ATOM 1613 N N . ILE A 1 199 ? -3.307 0.878 2.581 1.00 93.75 199 ILE A N 1
ATOM 1614 C CA . ILE A 1 199 ? -3.966 1.074 1.292 1.00 93.75 199 ILE A CA 1
ATOM 1615 C C . ILE A 1 199 ? -3.004 1.693 0.275 1.00 93.75 199 ILE A C 1
ATOM 1617 O O . ILE A 1 199 ? -2.885 1.171 -0.831 1.00 93.75 199 ILE A O 1
ATOM 1621 N N . ILE A 1 200 ? -2.264 2.749 0.635 1.00 90.00 200 ILE A N 1
ATOM 1622 C CA . ILE A 1 200 ? -1.375 3.404 -0.336 1.00 90.00 200 ILE A CA 1
ATOM 1623 C C . ILE A 1 200 ? -0.201 2.510 -0.732 1.00 90.00 200 ILE A C 1
ATOM 1625 O O . ILE A 1 200 ? 0.203 2.556 -1.881 1.00 90.00 200 ILE A O 1
ATOM 1629 N N . SER A 1 201 ? 0.310 1.668 0.172 1.00 89.50 201 SER A N 1
ATOM 1630 C CA . SER A 1 201 ? 1.446 0.778 -0.110 1.00 89.50 201 SER A CA 1
ATOM 1631 C C . SER A 1 201 ? 1.045 -0.588 -0.684 1.00 89.50 201 SER A C 1
ATOM 1633 O O . SER A 1 201 ? 1.904 -1.442 -0.871 1.00 89.50 201 SER A O 1
ATOM 1635 N N . LEU A 1 202 ? -0.240 -0.854 -0.955 1.00 93.19 202 LEU A N 1
ATOM 1636 C CA . LEU A 1 202 ? -0.722 -2.212 -1.271 1.00 93.19 202 LEU A CA 1
ATOM 1637 C C . LEU A 1 202 ? -0.242 -3.257 -0.241 1.00 93.19 202 LEU A C 1
ATOM 1639 O O . LEU A 1 202 ? 0.180 -4.355 -0.608 1.00 93.19 202 LEU A O 1
ATOM 1643 N N . PHE A 1 203 ? -0.293 -2.889 1.041 1.00 90.75 203 PHE A N 1
ATOM 1644 C CA . PHE A 1 203 ? 0.163 -3.648 2.208 1.00 90.75 203 PHE A CA 1
ATOM 1645 C C . PHE A 1 203 ? 1.670 -3.939 2.291 1.00 90.75 203 PHE A C 1
ATOM 1647 O O . PHE A 1 203 ? 2.097 -4.564 3.263 1.00 90.75 203 PHE A O 1
ATOM 1654 N N . THR A 1 204 ? 2.505 -3.485 1.350 1.00 85.62 204 THR A N 1
ATOM 1655 C CA . THR A 1 204 ? 3.949 -3.788 1.384 1.00 85.62 204 THR A CA 1
ATOM 1656 C C . THR A 1 204 ? 4.631 -3.208 2.619 1.00 85.62 204 THR A C 1
ATOM 1658 O O . THR A 1 204 ? 5.505 -3.854 3.184 1.00 85.62 204 THR A O 1
ATOM 1661 N N . HIS A 1 205 ? 4.166 -2.058 3.118 1.00 76.69 205 HIS A N 1
ATOM 1662 C CA . HIS A 1 205 ? 4.680 -1.454 4.349 1.00 76.69 205 HIS A CA 1
ATOM 1663 C C . HIS A 1 205 ? 4.274 -2.230 5.619 1.00 76.69 205 HIS A C 1
ATOM 1665 O O . HIS A 1 205 ? 4.857 -2.043 6.686 1.00 76.69 205 HIS A O 1
ATOM 1671 N N . ASN A 1 206 ? 3.246 -3.083 5.558 1.00 77.75 206 ASN A N 1
ATOM 1672 C CA . ASN A 1 206 ? 2.778 -3.809 6.738 1.00 77.75 206 ASN A CA 1
ATOM 1673 C C . ASN A 1 206 ? 3.524 -5.121 6.977 1.00 77.75 206 ASN A C 1
ATOM 1675 O O . ASN A 1 206 ? 3.587 -5.559 8.126 1.00 77.75 206 ASN A O 1
ATOM 1679 N N . PHE A 1 207 ? 4.061 -5.745 5.930 1.00 75.06 207 PHE A N 1
ATOM 1680 C CA . PHE A 1 207 ? 4.684 -7.060 6.023 1.00 75.06 207 PHE A CA 1
ATOM 1681 C C . PHE A 1 207 ? 6.200 -6.949 6.144 1.00 75.06 207 PHE A C 1
ATOM 1683 O O . PHE A 1 207 ? 6.867 -6.432 5.255 1.00 75.06 207 PHE A O 1
ATOM 1690 N N . SER A 1 208 ? 6.760 -7.513 7.215 1.00 70.56 208 SER A N 1
ATOM 1691 C CA . SER A 1 208 ? 8.214 -7.668 7.341 1.00 70.56 208 SER A CA 1
ATOM 1692 C C . SER A 1 208 ? 8.761 -8.729 6.379 1.00 70.56 208 SER A C 1
ATOM 1694 O O . SER A 1 208 ? 9.908 -8.638 5.952 1.00 70.56 208 SER A O 1
ATOM 1696 N N . ASN A 1 209 ? 7.938 -9.717 6.004 1.00 75.69 209 ASN A N 1
ATOM 1697 C CA . ASN A 1 209 ? 8.291 -10.732 5.017 1.00 75.69 209 ASN A CA 1
ATOM 1698 C C . ASN A 1 209 ? 7.604 -10.467 3.667 1.00 75.69 209 ASN A C 1
ATOM 1700 O O . ASN A 1 209 ? 6.375 -10.426 3.572 1.00 75.69 209 ASN A O 1
ATOM 1704 N N . VAL A 1 210 ? 8.411 -10.370 2.609 1.00 83.25 210 VAL A N 1
ATOM 1705 C CA . VAL A 1 210 ? 7.966 -10.127 1.229 1.00 83.25 210 VAL A CA 1
ATOM 1706 C C . VAL A 1 210 ? 6.992 -11.197 0.717 1.00 83.25 210 VAL A C 1
ATOM 1708 O O . VAL A 1 210 ? 6.100 -10.871 -0.065 1.00 83.25 210 VAL A O 1
ATOM 1711 N N . ASN A 1 211 ? 7.092 -12.446 1.185 1.00 85.00 211 ASN A N 1
ATOM 1712 C CA . ASN A 1 211 ? 6.246 -13.559 0.743 1.00 85.00 211 ASN A CA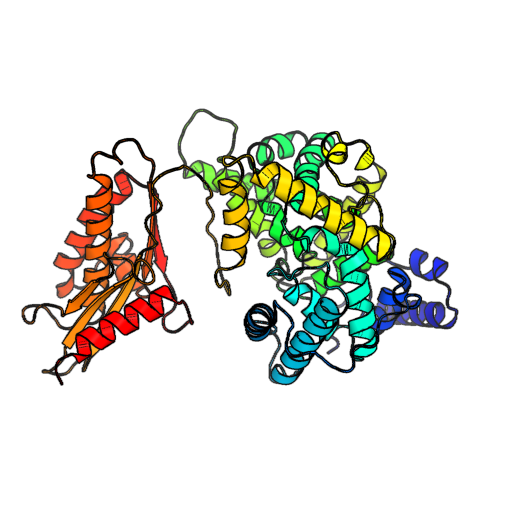 1
ATOM 1713 C C . ASN A 1 211 ? 4.753 -13.313 1.016 1.00 85.00 211 ASN A C 1
ATOM 1715 O O . ASN A 1 211 ? 3.915 -13.621 0.169 1.00 85.00 211 ASN A O 1
ATOM 1719 N N . HIS A 1 212 ? 4.405 -12.700 2.154 1.00 87.50 212 HIS A N 1
ATOM 1720 C CA . HIS A 1 212 ? 3.014 -12.341 2.450 1.00 87.50 212 HIS A CA 1
ATOM 1721 C C . HIS A 1 212 ? 2.492 -11.263 1.488 1.00 87.50 212 HIS A C 1
ATOM 1723 O O . HIS A 1 212 ? 1.375 -11.369 0.980 1.00 87.50 212 HIS A O 1
ATOM 1729 N N . ALA A 1 213 ? 3.316 -10.252 1.187 1.00 90.06 213 ALA A N 1
ATOM 1730 C CA . ALA A 1 213 ? 2.944 -9.180 0.267 1.00 90.06 213 ALA A CA 1
ATOM 1731 C C . ALA A 1 213 ? 2.683 -9.720 -1.147 1.00 90.06 213 ALA A C 1
ATOM 1733 O O . ALA A 1 213 ? 1.650 -9.415 -1.745 1.00 90.06 213 ALA A O 1
ATOM 1734 N N . VAL A 1 214 ? 3.576 -10.572 -1.666 1.00 92.31 214 VAL A N 1
ATOM 1735 C CA . VAL A 1 214 ? 3.412 -11.145 -3.011 1.00 92.31 214 VAL A CA 1
ATOM 1736 C C . VAL A 1 214 ? 2.239 -12.125 -3.089 1.00 92.31 214 VAL A C 1
ATOM 1738 O O . VAL A 1 214 ? 1.531 -12.101 -4.086 1.00 92.31 214 VAL A O 1
ATOM 1741 N N . MET A 1 215 ? 1.952 -12.906 -2.041 1.00 92.62 215 MET A N 1
ATOM 1742 C CA . MET A 1 215 ? 0.766 -13.777 -1.981 1.00 92.62 215 MET A CA 1
ATOM 1743 C C . MET A 1 215 ? -0.542 -12.968 -2.020 1.00 92.62 215 MET A C 1
ATOM 1745 O O . MET A 1 215 ? -1.491 -13.323 -2.724 1.00 92.62 215 MET A O 1
ATOM 1749 N N . LEU A 1 216 ? -0.586 -11.839 -1.308 1.00 94.69 216 LEU A N 1
ATOM 1750 C CA . LEU A 1 216 ? -1.713 -10.909 -1.355 1.00 94.69 216 LEU A CA 1
ATOM 1751 C C . LEU A 1 216 ? -1.867 -10.289 -2.755 1.00 94.69 216 LEU A C 1
ATOM 1753 O O . LEU A 1 216 ? -2.986 -10.171 -3.262 1.00 94.69 216 LEU A O 1
ATOM 1757 N N . TRP A 1 217 ? -0.760 -9.922 -3.404 1.00 96.25 217 TRP A N 1
ATOM 1758 C CA . TRP A 1 217 ? -0.769 -9.373 -4.763 1.00 96.25 217 TRP A CA 1
ATOM 1759 C C . TRP A 1 217 ? -1.188 -10.402 -5.812 1.00 96.25 217 TRP A C 1
ATOM 1761 O O . TRP A 1 217 ? -1.993 -10.063 -6.682 1.00 96.25 217 TRP A O 1
ATOM 1771 N N . ASP A 1 218 ? -0.731 -11.655 -5.688 1.00 96.19 218 ASP A N 1
ATOM 1772 C CA . ASP A 1 218 ? -1.190 -12.780 -6.506 1.00 96.19 218 ASP A CA 1
ATOM 1773 C C . ASP A 1 218 ? -2.729 -12.800 -6.489 1.00 96.19 218 ASP A C 1
ATOM 1775 O O . ASP A 1 218 ? -3.381 -12.654 -7.523 1.00 96.19 218 ASP A O 1
ATOM 1779 N N . PHE A 1 219 ? -3.334 -12.822 -5.300 1.00 96.38 219 PHE A N 1
ATOM 1780 C CA . PHE A 1 219 ? -4.787 -12.794 -5.159 1.00 96.38 219 PHE A CA 1
ATOM 1781 C C . PHE A 1 219 ? -5.449 -11.556 -5.794 1.00 96.38 219 PHE A C 1
ATOM 1783 O O . PHE A 1 219 ? -6.414 -11.697 -6.552 1.00 96.38 219 PHE A O 1
ATOM 1790 N N . ILE A 1 220 ? -4.941 -10.342 -5.543 1.00 95.69 220 ILE A N 1
ATOM 1791 C CA . ILE A 1 220 ? -5.511 -9.105 -6.111 1.00 95.69 220 ILE A CA 1
ATOM 1792 C C . ILE A 1 220 ? -5.508 -9.138 -7.647 1.00 95.69 220 ILE A C 1
ATOM 1794 O O . ILE A 1 220 ? -6.503 -8.764 -8.284 1.00 95.69 220 ILE A O 1
ATOM 1798 N N . PHE A 1 221 ? -4.411 -9.581 -8.262 1.00 95.56 221 PHE A N 1
ATOM 1799 C CA . PHE A 1 221 ? -4.278 -9.609 -9.718 1.00 95.56 221 PHE A CA 1
ATOM 1800 C C . PHE A 1 221 ? -5.136 -10.714 -10.345 1.00 95.56 221 PHE A C 1
ATOM 1802 O O . PHE A 1 221 ? -5.804 -10.477 -11.358 1.00 95.56 221 PHE A O 1
ATOM 1809 N N . PHE A 1 222 ? -5.235 -11.878 -9.702 1.00 94.69 222 PHE A N 1
ATOM 1810 C CA . PHE A 1 222 ? -6.131 -12.954 -10.135 1.00 94.69 222 PHE A CA 1
ATOM 1811 C C . PHE A 1 222 ? -7.617 -12.613 -9.981 1.00 94.69 222 PHE A C 1
ATOM 1813 O O . PHE A 1 222 ? -8.446 -13.129 -10.734 1.00 94.69 222 PHE A O 1
ATOM 1820 N N . LYS A 1 223 ? -7.982 -11.688 -9.089 1.00 93.12 223 LYS A N 1
ATOM 1821 C CA . LYS A 1 223 ? -9.343 -11.128 -9.038 1.00 93.12 223 LYS A CA 1
ATOM 1822 C C . LYS A 1 223 ? -9.590 -10.013 -10.060 1.00 93.12 223 LYS A C 1
ATOM 1824 O O . LYS A 1 223 ? -10.747 -9.672 -10.293 1.00 93.12 223 LYS A O 1
ATOM 1829 N N . ASP A 1 224 ? -8.541 -9.450 -10.676 1.00 89.94 224 ASP A N 1
ATOM 1830 C CA . ASP A 1 224 ? -8.601 -8.305 -11.611 1.00 89.94 224 ASP A CA 1
ATOM 1831 C C . ASP A 1 224 ? -9.534 -7.181 -11.103 1.00 89.94 224 ASP A C 1
ATOM 1833 O O . ASP A 1 224 ? -10.395 -6.649 -11.822 1.00 89.94 224 ASP A O 1
ATOM 1837 N N . SER A 1 225 ? -9.395 -6.857 -9.812 1.00 91.12 225 SER A N 1
ATOM 1838 C CA . SER A 1 225 ? -10.225 -5.866 -9.129 1.00 91.12 225 SER A CA 1
ATOM 1839 C C . SER A 1 225 ? -9.420 -5.082 -8.085 1.00 91.12 225 SER A C 1
ATOM 1841 O O . SER A 1 225 ? -9.104 -5.623 -7.024 1.00 91.12 225 SER A O 1
ATOM 1843 N N . PRO A 1 226 ? -9.134 -3.787 -8.331 1.00 92.56 226 PRO A N 1
ATOM 1844 C CA . PRO A 1 226 ? -8.494 -2.914 -7.344 1.00 92.56 226 PRO A CA 1
ATOM 1845 C C . PRO A 1 226 ? -9.299 -2.755 -6.049 1.00 92.56 226 PRO A C 1
ATOM 1847 O O . PRO A 1 226 ? -8.726 -2.504 -4.997 1.00 92.56 226 PRO A O 1
ATOM 1850 N N . GLN A 1 227 ? -10.624 -2.944 -6.098 1.00 95.50 227 GLN A N 1
ATOM 1851 C CA . GLN A 1 227 ? -11.497 -2.854 -4.921 1.00 95.50 227 GLN A CA 1
ATOM 1852 C C . GLN A 1 227 ? -11.149 -3.893 -3.848 1.00 95.50 227 GLN A C 1
ATOM 1854 O O . GLN A 1 227 ? -11.443 -3.672 -2.673 1.00 95.50 227 GLN A O 1
ATOM 1859 N N . MET A 1 228 ? -10.501 -5.002 -4.232 1.00 96.56 228 MET A N 1
ATOM 1860 C CA . MET A 1 228 ? -10.085 -6.040 -3.288 1.00 96.56 228 MET A CA 1
ATOM 1861 C C . MET A 1 228 ? -9.175 -5.510 -2.189 1.00 96.56 228 MET A C 1
ATOM 1863 O O . MET A 1 228 ? -9.228 -6.045 -1.091 1.00 96.56 228 MET A O 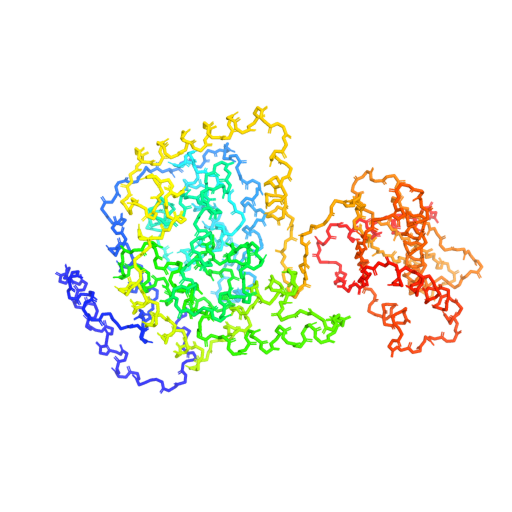1
ATOM 1867 N N . ILE A 1 229 ? -8.428 -4.428 -2.423 1.00 96.00 229 ILE A N 1
ATOM 1868 C CA . ILE A 1 229 ? -7.580 -3.830 -1.390 1.00 96.00 229 ILE A CA 1
ATOM 1869 C C . ILE A 1 229 ? -8.377 -3.416 -0.141 1.00 96.00 229 ILE A C 1
ATOM 1871 O O . ILE A 1 229 ? -7.954 -3.672 0.984 1.00 96.00 229 ILE A O 1
ATOM 1875 N N . LEU A 1 230 ? -9.580 -2.863 -0.335 1.00 97.62 230 LEU A N 1
ATOM 1876 C CA . LEU A 1 230 ? -10.462 -2.443 0.753 1.00 97.62 230 LEU A CA 1
ATOM 1877 C C . LEU A 1 230 ? -11.117 -3.653 1.422 1.00 97.62 230 LEU A C 1
ATOM 1879 O O . LEU A 1 230 ? -11.197 -3.710 2.646 1.00 97.62 230 LEU A O 1
ATOM 1883 N N . TYR A 1 231 ? -11.543 -4.646 0.634 1.00 98.44 231 TYR A N 1
ATOM 1884 C CA . TYR A 1 231 ? -12.116 -5.880 1.178 1.00 98.44 231 TYR A CA 1
ATOM 1885 C C . TYR A 1 231 ? -11.110 -6.677 2.003 1.00 98.44 231 TYR A C 1
ATOM 1887 O O . TYR A 1 231 ? -11.494 -7.225 3.028 1.00 98.44 231 TYR A O 1
ATOM 1895 N N . ILE A 1 232 ? -9.842 -6.719 1.590 1.00 98.19 232 ILE A N 1
ATOM 1896 C CA . ILE A 1 232 ? -8.776 -7.380 2.345 1.00 98.19 232 ILE A CA 1
ATOM 1897 C C . ILE A 1 232 ? -8.550 -6.653 3.669 1.00 98.19 232 ILE A C 1
ATOM 1899 O O . ILE A 1 232 ? -8.523 -7.304 4.707 1.00 98.19 232 ILE A O 1
ATOM 1903 N N . TYR A 1 233 ? -8.488 -5.317 3.663 1.00 97.50 233 TYR A N 1
ATOM 1904 C CA . TYR A 1 233 ? -8.345 -4.549 4.901 1.00 97.50 233 TYR A CA 1
ATOM 1905 C C . TYR A 1 233 ? -9.511 -4.808 5.872 1.00 97.50 233 TYR A C 1
ATOM 1907 O O . TYR A 1 233 ? -9.304 -5.094 7.049 1.00 97.50 233 TYR A O 1
ATOM 1915 N N . VAL A 1 234 ? -10.752 -4.783 5.374 1.00 97.75 234 VAL A N 1
ATOM 1916 C CA . VAL A 1 234 ? -11.949 -5.094 6.173 1.00 97.75 234 VAL A CA 1
ATOM 1917 C C . VAL A 1 234 ? -11.974 -6.550 6.645 1.00 97.75 234 VAL A C 1
ATOM 1919 O O . VAL A 1 234 ? -12.385 -6.816 7.774 1.00 97.75 234 VAL A O 1
ATOM 1922 N N . ALA A 1 235 ? -11.522 -7.495 5.821 1.00 98.25 235 ALA A N 1
ATOM 1923 C CA . ALA A 1 235 ? -11.401 -8.893 6.212 1.00 98.25 235 ALA A CA 1
ATOM 1924 C C . ALA A 1 235 ? -10.366 -9.075 7.328 1.00 98.25 235 ALA A C 1
ATOM 1926 O O . ALA A 1 235 ? -10.660 -9.786 8.280 1.00 98.25 235 ALA A O 1
ATOM 1927 N N . MET A 1 236 ? -9.217 -8.391 7.266 1.00 97.06 236 MET A N 1
ATOM 1928 C CA . MET A 1 236 ? -8.211 -8.403 8.335 1.00 97.06 236 MET A CA 1
ATOM 1929 C C . MET A 1 236 ? -8.781 -7.857 9.645 1.00 97.06 236 MET A C 1
ATOM 1931 O O . MET A 1 236 ? -8.639 -8.500 10.679 1.00 97.06 236 MET A O 1
ATOM 1935 N N . LEU A 1 237 ? -9.485 -6.720 9.604 1.00 96.06 237 LEU A N 1
ATOM 1936 C CA . LEU A 1 237 ? -10.157 -6.171 10.788 1.00 96.06 237 LEU A CA 1
ATOM 1937 C C . LEU A 1 237 ? -11.159 -7.162 11.395 1.00 96.06 237 LEU A C 1
ATOM 1939 O O . LEU A 1 237 ? -11.225 -7.306 12.610 1.00 96.06 237 LEU A O 1
ATOM 1943 N N . LYS A 1 238 ? -11.954 -7.835 10.553 1.00 97.00 238 LYS A N 1
ATOM 1944 C CA . LYS A 1 238 ? -12.939 -8.819 11.015 1.00 97.00 238 LYS A CA 1
ATOM 1945 C C . LYS A 1 238 ? -12.276 -10.077 11.575 1.00 97.00 238 LYS A C 1
ATOM 1947 O O . LYS A 1 238 ? -12.764 -10.613 12.562 1.00 97.00 238 LYS A O 1
ATOM 1952 N N . TYR A 1 239 ? -11.232 -10.567 10.914 1.00 96.75 239 TYR A N 1
ATOM 1953 C CA . TYR A 1 239 ? -10.548 -11.803 11.284 1.00 96.75 239 TYR A CA 1
ATOM 1954 C C . TYR A 1 239 ? -9.843 -11.661 12.635 1.00 96.75 239 TYR A C 1
ATOM 1956 O O . TYR A 1 239 ? -10.006 -12.527 13.480 1.00 96.75 239 TYR A O 1
ATOM 1964 N N . PHE A 1 240 ? -9.174 -10.528 12.867 1.00 94.69 240 PHE A N 1
ATOM 1965 C CA . PHE A 1 240 ? -8.468 -10.226 14.120 1.00 94.69 240 PHE A CA 1
ATOM 1966 C C . PHE A 1 240 ? -9.306 -9.389 15.102 1.00 94.69 240 PHE A C 1
ATOM 1968 O O . PHE A 1 240 ? -8.775 -8.594 15.881 1.00 94.69 240 PHE A O 1
ATOM 1975 N N . LYS A 1 241 ? -10.642 -9.483 15.020 1.00 94.19 241 LYS A N 1
ATOM 1976 C CA . LYS A 1 241 ? -11.557 -8.651 15.819 1.00 94.19 241 LYS A CA 1
ATOM 1977 C C . LYS A 1 241 ? -11.287 -8.807 17.314 1.00 94.19 241 LYS A C 1
ATOM 1979 O O . LYS A 1 241 ? -11.255 -7.805 18.027 1.00 94.19 241 LYS A O 1
ATOM 1984 N N . ASP A 1 242 ? -11.133 -10.042 17.776 1.00 92.75 242 ASP A N 1
ATOM 1985 C CA . ASP A 1 242 ? -11.042 -10.342 19.201 1.00 92.75 242 ASP A CA 1
ATOM 1986 C C . ASP A 1 242 ? -9.727 -9.812 19.790 1.00 92.75 242 ASP A C 1
ATOM 1988 O O . ASP A 1 242 ? -9.739 -9.181 20.847 1.00 92.75 242 ASP A O 1
ATOM 1992 N N . GLU A 1 243 ? -8.610 -9.951 19.070 1.00 92.06 243 GLU A N 1
ATOM 1993 C CA . GLU A 1 243 ? -7.310 -9.409 19.474 1.00 92.06 243 GLU A CA 1
ATOM 1994 C C . GLU A 1 243 ? -7.296 -7.879 19.468 1.00 92.06 243 GLU A C 1
ATOM 1996 O O . GLU A 1 243 ? -6.785 -7.264 20.406 1.00 92.06 243 GLU A O 1
ATOM 2001 N N . ILE A 1 244 ? -7.903 -7.254 18.451 1.00 90.38 244 ILE A N 1
ATOM 2002 C CA . ILE A 1 244 ? -8.037 -5.793 18.373 1.00 90.38 244 ILE A CA 1
ATOM 2003 C C . ILE A 1 244 ? -8.838 -5.267 19.570 1.00 90.38 244 ILE A C 1
ATOM 2005 O O . ILE A 1 244 ? -8.430 -4.299 20.212 1.00 90.38 244 ILE A O 1
ATOM 2009 N N . VAL A 1 245 ? -9.982 -5.884 19.882 1.00 89.69 245 VAL A N 1
ATOM 2010 C CA . VAL A 1 245 ? -10.843 -5.456 20.996 1.00 89.69 245 VAL A CA 1
ATOM 2011 C C . VAL A 1 245 ? -10.147 -5.661 22.342 1.00 89.69 245 VAL A C 1
ATOM 2013 O O . VAL A 1 245 ? -10.263 -4.800 23.216 1.00 89.69 245 VAL A O 1
ATOM 2016 N N . LEU A 1 246 ? -9.401 -6.755 22.505 1.00 88.94 246 LEU A N 1
ATOM 2017 C CA . LEU A 1 246 ? -8.626 -7.026 23.713 1.00 88.94 246 LEU A CA 1
ATOM 2018 C C . LEU A 1 246 ? -7.537 -5.966 23.935 1.00 88.94 246 LEU A C 1
ATOM 2020 O O . LEU A 1 246 ? -7.472 -5.381 25.016 1.00 88.94 246 LEU A O 1
ATOM 2024 N N . GLU A 1 247 ? -6.748 -5.642 22.909 1.00 85.81 247 GLU A N 1
ATOM 2025 C CA . GLU A 1 247 ? -5.674 -4.640 22.994 1.00 85.81 247 GLU A CA 1
ATOM 2026 C C . GLU A 1 247 ? -6.215 -3.223 23.255 1.00 85.81 247 GLU A C 1
ATOM 2028 O O . GLU A 1 247 ? -5.654 -2.457 24.043 1.00 85.81 247 GLU A O 1
ATOM 2033 N N . LEU A 1 248 ? -7.362 -2.882 22.660 1.00 83.81 248 LEU A N 1
ATOM 2034 C CA . LEU A 1 248 ? -8.069 -1.638 22.970 1.00 83.81 248 LEU A CA 1
ATOM 2035 C C . LEU A 1 248 ? -8.578 -1.610 24.417 1.00 83.81 248 LEU A C 1
ATOM 2037 O O . LEU A 1 248 ? -8.511 -0.568 25.076 1.00 83.81 248 LEU A O 1
ATOM 2041 N N . GLY A 1 249 ? -9.055 -2.747 24.929 1.00 81.50 249 GLY A N 1
ATOM 2042 C CA . GLY A 1 249 ? -9.427 -2.925 26.330 1.00 81.50 249 GLY A CA 1
ATOM 2043 C C . GLY A 1 249 ? -8.259 -2.627 27.271 1.00 81.50 249 GLY A C 1
ATOM 2044 O O . GLY A 1 249 ? -8.397 -1.807 28.181 1.00 81.50 249 GLY A O 1
ATOM 2045 N N . GLU A 1 250 ? -7.089 -3.206 27.001 1.00 80.44 250 GLU A N 1
ATOM 2046 C CA . GLU A 1 250 ? -5.862 -2.982 27.775 1.00 80.44 250 GLU A CA 1
ATOM 2047 C C . GLU A 1 250 ? -5.434 -1.504 27.765 1.00 80.44 250 GLU A C 1
ATOM 2049 O O . GLU A 1 250 ? -5.228 -0.918 28.832 1.00 80.44 250 GLU A O 1
ATOM 2054 N N . MET A 1 251 ? -5.398 -0.857 26.593 1.00 68.62 251 MET A N 1
ATOM 2055 C CA . MET A 1 251 ? -5.070 0.573 26.475 1.00 68.62 251 MET A CA 1
ATOM 2056 C C . MET A 1 251 ? -6.079 1.477 27.196 1.00 68.62 251 MET A C 1
ATOM 2058 O O . MET A 1 251 ? -5.696 2.450 27.848 1.00 68.62 251 MET A O 1
ATOM 2062 N N . SER A 1 252 ? -7.372 1.152 27.119 1.00 64.19 252 SER A N 1
ATOM 2063 C CA . SER A 1 252 ? -8.428 1.937 27.767 1.00 64.19 252 SER A CA 1
ATOM 2064 C C . SER A 1 252 ? -8.430 1.797 29.291 1.00 64.19 252 SER A C 1
ATOM 2066 O O . SER A 1 252 ? -8.722 2.764 29.988 1.00 64.19 252 SER A O 1
ATOM 2068 N N . SER A 1 253 ? -8.027 0.642 29.833 1.00 57.09 253 SER A N 1
ATOM 2069 C CA . SER A 1 253 ? -7.906 0.438 31.284 1.00 57.09 253 SER A CA 1
ATOM 2070 C C . SER A 1 253 ? -6.830 1.330 31.928 1.00 57.09 253 SER A C 1
ATOM 2072 O O . SER A 1 253 ? -6.963 1.722 33.087 1.00 57.09 253 SER A O 1
ATOM 2074 N N . PHE A 1 254 ? -5.819 1.738 31.151 1.00 49.75 254 PHE A N 1
ATOM 2075 C CA . PHE A 1 254 ? -4.843 2.766 31.528 1.00 49.75 254 PHE A CA 1
ATOM 2076 C C . PHE A 1 254 ? -5.409 4.199 31.474 1.00 49.75 254 PHE A C 1
ATOM 2078 O O . PHE A 1 254 ? -4.886 5.090 32.144 1.00 49.75 254 PHE A O 1
ATOM 2085 N N . SER A 1 255 ? -6.488 4.428 30.718 1.00 48.12 255 SER A N 1
ATOM 2086 C CA . SER A 1 255 ? -7.166 5.717 30.531 1.00 48.12 255 SER A CA 1
ATOM 2087 C C . SER A 1 255 ? -8.504 5.733 31.284 1.00 48.12 255 SER A C 1
ATOM 2089 O O . SER A 1 255 ? -9.591 5.681 30.710 1.00 48.12 255 SER A O 1
ATOM 2091 N N . LEU A 1 256 ? -8.443 5.749 32.617 1.00 44.72 256 LEU A N 1
ATOM 2092 C CA . LEU A 1 256 ? -9.634 5.717 33.470 1.00 44.72 256 LEU A CA 1
ATOM 2093 C C . LEU A 1 256 ? -10.505 6.979 33.307 1.00 44.72 256 LEU A C 1
ATOM 2095 O O . LEU A 1 256 ? -10.297 7.991 33.974 1.00 44.72 256 LEU A O 1
ATOM 2099 N N . SER A 1 257 ? -11.574 6.865 32.517 1.00 42.50 257 SER A N 1
ATOM 2100 C CA . SER A 1 257 ? -12.828 7.586 32.755 1.00 42.50 257 SER A CA 1
ATOM 2101 C C . SER A 1 257 ? -13.996 6.599 32.656 1.00 42.50 257 SER A C 1
ATOM 2103 O O . SER A 1 257 ? -14.143 5.867 31.683 1.00 42.50 257 SER A O 1
ATOM 2105 N N . LYS A 1 258 ? -14.780 6.511 33.733 1.00 43.19 258 LYS A N 1
ATOM 2106 C CA . LYS A 1 258 ? -15.697 5.400 34.040 1.00 43.19 258 LYS A CA 1
ATOM 2107 C C . LYS A 1 258 ? -16.991 5.339 33.212 1.00 43.19 258 LYS A C 1
ATOM 2109 O O . LYS A 1 258 ? -17.803 4.468 33.493 1.00 43.19 258 LYS A O 1
ATOM 2114 N N . ASP A 1 259 ? -17.186 6.185 32.199 1.00 43.47 259 ASP A N 1
ATOM 2115 C CA . ASP A 1 259 ? -18.540 6.447 31.679 1.00 43.47 259 ASP A CA 1
ATOM 2116 C C . ASP A 1 259 ? -18.733 6.399 30.155 1.00 43.47 259 ASP A C 1
ATOM 2118 O O . ASP A 1 259 ? -19.701 6.958 29.642 1.00 43.47 259 ASP A O 1
ATOM 2122 N N . SER A 1 260 ? -17.915 5.678 29.380 1.00 47.00 260 SER A N 1
ATOM 2123 C CA . SER A 1 260 ? -18.317 5.424 27.987 1.00 47.00 260 SER A CA 1
ATOM 2124 C C . SER A 1 260 ? -17.861 4.075 27.444 1.00 47.00 260 SER A C 1
ATOM 2126 O O . SER A 1 260 ? -16.691 3.723 27.504 1.00 47.00 260 SER A O 1
ATOM 2128 N N . LYS A 1 261 ? -18.797 3.324 26.848 1.00 55.47 261 LYS A N 1
ATOM 2129 C CA . LYS A 1 261 ? -18.544 2.122 26.026 1.00 55.47 261 LYS A CA 1
ATOM 2130 C C . LYS A 1 261 ? -17.814 2.448 24.703 1.00 55.47 261 LYS A C 1
ATOM 2132 O O . LYS A 1 261 ? -17.935 1.697 23.740 1.00 55.47 261 LYS A O 1
ATOM 2137 N N . SER A 1 262 ? -17.133 3.588 24.614 1.00 61.94 262 SER A N 1
ATOM 2138 C CA . SER A 1 262 ? -16.445 4.069 23.418 1.00 61.94 262 SER A CA 1
ATOM 2139 C C . SER A 1 262 ? -14.956 4.176 23.695 1.00 61.94 262 SER A C 1
ATOM 2141 O O . SER A 1 262 ? -14.552 4.826 24.656 1.00 61.94 262 SER A O 1
ATOM 2143 N N . PHE A 1 263 ? -14.155 3.553 22.837 1.00 69.88 263 PHE A N 1
ATOM 2144 C CA . PHE A 1 263 ? -12.705 3.672 22.884 1.00 69.88 263 PHE A CA 1
ATOM 2145 C C . PHE A 1 263 ? -12.263 5.067 22.439 1.00 69.88 263 PHE A C 1
ATOM 2147 O O . PHE A 1 263 ? -12.903 5.691 21.587 1.00 69.88 263 PHE A O 1
ATOM 2154 N N . ASP A 1 264 ? -11.172 5.545 23.036 1.00 72.69 264 ASP A N 1
ATOM 2155 C CA . ASP A 1 264 ? -10.576 6.828 22.687 1.00 72.69 264 ASP A CA 1
ATOM 2156 C C . ASP A 1 264 ? -10.031 6.838 21.247 1.00 72.69 264 ASP A C 1
ATOM 2158 O O . ASP A 1 264 ? -9.514 5.833 20.747 1.00 72.69 264 ASP A O 1
ATOM 2162 N N . MET A 1 265 ? -10.131 8.017 20.625 1.00 70.94 265 MET A N 1
ATOM 2163 C CA . MET A 1 265 ? -9.690 8.338 19.266 1.00 70.94 265 MET A CA 1
ATOM 2164 C C . MET A 1 265 ? -8.312 7.755 18.955 1.00 70.94 265 MET A C 1
ATOM 2166 O O . MET A 1 265 ? -8.134 7.003 17.994 1.00 70.94 265 MET A O 1
ATOM 2170 N N . ASP A 1 266 ? -7.339 8.115 19.784 1.00 67.00 266 ASP A N 1
ATOM 2171 C CA . ASP A 1 266 ? -5.928 7.878 19.528 1.00 67.00 266 ASP A CA 1
ATOM 2172 C C . ASP A 1 266 ? -5.565 6.419 19.807 1.00 67.00 266 ASP A C 1
ATOM 2174 O O . ASP A 1 266 ? -4.731 5.847 19.106 1.00 67.00 266 ASP A O 1
ATOM 2178 N N . SER A 1 267 ? -6.260 5.786 20.757 1.00 73.00 267 SER A N 1
ATOM 2179 C CA . SER A 1 267 ? -6.103 4.358 21.066 1.00 73.00 267 SER A CA 1
ATOM 2180 C C . SER A 1 267 ? -6.519 3.484 19.880 1.00 73.00 267 SER A C 1
ATOM 2182 O O . SER A 1 267 ? -5.762 2.609 19.459 1.00 73.00 267 SER A O 1
ATOM 2184 N N . VAL A 1 268 ? -7.682 3.770 19.275 1.00 77.19 268 VAL A N 1
ATOM 2185 C CA . VAL A 1 268 ? -8.147 3.077 18.058 1.00 77.19 268 VAL A CA 1
ATOM 2186 C C . VAL A 1 268 ? -7.121 3.217 16.940 1.00 77.19 268 VAL A C 1
ATOM 2188 O O . VAL A 1 268 ? -6.734 2.226 16.324 1.00 77.19 268 VAL A O 1
ATOM 2191 N N . HIS A 1 269 ? -6.618 4.428 16.706 1.00 73.94 269 HIS A N 1
ATOM 2192 C CA . HIS A 1 269 ? -5.593 4.636 15.692 1.00 73.94 269 HIS A CA 1
ATOM 2193 C C . HIS A 1 269 ? -4.268 3.915 16.007 1.00 73.94 269 HIS A C 1
ATOM 2195 O O . HIS A 1 269 ? -3.680 3.326 15.100 1.00 73.94 269 HIS A O 1
ATOM 2201 N N . ALA A 1 270 ? -3.794 3.939 17.257 1.00 71.81 270 ALA A N 1
ATOM 2202 C CA . ALA A 1 270 ? -2.531 3.323 17.674 1.00 71.81 270 ALA A CA 1
ATOM 2203 C C . ALA A 1 270 ? -2.530 1.796 17.499 1.00 71.81 270 ALA A C 1
ATOM 2205 O O . ALA A 1 270 ? -1.534 1.240 17.019 1.00 71.81 270 ALA A O 1
ATOM 2206 N N . VAL A 1 271 ? -3.650 1.143 17.829 1.00 79.75 271 VAL A N 1
ATOM 2207 C CA . VAL A 1 271 ? -3.848 -0.303 17.640 1.00 79.75 271 VAL A CA 1
ATOM 2208 C C . VAL A 1 271 ? -3.990 -0.631 16.153 1.00 79.75 271 VAL A C 1
ATOM 2210 O O . VAL A 1 271 ? -3.220 -1.427 15.607 1.00 79.75 271 VAL A O 1
ATOM 2213 N N . LEU A 1 272 ? -4.913 0.034 15.450 1.00 83.19 272 LEU A N 1
ATOM 2214 C CA . LEU A 1 272 ? -5.232 -0.300 14.058 1.00 83.19 272 LEU A CA 1
ATOM 2215 C C . LEU A 1 272 ? -4.133 0.064 13.049 1.00 83.19 272 LEU A C 1
ATOM 2217 O O . LEU A 1 272 ? -4.100 -0.492 11.955 1.00 83.19 272 LEU A O 1
ATOM 2221 N N . ASN A 1 273 ? -3.208 0.960 13.384 1.00 75.12 273 ASN A N 1
ATOM 2222 C CA . ASN A 1 273 ? -2.077 1.241 12.500 1.00 75.12 273 ASN A CA 1
ATOM 2223 C C . ASN A 1 273 ? -1.012 0.127 12.525 1.00 75.12 273 ASN A C 1
ATOM 2225 O O . ASN A 1 273 ? -0.219 0.020 11.594 1.00 75.12 273 ASN A O 1
ATOM 2229 N N . ASN A 1 274 ? -0.974 -0.699 13.579 1.00 74.62 274 ASN A N 1
ATOM 2230 C CA . ASN A 1 274 ? 0.108 -1.666 13.799 1.00 74.62 274 ASN A CA 1
ATOM 2231 C C . ASN A 1 274 ? -0.352 -3.130 13.857 1.00 74.62 274 ASN A C 1
ATOM 2233 O O . ASN A 1 274 ? 0.503 -4.015 13.789 1.00 74.62 274 ASN A O 1
ATOM 2237 N N . PHE A 1 275 ? -1.658 -3.408 13.960 1.00 83.25 275 PHE A N 1
ATOM 2238 C CA . PHE A 1 275 ? -2.153 -4.780 14.135 1.00 83.25 275 PHE A CA 1
ATOM 2239 C C . PHE A 1 275 ? -1.699 -5.721 13.008 1.00 83.25 275 PHE A C 1
ATOM 2241 O O . PHE A 1 275 ? -1.188 -6.797 13.296 1.00 83.25 275 PHE A O 1
ATOM 2248 N N . ILE A 1 276 ? -1.760 -5.301 11.737 1.00 83.81 276 ILE A N 1
ATOM 2249 C CA . ILE A 1 276 ? -1.323 -6.144 10.606 1.00 83.81 276 ILE A CA 1
ATOM 2250 C C . ILE A 1 276 ? 0.151 -6.521 10.771 1.00 83.81 276 ILE A C 1
ATOM 2252 O O . ILE A 1 276 ? 0.505 -7.697 10.751 1.00 83.81 276 ILE A O 1
ATOM 2256 N N . SER A 1 277 ? 1.015 -5.534 11.007 1.00 81.06 277 SER A N 1
ATOM 2257 C CA . SER A 1 277 ? 2.441 -5.788 11.205 1.00 81.06 277 SER A CA 1
ATOM 2258 C C . SER A 1 277 ? 2.715 -6.644 12.434 1.00 81.06 277 SER A C 1
ATOM 2260 O O . SER A 1 277 ? 3.668 -7.406 12.415 1.00 81.06 277 SER A O 1
ATOM 2262 N N . LYS A 1 278 ? 1.896 -6.560 13.489 1.00 81.75 278 LYS A N 1
ATOM 2263 C CA . LYS A 1 278 ? 2.001 -7.406 14.687 1.00 81.75 278 LYS A CA 1
ATOM 2264 C C . LYS A 1 278 ? 1.655 -8.868 14.392 1.00 81.75 278 LYS A C 1
ATOM 2266 O O . LYS A 1 278 ? 2.382 -9.738 14.861 1.00 81.75 278 LYS A O 1
ATOM 2271 N N . HIS A 1 279 ? 0.609 -9.119 13.605 1.00 82.94 279 HIS A N 1
ATOM 2272 C CA . HIS A 1 279 ? 0.153 -10.470 13.260 1.00 82.94 279 HIS A CA 1
ATOM 2273 C C . HIS A 1 279 ? 0.999 -11.144 12.167 1.00 82.94 279 HIS A C 1
ATOM 2275 O O . HIS A 1 279 ? 1.106 -12.365 12.153 1.00 82.94 279 HIS A O 1
ATOM 2281 N N . PHE A 1 280 ? 1.656 -10.375 11.291 1.00 80.38 280 PHE A N 1
ATOM 2282 C CA . PHE A 1 280 ? 2.424 -10.912 10.158 1.00 80.38 280 PHE A CA 1
ATOM 2283 C C . PHE A 1 280 ? 3.932 -10.589 10.203 1.00 80.38 280 PHE A C 1
ATOM 2285 O O . PHE A 1 280 ? 4.559 -10.422 9.151 1.00 80.38 280 PHE A O 1
ATOM 2292 N N . LYS A 1 281 ? 4.530 -10.491 11.404 1.00 71.38 281 LYS A N 1
ATOM 2293 C CA . LYS A 1 281 ? 5.976 -10.214 11.578 1.00 71.38 281 LYS A CA 1
ATOM 2294 C C . LYS A 1 281 ? 6.874 -11.279 10.962 1.00 71.38 281 LYS A C 1
ATOM 2296 O O . LYS A 1 281 ? 7.882 -10.956 10.344 1.00 71.38 281 LYS A O 1
ATOM 2301 N N . GLU A 1 282 ? 6.522 -12.541 11.154 1.00 69.75 282 GLU A N 1
ATOM 2302 C CA . GLU A 1 282 ? 7.328 -13.684 10.739 1.00 69.75 282 GLU A CA 1
ATOM 2303 C C . GLU A 1 282 ? 6.534 -14.527 9.753 1.00 69.75 282 GLU A C 1
ATOM 2305 O O . GLU A 1 282 ? 5.307 -14.597 9.830 1.00 69.75 282 GLU A O 1
ATOM 2310 N N . PHE A 1 283 ? 7.233 -15.152 8.807 1.00 68.38 283 PHE A N 1
ATOM 2311 C CA . PHE A 1 283 ? 6.604 -16.099 7.900 1.00 68.38 283 PHE A CA 1
ATOM 2312 C C . PHE A 1 283 ? 6.621 -17.472 8.552 1.00 68.38 283 PHE A C 1
ATOM 2314 O O . PHE A 1 283 ? 7.671 -18.086 8.713 1.00 68.38 283 PHE A O 1
ATOM 2321 N N . SER A 1 284 ? 5.443 -17.916 8.961 1.00 77.31 284 SER A N 1
ATOM 2322 C CA . SER A 1 284 ? 5.202 -19.227 9.543 1.00 77.31 284 SER A CA 1
ATOM 2323 C C . SER A 1 284 ? 4.049 -19.897 8.803 1.00 77.31 284 SER A C 1
ATOM 2325 O O . SER A 1 284 ? 3.224 -19.237 8.168 1.00 77.31 284 SER A O 1
ATOM 2327 N N . THR A 1 285 ? 3.932 -21.219 8.923 1.00 77.81 285 THR A N 1
ATOM 2328 C CA . THR A 1 285 ? 2.771 -21.943 8.382 1.00 77.81 285 THR A CA 1
ATOM 2329 C C . THR A 1 285 ? 1.456 -21.380 8.931 1.00 77.81 285 THR A C 1
ATOM 2331 O O . THR A 1 285 ? 0.466 -21.305 8.210 1.00 77.81 285 THR A O 1
ATOM 2334 N N . HIS A 1 286 ? 1.451 -20.925 10.189 1.00 83.50 286 HIS A N 1
ATOM 2335 C CA . HIS A 1 286 ? 0.282 -20.307 10.807 1.00 83.50 286 HIS A CA 1
ATOM 2336 C C . HIS A 1 286 ? -0.067 -18.960 10.160 1.00 83.50 286 HIS A C 1
ATOM 2338 O O . HIS A 1 286 ? -1.193 -18.794 9.701 1.00 83.50 286 HIS A O 1
ATOM 2344 N N . SER A 1 287 ? 0.907 -18.055 10.006 1.00 83.69 287 SER A N 1
ATOM 2345 C CA . SER A 1 287 ? 0.676 -16.745 9.378 1.00 83.69 287 SER A CA 1
ATOM 2346 C C . SER A 1 287 ? 0.271 -16.864 7.905 1.00 83.69 287 SER A C 1
ATOM 2348 O O . SER A 1 287 ? -0.568 -16.101 7.427 1.00 83.69 287 SER A O 1
ATOM 2350 N N . LYS A 1 288 ? 0.820 -17.847 7.179 1.00 86.19 288 LYS A N 1
ATOM 2351 C CA . LYS A 1 288 ? 0.403 -18.162 5.807 1.00 86.19 288 LYS A CA 1
ATOM 2352 C C . LYS A 1 288 ? -1.065 -18.597 5.759 1.00 86.19 288 LYS A C 1
ATOM 2354 O O . LYS A 1 288 ? -1.820 -18.099 4.925 1.00 86.19 288 LYS A O 1
ATOM 2359 N N . ASN A 1 289 ? -1.475 -19.487 6.663 1.00 89.50 289 ASN A N 1
ATOM 2360 C CA . ASN A 1 289 ? -2.857 -19.959 6.749 1.00 89.50 289 ASN A CA 1
ATOM 2361 C C . ASN A 1 289 ? -3.819 -18.833 7.152 1.00 89.50 289 ASN A C 1
ATOM 2363 O O . ASN A 1 289 ? -4.882 -18.700 6.550 1.00 89.50 289 ASN A O 1
ATOM 2367 N N . ASP A 1 290 ? -3.433 -17.981 8.105 1.00 92.56 290 ASP A N 1
ATOM 2368 C CA . ASP A 1 290 ? -4.220 -16.804 8.482 1.00 92.56 290 ASP A CA 1
ATOM 2369 C C . ASP A 1 290 ? -4.410 -15.860 7.297 1.00 92.56 290 ASP A C 1
ATOM 2371 O O . ASP A 1 290 ? -5.528 -15.415 7.032 1.00 92.56 290 ASP A O 1
ATOM 2375 N N . LEU A 1 291 ? -3.348 -15.599 6.526 1.00 93.69 291 LEU A N 1
ATOM 2376 C CA . LEU A 1 291 ? -3.458 -14.787 5.320 1.00 93.69 291 LEU A CA 1
ATOM 2377 C C . LEU A 1 291 ? -4.399 -15.440 4.299 1.00 93.69 291 LEU A C 1
ATOM 2379 O O . LEU A 1 291 ? -5.275 -14.761 3.770 1.00 93.69 291 LEU A O 1
ATOM 2383 N N . ALA A 1 292 ? -4.282 -16.747 4.052 1.00 94.75 292 ALA A N 1
ATOM 2384 C CA . ALA A 1 292 ? -5.188 -17.461 3.152 1.00 94.75 292 ALA A CA 1
ATOM 2385 C C . ALA A 1 292 ? -6.659 -17.347 3.599 1.00 94.75 292 ALA A C 1
ATOM 2387 O O . ALA A 1 292 ? -7.529 -17.030 2.782 1.00 94.75 292 ALA A O 1
ATOM 2388 N N . ASN A 1 293 ? -6.932 -17.509 4.898 1.00 96.56 293 ASN A N 1
ATOM 2389 C CA . ASN A 1 293 ? -8.265 -17.356 5.483 1.00 96.56 293 ASN A CA 1
ATOM 2390 C C . ASN A 1 293 ? -8.800 -15.926 5.331 1.00 96.56 293 ASN A C 1
ATOM 2392 O O . ASN A 1 293 ? -9.955 -15.730 4.945 1.00 96.56 293 ASN A O 1
ATOM 2396 N N . VAL A 1 294 ? -7.959 -14.919 5.576 1.00 97.44 294 VAL A N 1
ATOM 2397 C CA . VAL A 1 294 ? -8.288 -13.503 5.365 1.00 97.44 294 VAL A CA 1
ATOM 2398 C C . VAL A 1 294 ? -8.635 -13.231 3.901 1.00 97.44 294 VAL A C 1
ATOM 2400 O O . VAL A 1 294 ? -9.628 -12.559 3.621 1.00 97.44 294 VAL A O 1
ATOM 2403 N N . LEU A 1 295 ? -7.856 -13.755 2.950 1.00 97.38 295 LEU A N 1
ATOM 2404 C CA . LEU A 1 295 ? -8.106 -13.571 1.518 1.00 97.38 295 LEU A CA 1
ATOM 2405 C C . LEU A 1 295 ? -9.395 -14.280 1.068 1.00 97.38 295 LEU A C 1
ATOM 2407 O O . LEU A 1 295 ? -10.179 -13.710 0.303 1.00 97.38 295 LEU A O 1
ATOM 2411 N N . ALA A 1 296 ? -9.668 -15.483 1.581 1.00 97.50 296 ALA A N 1
ATOM 2412 C CA . ALA A 1 296 ? -10.924 -16.194 1.341 1.00 97.50 296 ALA A CA 1
ATOM 2413 C C . ALA A 1 296 ? -12.132 -15.425 1.909 1.00 97.50 296 ALA A C 1
ATOM 2415 O O . ALA A 1 296 ? -13.152 -15.259 1.231 1.00 97.50 296 ALA A O 1
ATOM 2416 N N . LEU A 1 297 ? -11.997 -14.881 3.123 1.00 98.12 297 LEU A N 1
ATOM 2417 C CA . LEU A 1 297 ? -12.996 -14.011 3.734 1.00 98.12 297 LEU A CA 1
ATOM 2418 C C . LEU A 1 297 ? -13.217 -12.748 2.889 1.00 98.12 297 LEU A C 1
ATOM 2420 O O . LEU A 1 297 ? -14.365 -12.395 2.622 1.00 98.12 297 LEU A O 1
ATOM 2424 N N . ALA A 1 298 ? -12.153 -12.101 2.410 1.00 98.31 298 ALA A N 1
ATOM 2425 C CA . ALA A 1 298 ? -12.246 -10.933 1.536 1.00 98.31 298 ALA A CA 1
ATOM 2426 C C . ALA A 1 298 ? -13.008 -11.246 0.237 1.00 98.31 298 ALA A C 1
ATOM 2428 O O . ALA A 1 298 ? -13.881 -10.471 -0.163 1.00 98.31 298 ALA A O 1
ATOM 2429 N N . ASP A 1 299 ? -12.740 -12.394 -0.399 1.00 97.06 299 ASP A N 1
ATOM 2430 C CA . ASP A 1 299 ? -13.473 -12.834 -1.593 1.00 97.06 299 ASP A CA 1
ATOM 2431 C C . ASP A 1 299 ? -14.969 -13.007 -1.302 1.00 97.06 299 ASP A C 1
ATOM 2433 O O . ASP A 1 299 ? -15.816 -12.483 -2.031 1.00 97.06 299 ASP A O 1
ATOM 2437 N N . HIS A 1 300 ? -15.307 -13.680 -0.200 1.00 97.62 300 HIS A N 1
ATOM 2438 C CA . HIS A 1 300 ? -16.692 -13.858 0.228 1.00 97.62 300 HIS A CA 1
ATOM 2439 C C . HIS A 1 300 ? -17.393 -12.515 0.509 1.00 97.62 300 HIS A C 1
ATOM 2441 O O . HIS A 1 300 ? -18.506 -12.276 0.027 1.00 97.62 300 HIS A O 1
ATOM 2447 N N . LEU A 1 301 ? -16.739 -11.603 1.235 1.00 97.81 301 LEU A N 1
ATOM 2448 C CA . LEU A 1 301 ? -17.275 -10.273 1.535 1.00 97.81 301 LEU A CA 1
ATOM 2449 C C . LEU A 1 301 ? -17.509 -9.450 0.263 1.00 97.81 301 LEU A C 1
ATOM 2451 O O . LEU A 1 301 ? -18.545 -8.792 0.157 1.00 97.81 301 LEU A O 1
ATOM 2455 N N . SER A 1 302 ? -16.606 -9.539 -0.719 1.00 96.94 302 SER A N 1
ATOM 2456 C CA . SER A 1 302 ? -16.721 -8.818 -1.993 1.00 96.94 302 SER A CA 1
ATOM 2457 C C . SER A 1 302 ? -17.953 -9.221 -2.808 1.00 96.94 302 SER A C 1
ATOM 2459 O O . SER A 1 302 ? -18.620 -8.371 -3.401 1.00 96.94 302 SER A O 1
ATOM 2461 N N . LYS A 1 303 ? -18.318 -10.509 -2.766 1.00 96.50 303 LYS A N 1
ATOM 2462 C CA . LYS A 1 303 ? -19.514 -11.054 -3.425 1.00 96.50 303 LYS A CA 1
ATOM 2463 C C . LYS A 1 303 ? -20.801 -10.632 -2.715 1.00 96.50 303 LYS A C 1
ATOM 2465 O O . LYS A 1 303 ? -21.817 -10.395 -3.366 1.00 96.50 303 LYS A O 1
ATOM 2470 N N . LYS A 1 304 ? -20.768 -10.530 -1.382 1.00 97.06 304 LYS A N 1
ATOM 2471 C CA . LYS A 1 304 ? -21.948 -10.236 -0.555 1.00 97.06 304 LYS A CA 1
ATOM 2472 C C . LYS A 1 304 ? -22.247 -8.738 -0.437 1.00 97.06 304 LYS A C 1
ATOM 2474 O O . LYS A 1 304 ? -23.411 -8.337 -0.461 1.00 97.06 304 LYS A O 1
ATOM 2479 N N . HIS A 1 305 ? -21.219 -7.902 -0.319 1.00 96.12 305 HIS A N 1
ATOM 2480 C CA . HIS A 1 305 ? -21.351 -6.482 0.007 1.00 96.12 305 HIS A CA 1
ATOM 2481 C C . HIS A 1 305 ? -20.718 -5.607 -1.073 1.00 96.12 305 HIS A C 1
ATOM 2483 O O . HIS A 1 305 ? -19.556 -5.242 -0.971 1.00 96.12 305 HIS A O 1
ATOM 2489 N N . SER A 1 306 ? -21.481 -5.230 -2.100 1.00 95.44 306 SER A N 1
ATOM 2490 C CA . SER A 1 306 ? -20.972 -4.378 -3.186 1.00 95.44 306 SER A CA 1
ATOM 2491 C C . SER A 1 306 ? -20.654 -2.948 -2.723 1.00 95.44 306 SER A C 1
ATOM 2493 O O . SER A 1 306 ? -21.530 -2.278 -2.166 1.00 95.44 306 SER A O 1
ATOM 2495 N N . LEU A 1 307 ? -19.440 -2.455 -3.022 1.00 95.31 307 LEU A N 1
ATOM 2496 C CA . LEU A 1 307 ? -19.024 -1.081 -2.700 1.00 95.31 307 LEU A CA 1
ATOM 2497 C C . LEU A 1 307 ? -19.924 -0.020 -3.346 1.00 95.31 307 LEU A C 1
ATOM 2499 O O . LEU A 1 307 ? -20.204 1.001 -2.730 1.00 95.31 307 LEU A O 1
ATOM 2503 N N . THR A 1 308 ? -20.444 -0.266 -4.551 1.00 93.94 308 THR A N 1
ATOM 2504 C CA . THR A 1 308 ? -21.270 0.716 -5.280 1.00 93.94 308 THR A CA 1
ATOM 2505 C C . THR A 1 308 ? -22.615 0.999 -4.609 1.00 93.94 308 THR A C 1
ATOM 2507 O O . THR A 1 308 ? -23.254 2.003 -4.910 1.00 93.94 308 THR A O 1
ATOM 2510 N N . LYS A 1 309 ? -23.046 0.130 -3.684 1.00 94.62 309 LYS A N 1
ATOM 2511 C CA . LYS A 1 309 ? -24.264 0.300 -2.876 1.00 94.62 309 LYS A CA 1
ATOM 2512 C C . LYS A 1 309 ? -24.010 1.055 -1.563 1.00 94.62 309 LYS A C 1
ATOM 2514 O O . LYS A 1 309 ? -24.930 1.171 -0.749 1.00 94.62 309 LYS A O 1
ATOM 2519 N N . LEU A 1 310 ? -22.777 1.488 -1.297 1.00 95.38 310 LEU A N 1
ATOM 2520 C CA . LEU A 1 310 ? -22.438 2.295 -0.125 1.00 95.38 310 LEU A CA 1
ATOM 2521 C C . LEU A 1 310 ? -22.761 3.774 -0.386 1.00 95.38 310 LEU A C 1
ATOM 2523 O O . LEU A 1 310 ? -22.602 4.280 -1.498 1.00 95.38 310 LEU A O 1
ATOM 2527 N N . LYS A 1 311 ? -23.213 4.491 0.642 1.00 95.00 311 LYS A N 1
ATOM 2528 C CA . LYS A 1 311 ? -23.507 5.928 0.575 1.00 95.00 311 LYS A CA 1
ATOM 2529 C C . LYS A 1 311 ? -22.229 6.708 0.284 1.00 95.00 311 LYS A C 1
ATOM 2531 O O . LYS A 1 311 ? -22.203 7.507 -0.650 1.00 95.00 311 LYS A O 1
ATOM 2536 N N . THR A 1 312 ? -21.160 6.408 1.014 1.00 93.50 312 THR A N 1
ATOM 2537 C CA . THR A 1 312 ? -19.824 7.002 0.849 1.00 93.50 312 THR A CA 1
ATOM 2538 C C . THR A 1 312 ? -19.242 6.781 -0.547 1.00 93.50 312 THR A C 1
ATOM 2540 O O . THR A 1 312 ? -18.508 7.639 -1.035 1.00 93.50 312 THR A O 1
ATOM 2543 N N . PHE A 1 313 ? -19.654 5.732 -1.271 1.00 95.25 313 PHE A N 1
ATOM 2544 C CA . PHE A 1 313 ? -19.198 5.485 -2.644 1.00 95.25 313 PHE A CA 1
ATOM 2545 C C . PHE A 1 313 ? -19.582 6.597 -3.631 1.00 95.25 313 PHE A C 1
ATOM 2547 O O . PHE A 1 313 ? -18.878 6.814 -4.613 1.00 95.25 313 PHE A O 1
ATOM 2554 N N . HIS A 1 314 ? -20.633 7.373 -3.353 1.00 91.19 314 HIS A N 1
ATOM 2555 C CA . HIS A 1 314 ? -21.019 8.523 -4.184 1.00 91.19 314 HIS A CA 1
ATOM 2556 C C . HIS A 1 314 ? -19.974 9.650 -4.170 1.00 91.19 314 HIS A C 1
ATOM 2558 O O . HIS A 1 314 ? -19.960 10.482 -5.075 1.00 91.19 314 HIS A O 1
ATOM 2564 N N . SER A 1 315 ? -19.105 9.683 -3.153 1.00 90.94 315 SER A N 1
ATOM 2565 C CA . SER A 1 315 ? -17.984 10.625 -3.069 1.00 90.94 315 SER A CA 1
ATOM 2566 C C . SER A 1 315 ? -16.765 10.190 -3.892 1.00 90.94 315 SER A C 1
ATOM 2568 O O . SER A 1 315 ? -15.887 11.007 -4.171 1.00 90.94 315 SER A O 1
ATOM 2570 N N . ILE A 1 316 ? -16.714 8.924 -4.323 1.00 95.00 316 ILE A N 1
ATOM 2571 C CA . ILE A 1 316 ? -15.619 8.399 -5.135 1.00 95.00 316 ILE A CA 1
ATOM 2572 C C . ILE A 1 316 ? -15.713 8.994 -6.537 1.00 95.00 316 ILE A C 1
ATOM 2574 O O . ILE A 1 316 ? -16.734 8.880 -7.218 1.00 95.00 316 ILE A O 1
ATOM 2578 N N . SER A 1 317 ? -14.612 9.589 -7.001 1.00 93.38 317 SER A N 1
ATOM 2579 C CA . SER A 1 317 ? -14.518 10.112 -8.365 1.00 93.38 317 SER A CA 1
ATOM 2580 C C . SER A 1 317 ? -14.937 9.053 -9.386 1.00 93.38 317 SER A C 1
ATOM 2582 O O . SER A 1 317 ? -14.508 7.897 -9.337 1.00 93.38 317 SER A O 1
ATOM 2584 N N . LYS A 1 318 ? -15.711 9.451 -10.398 1.00 93.50 318 LYS A N 1
ATOM 2585 C CA . LYS A 1 318 ? -16.035 8.576 -11.538 1.00 93.50 318 LYS A CA 1
ATOM 2586 C C . LYS A 1 318 ? -14.797 8.154 -12.341 1.00 93.50 318 LYS A C 1
ATOM 2588 O O . LYS A 1 318 ? -14.879 7.213 -13.128 1.00 93.50 318 LYS A O 1
ATOM 2593 N N . TYR A 1 319 ? -13.679 8.864 -12.173 1.00 94.75 319 TYR A N 1
ATOM 2594 C CA . TYR A 1 319 ? -12.386 8.547 -12.775 1.00 94.75 319 TYR A CA 1
ATOM 2595 C C . TYR A 1 319 ? -11.470 7.750 -11.840 1.00 94.75 319 TYR A C 1
ATOM 2597 O O . TYR A 1 319 ? -10.421 7.306 -12.295 1.00 94.75 319 TYR A O 1
ATOM 2605 N N . SER A 1 320 ? -11.862 7.525 -10.581 1.00 95.12 320 SER A N 1
ATOM 2606 C CA . SER A 1 320 ? -11.139 6.680 -9.622 1.00 95.12 320 SER A CA 1
ATOM 2607 C C . SER A 1 320 ? -10.846 5.296 -10.192 1.00 95.12 320 SER A C 1
ATOM 2609 O O . SER A 1 320 ? -11.671 4.737 -10.928 1.00 95.12 320 SER A O 1
ATOM 2611 N N . PHE A 1 321 ? -9.716 4.697 -9.813 1.00 94.19 321 PHE A N 1
ATOM 2612 C CA . PHE A 1 321 ? -9.445 3.299 -10.155 1.00 94.19 321 PHE A CA 1
ATOM 2613 C C . PHE A 1 321 ? -10.472 2.315 -9.572 1.00 94.19 321 PHE A C 1
ATOM 2615 O O . PHE A 1 321 ? -10.666 1.242 -10.145 1.00 94.19 321 PHE A O 1
ATOM 2622 N N . LEU A 1 322 ? -11.202 2.692 -8.512 1.00 94.25 322 LEU A N 1
ATOM 2623 C CA . LEU A 1 322 ? -12.306 1.891 -7.974 1.00 94.25 322 LEU A CA 1
ATOM 2624 C C . LEU A 1 322 ? -13.524 1.855 -8.911 1.00 94.25 322 LEU A C 1
ATOM 2626 O O . LEU A 1 322 ? -14.265 0.875 -8.903 1.00 94.25 322 LEU A O 1
ATOM 2630 N N . ASN A 1 323 ? -13.725 2.894 -9.732 1.00 90.75 323 ASN A N 1
ATOM 2631 C CA . ASN A 1 323 ? -14.807 2.983 -10.724 1.00 90.75 323 ASN A CA 1
ATOM 2632 C C . ASN A 1 323 ? -14.361 2.567 -12.135 1.00 90.75 323 ASN A C 1
ATOM 2634 O O . ASN A 1 323 ? -15.150 2.058 -12.938 1.00 90.75 323 ASN A O 1
ATOM 2638 N N . ARG A 1 324 ? -13.094 2.823 -12.472 1.00 88.62 324 ARG A N 1
ATOM 2639 C CA . ARG A 1 324 ? -12.512 2.611 -13.800 1.00 88.62 324 ARG A CA 1
ATOM 2640 C C . ARG A 1 324 ? -11.205 1.840 -13.670 1.00 88.62 324 ARG A C 1
ATOM 2642 O O . ARG A 1 324 ? -10.129 2.431 -13.601 1.00 88.62 324 ARG A O 1
ATOM 2649 N N . LYS A 1 325 ? -11.310 0.511 -13.687 1.00 78.81 325 LYS A N 1
ATOM 2650 C CA . LYS A 1 325 ? -10.162 -0.401 -13.558 1.00 78.81 325 LYS A CA 1
ATOM 2651 C C . LYS A 1 325 ? -9.247 -0.465 -14.787 1.00 78.81 325 LYS A C 1
ATOM 2653 O O . LYS A 1 325 ? -8.215 -1.126 -14.752 1.00 78.81 325 LYS A O 1
ATOM 2658 N N . THR A 1 326 ? -9.638 0.147 -15.902 1.00 81.44 326 THR A N 1
ATOM 2659 C CA . THR A 1 326 ? -8.880 0.082 -17.154 1.00 81.44 326 THR A CA 1
ATOM 2660 C C . THR A 1 326 ? -7.663 0.999 -17.118 1.00 81.44 326 THR A C 1
ATOM 2662 O O . THR A 1 326 ? -7.699 2.089 -16.547 1.00 81.44 326 THR A O 1
ATOM 2665 N N . TYR A 1 327 ? -6.588 0.564 -17.775 1.00 84.44 327 TYR A N 1
ATOM 2666 C CA . TYR A 1 327 ? -5.484 1.450 -18.117 1.00 84.44 327 TYR A CA 1
ATOM 2667 C C . TYR A 1 327 ? -5.981 2.473 -19.155 1.00 84.44 327 TYR A C 1
ATOM 2669 O O . TYR A 1 327 ? -6.469 2.094 -20.220 1.00 84.44 327 TYR A O 1
ATOM 2677 N N . SER A 1 328 ? -5.927 3.767 -18.827 1.00 89.81 328 SER A N 1
ATOM 2678 C CA . SER A 1 328 ? -6.297 4.845 -19.749 1.00 89.81 328 SER A CA 1
ATOM 2679 C C . SER A 1 328 ? -5.678 6.174 -19.326 1.00 89.81 328 SER A C 1
ATOM 2681 O O . SER A 1 328 ? -6.063 6.760 -18.311 1.00 89.81 328 SER A O 1
ATOM 2683 N N . LEU A 1 329 ? -4.776 6.697 -20.157 1.00 91.81 329 LEU A N 1
ATOM 2684 C CA . LEU A 1 329 ? -4.176 8.019 -19.950 1.00 91.81 329 LEU A CA 1
ATOM 2685 C C . LEU A 1 329 ? -5.202 9.154 -20.066 1.00 91.81 329 LEU A C 1
ATOM 2687 O O . LEU A 1 329 ? -5.057 10.195 -19.430 1.00 91.81 329 LEU A O 1
ATOM 2691 N N . VAL A 1 330 ? -6.281 8.949 -20.829 1.00 93.94 330 VAL A N 1
ATOM 2692 C CA . VAL A 1 330 ? -7.397 9.905 -20.892 1.00 93.94 330 VAL A CA 1
ATOM 2693 C C . VAL A 1 330 ? -8.087 9.998 -19.533 1.00 93.94 330 VAL A C 1
ATOM 2695 O O . VAL A 1 330 ? -8.307 11.102 -19.039 1.00 93.94 330 VAL A O 1
ATOM 2698 N N . ILE A 1 331 ? -8.385 8.857 -18.900 1.00 93.75 331 ILE A N 1
ATOM 2699 C CA . ILE A 1 331 ? -8.994 8.828 -17.561 1.00 93.75 331 ILE A CA 1
ATOM 2700 C C . ILE A 1 331 ? -8.054 9.461 -16.534 1.00 93.75 331 ILE A C 1
ATOM 2702 O O . ILE A 1 331 ? -8.504 10.307 -15.763 1.00 93.75 331 ILE A O 1
ATOM 2706 N N . LEU A 1 332 ? -6.760 9.128 -16.571 1.00 94.25 332 LEU A N 1
ATOM 2707 C CA . LEU A 1 332 ? -5.749 9.727 -15.697 1.00 94.25 332 LEU A CA 1
ATOM 2708 C C . LEU A 1 332 ? -5.733 11.263 -15.801 1.00 94.25 332 LEU A C 1
ATOM 2710 O O . LEU A 1 332 ? -5.839 11.962 -14.794 1.00 94.25 332 LEU A O 1
ATOM 2714 N N . ARG A 1 333 ? -5.679 11.802 -17.024 1.00 94.75 333 ARG A N 1
ATOM 2715 C CA . ARG A 1 333 ? -5.698 13.254 -17.275 1.00 94.75 333 ARG A CA 1
ATOM 2716 C C . ARG A 1 333 ? -6.977 13.920 -16.788 1.00 94.75 333 ARG A C 1
ATOM 2718 O O . ARG A 1 333 ? -6.931 15.029 -16.255 1.00 94.75 333 ARG A O 1
ATOM 2725 N N . LEU A 1 334 ? -8.125 13.274 -16.987 1.00 94.81 334 LEU A N 1
ATOM 2726 C CA . LEU A 1 334 ? -9.411 13.786 -16.514 1.00 94.81 334 LEU A CA 1
ATOM 2727 C C . LEU A 1 334 ? -9.477 13.814 -14.984 1.00 94.81 334 LEU A C 1
ATOM 2729 O O . LEU A 1 334 ? -9.933 14.812 -14.427 1.00 94.81 334 LEU A O 1
ATOM 2733 N N . GLN A 1 335 ? -8.971 12.774 -14.320 1.00 94.19 335 GLN A N 1
ATOM 2734 C CA . GLN A 1 335 ? -8.889 12.713 -12.863 1.00 94.19 335 GLN A CA 1
ATOM 2735 C C . GLN A 1 335 ? -7.970 13.804 -12.307 1.00 94.19 335 GLN A C 1
ATOM 2737 O O . GLN A 1 335 ? -8.389 14.572 -11.447 1.00 94.19 335 GLN A O 1
ATOM 2742 N N . SER A 1 336 ? -6.764 13.952 -12.863 1.00 92.06 336 SER A N 1
ATOM 2743 C CA . SER A 1 336 ? -5.815 14.995 -12.453 1.00 92.06 336 SER A CA 1
ATOM 2744 C C . SER A 1 336 ? -6.424 16.401 -12.577 1.00 92.06 336 SER A C 1
ATOM 2746 O O . SER A 1 336 ? -6.381 17.198 -11.635 1.00 92.06 336 SER A O 1
ATOM 2748 N N . LYS A 1 337 ? -7.113 16.691 -13.693 1.00 90.81 337 LYS A N 1
ATOM 2749 C CA . LYS A 1 337 ? -7.856 17.952 -13.876 1.00 90.81 337 LYS A CA 1
ATOM 2750 C C . LYS A 1 337 ? -8.963 18.140 -12.836 1.00 90.81 337 LYS A C 1
ATOM 2752 O O . LYS A 1 337 ? -9.109 19.243 -12.307 1.00 90.81 337 LYS A O 1
ATOM 2757 N N . GLU A 1 338 ? -9.744 17.101 -12.543 1.00 91.56 338 GLU A N 1
ATOM 2758 C CA . GLU A 1 338 ? -10.804 17.142 -11.529 1.00 91.56 338 GLU A CA 1
ATOM 2759 C C . GLU A 1 338 ? -10.236 17.468 -10.141 1.00 91.56 338 GLU A C 1
ATOM 2761 O O . GLU A 1 338 ? -10.720 18.389 -9.474 1.00 91.56 338 GLU A O 1
ATOM 2766 N N . THR A 1 339 ? -9.161 16.789 -9.737 1.00 85.06 339 THR A N 1
ATOM 2767 C CA . THR A 1 339 ? -8.518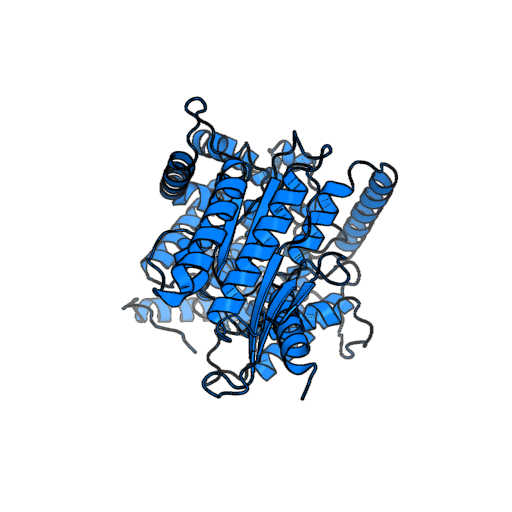 17.000 -8.437 1.00 85.06 339 THR A CA 1
ATOM 2768 C C . THR A 1 339 ? -7.905 18.400 -8.319 1.00 85.06 339 THR A C 1
ATOM 2770 O O . THR A 1 339 ? -8.088 19.064 -7.295 1.00 85.06 339 THR A O 1
ATOM 2773 N N . LEU A 1 340 ? -7.271 18.914 -9.381 1.00 86.00 340 LEU A N 1
ATOM 2774 C CA . LEU A 1 340 ? -6.746 20.285 -9.428 1.00 86.00 340 LEU A CA 1
ATOM 2775 C C . LEU A 1 340 ? -7.856 21.342 -9.329 1.00 86.00 340 LEU A C 1
ATOM 2777 O O . LEU A 1 340 ? -7.712 22.341 -8.617 1.00 86.00 340 LEU A O 1
ATOM 2781 N N . LEU A 1 341 ? -8.983 21.145 -10.020 1.00 85.38 341 LEU A N 1
ATOM 2782 C CA . LEU A 1 341 ? -10.133 22.050 -9.936 1.00 85.38 341 LEU A CA 1
ATOM 2783 C C . LEU A 1 341 ? -10.740 22.052 -8.530 1.00 85.38 341 LEU A C 1
ATOM 2785 O O . LEU A 1 341 ? -11.057 23.122 -8.004 1.00 85.38 341 LEU A O 1
ATOM 2789 N N . HIS A 1 342 ? -10.867 20.880 -7.906 1.00 81.81 342 HIS A N 1
ATOM 2790 C CA . HIS A 1 342 ? -11.336 20.761 -6.529 1.00 81.81 342 HIS A CA 1
ATOM 2791 C C . HIS A 1 342 ? -10.392 21.474 -5.546 1.00 81.81 342 HIS A C 1
ATOM 2793 O O . HIS A 1 342 ? -10.841 22.254 -4.701 1.00 81.81 342 HIS A O 1
ATOM 2799 N N . GLN A 1 343 ? -9.076 21.306 -5.710 1.00 77.62 343 GLN A N 1
ATOM 2800 C CA . GLN A 1 343 ? -8.063 21.998 -4.910 1.00 77.62 343 GLN A CA 1
ATOM 2801 C C . GLN A 1 343 ? -8.130 23.524 -5.073 1.00 77.62 343 GLN A C 1
ATOM 2803 O O . GLN A 1 343 ? -8.023 24.254 -4.092 1.00 77.62 343 GLN A O 1
ATOM 2808 N N . ARG A 1 344 ? -8.365 24.034 -6.290 1.00 77.06 344 ARG A N 1
ATOM 2809 C CA . ARG A 1 344 ? -8.526 25.479 -6.543 1.00 77.06 344 ARG A CA 1
ATOM 2810 C C . ARG A 1 344 ? -9.808 26.045 -5.930 1.00 77.06 344 ARG A C 1
ATOM 2812 O O . ARG A 1 344 ? -9.784 27.152 -5.394 1.00 77.06 344 ARG A O 1
ATOM 2819 N N . LYS A 1 345 ? -10.919 25.302 -5.990 1.00 74.56 345 LYS A N 1
ATOM 2820 C CA . LYS A 1 345 ? -12.202 25.703 -5.383 1.00 74.56 345 LYS A CA 1
ATOM 2821 C C . LYS A 1 345 ? -12.107 25.750 -3.860 1.00 74.56 345 LYS A C 1
ATOM 2823 O O . LYS A 1 345 ? -12.472 26.754 -3.257 1.00 74.56 345 LYS A O 1
ATOM 2828 N N . THR A 1 346 ? -11.548 24.711 -3.245 1.00 64.44 346 THR A N 1
ATOM 2829 C CA . THR A 1 346 ? -11.313 24.683 -1.795 1.00 64.44 346 THR A CA 1
ATOM 2830 C C . THR A 1 346 ? -10.227 25.679 -1.381 1.00 64.44 346 THR A C 1
ATOM 2832 O O . THR A 1 346 ? -10.305 26.243 -0.299 1.00 64.44 346 THR A O 1
ATOM 2835 N N . GLY A 1 347 ? -9.240 25.959 -2.245 1.00 53.72 347 GLY A N 1
ATOM 2836 C CA . GLY A 1 347 ? -8.179 26.974 -2.090 1.00 53.72 347 GLY A CA 1
ATOM 2837 C C . GLY A 1 347 ? -8.674 28.393 -1.828 1.00 53.72 347 GLY A C 1
ATOM 2838 O O . GLY A 1 347 ? -8.002 29.164 -1.147 1.00 53.72 347 GLY A O 1
ATOM 2839 N N . LYS A 1 348 ? -9.873 28.730 -2.316 1.00 42.09 348 LYS A N 1
ATOM 2840 C CA . LYS A 1 348 ? -10.524 30.021 -2.055 1.00 42.09 348 LYS A CA 1
ATOM 2841 C C . LYS A 1 348 ? -11.243 30.072 -0.696 1.00 42.09 348 LYS A C 1
ATOM 2843 O O . LYS A 1 348 ? -11.417 31.160 -0.156 1.00 42.09 348 LYS A O 1
ATOM 2848 N N . ASN A 1 349 ? -11.566 28.923 -0.094 1.00 37.81 349 ASN A N 1
ATOM 2849 C CA . ASN A 1 349 ? -12.119 28.808 1.259 1.00 37.81 349 ASN A CA 1
ATOM 2850 C C . ASN A 1 349 ? -10.990 28.519 2.264 1.00 37.81 349 ASN A C 1
ATOM 2852 O O . ASN A 1 349 ? -10.627 27.374 2.528 1.00 37.81 349 ASN A O 1
ATOM 2856 N N . LYS A 1 350 ? -10.424 29.583 2.850 1.00 35.34 350 LYS A N 1
ATOM 2857 C CA . LYS A 1 350 ? -9.223 29.564 3.716 1.00 35.34 350 LYS A CA 1
ATOM 2858 C C . LYS A 1 350 ? -9.294 28.689 4.990 1.00 35.34 350 LYS A C 1
ATOM 2860 O O . LYS A 1 350 ? -8.280 28.568 5.670 1.00 35.34 350 LYS A O 1
ATOM 2865 N N . ASN A 1 351 ? -10.420 28.043 5.310 1.00 31.00 351 ASN A N 1
ATOM 2866 C CA . ASN A 1 351 ? -10.595 27.315 6.578 1.00 31.00 351 ASN A CA 1
ATOM 2867 C C . ASN A 1 351 ? -10.383 25.791 6.506 1.00 31.00 351 ASN A C 1
ATOM 2869 O O . ASN A 1 351 ? -10.054 25.186 7.522 1.00 31.00 351 ASN A O 1
ATOM 2873 N N . THR A 1 352 ? -10.483 25.152 5.338 1.00 31.19 352 THR A N 1
ATOM 2874 C CA . THR A 1 352 ? -10.338 23.682 5.206 1.00 31.19 352 THR A CA 1
ATOM 2875 C C . THR A 1 352 ? -8.896 23.209 4.983 1.00 31.19 352 THR A C 1
ATOM 2877 O O . THR A 1 352 ? -8.572 22.050 5.237 1.00 31.19 352 THR A O 1
ATOM 2880 N N . HIS A 1 353 ? -7.993 24.108 4.574 1.00 33.50 353 HIS A N 1
ATOM 2881 C CA . HIS A 1 353 ? -6.611 23.780 4.179 1.00 33.50 353 HIS A CA 1
ATOM 2882 C C . HIS A 1 353 ? -5.652 23.432 5.322 1.00 33.50 353 HIS A C 1
ATOM 2884 O O . HIS A 1 353 ? -4.591 22.863 5.071 1.00 33.50 353 HIS A O 1
ATOM 2890 N N . LYS A 1 354 ? -6.006 23.713 6.581 1.00 30.47 354 LYS A N 1
ATOM 2891 C CA . LYS A 1 354 ? -5.147 23.362 7.726 1.00 30.47 354 LYS A CA 1
ATOM 2892 C C . LYS A 1 354 ? -5.150 21.863 8.056 1.00 30.47 354 LYS A C 1
ATOM 2894 O O . LYS A 1 354 ? -4.142 21.376 8.550 1.00 30.47 354 LYS A O 1
ATOM 2899 N N . LYS A 1 355 ? -6.227 21.122 7.751 1.00 29.95 355 LYS A N 1
ATOM 2900 C CA . LYS A 1 355 ? -6.331 19.684 8.080 1.00 29.95 355 LYS A CA 1
ATOM 2901 C C . LYS A 1 355 ? -5.544 18.773 7.126 1.00 29.95 355 LYS A C 1
ATOM 2903 O O . LYS A 1 355 ? -4.964 17.794 7.571 1.00 29.95 355 LYS A O 1
ATOM 2908 N N . PHE A 1 356 ? -5.472 19.105 5.836 1.00 32.00 356 PHE A N 1
ATOM 2909 C CA . PHE A 1 356 ? -4.901 18.201 4.821 1.00 32.00 356 PHE A CA 1
ATOM 2910 C C . PHE A 1 356 ? -3.415 18.436 4.516 1.00 32.00 356 PHE A C 1
ATOM 2912 O O . PHE A 1 356 ? -2.731 17.518 4.071 1.00 32.00 356 PHE A O 1
ATOM 2919 N N . ARG A 1 357 ? -2.877 19.628 4.817 1.00 26.97 357 ARG A N 1
ATOM 2920 C CA . ARG A 1 357 ? -1.433 19.906 4.703 1.00 26.97 357 ARG A CA 1
ATOM 2921 C C . ARG A 1 357 ? -0.608 19.143 5.754 1.00 26.97 357 ARG A C 1
ATOM 2923 O O . ARG A 1 357 ? 0.556 18.851 5.510 1.00 26.97 357 ARG A O 1
ATOM 2930 N N . LEU A 1 358 ? -1.231 18.774 6.878 1.00 29.41 358 LEU A N 1
ATOM 2931 C CA . LEU A 1 358 ? -0.621 17.975 7.945 1.00 29.41 358 LEU A CA 1
ATOM 2932 C C . LEU A 1 358 ? -0.363 16.522 7.509 1.00 29.41 358 LEU A C 1
ATOM 2934 O O . LEU A 1 358 ? 0.662 15.960 7.868 1.00 29.41 358 LEU A O 1
ATOM 2938 N N . VAL A 1 359 ? -1.236 15.942 6.675 1.00 31.16 359 VAL A N 1
ATOM 2939 C CA . VAL A 1 359 ? -1.078 14.563 6.172 1.00 31.16 359 VAL A CA 1
ATOM 2940 C C . VAL A 1 359 ? 0.108 14.456 5.204 1.00 31.16 359 VAL A C 1
ATOM 2942 O O . VAL A 1 359 ? 0.870 13.502 5.281 1.00 31.16 359 VAL A O 1
ATOM 2945 N N . TYR A 1 360 ? 0.336 15.475 4.364 1.00 28.97 360 TYR A N 1
ATOM 2946 C CA . TYR A 1 360 ? 1.539 15.555 3.519 1.00 28.97 360 TYR A CA 1
ATOM 2947 C C . TYR A 1 360 ? 2.828 15.792 4.319 1.00 28.97 360 TYR A C 1
ATOM 2949 O O . TYR A 1 360 ? 3.889 15.355 3.892 1.00 28.97 360 TYR A O 1
ATOM 2957 N N . PHE A 1 361 ? 2.752 16.475 5.467 1.00 27.94 361 PHE A N 1
ATOM 2958 C CA . PHE A 1 361 ? 3.916 16.711 6.328 1.00 27.94 361 PHE A CA 1
ATOM 2959 C C . PHE A 1 361 ? 4.279 15.470 7.162 1.00 27.94 361 PHE A C 1
ATOM 2961 O O . PHE A 1 361 ? 5.456 15.162 7.309 1.00 27.94 361 PHE A O 1
ATOM 2968 N N . LEU A 1 362 ? 3.278 14.713 7.631 1.00 29.62 362 LEU A N 1
ATOM 2969 C CA . LEU A 1 362 ? 3.456 13.436 8.342 1.00 29.62 362 LEU A CA 1
ATOM 2970 C C . LEU A 1 362 ? 4.049 12.327 7.452 1.00 29.62 362 LEU A C 1
ATOM 2972 O O . LEU A 1 362 ? 4.741 11.451 7.953 1.00 29.62 362 LEU A O 1
ATOM 2976 N N . LEU A 1 363 ? 3.825 12.395 6.137 1.00 32.00 363 LEU A N 1
ATOM 2977 C CA . LEU A 1 363 ? 4.439 11.518 5.128 1.00 32.00 363 LEU A CA 1
ATOM 2978 C C . LEU A 1 363 ? 5.786 12.049 4.593 1.00 32.00 363 LEU A C 1
ATOM 2980 O O . LEU A 1 363 ? 6.302 11.499 3.630 1.00 32.00 363 LEU A O 1
ATOM 2984 N N . GLY A 1 364 ? 6.320 13.144 5.149 1.00 27.33 364 GLY A N 1
ATOM 2985 C CA . GLY A 1 364 ? 7.587 13.759 4.725 1.00 27.33 364 GLY A CA 1
ATOM 2986 C C . GLY A 1 364 ? 8.669 13.798 5.810 1.00 27.33 364 GLY A C 1
ATOM 2987 O O . GLY A 1 364 ? 9.791 14.232 5.542 1.00 27.33 364 GLY A O 1
ATOM 2988 N N . SER A 1 365 ? 8.364 13.365 7.037 1.00 23.77 365 SER A N 1
ATOM 2989 C CA . SER A 1 365 ? 9.344 13.233 8.116 1.00 23.77 365 SER A CA 1
ATOM 2990 C C . SER A 1 365 ? 9.908 11.812 8.157 1.00 23.77 365 SER A C 1
ATOM 2992 O O . SER A 1 365 ? 9.154 10.858 8.332 1.00 23.77 365 SER A O 1
ATOM 2994 N N . LYS A 1 366 ? 11.238 11.706 8.005 1.00 29.45 366 LYS A N 1
ATOM 2995 C CA . LYS A 1 366 ? 12.080 10.507 8.171 1.00 29.45 366 LYS A CA 1
ATOM 2996 C C . LYS A 1 366 ? 11.463 9.482 9.145 1.00 29.45 366 LYS A C 1
ATOM 2998 O O . LYS A 1 366 ? 11.401 9.738 10.343 1.00 29.45 366 LYS A O 1
ATOM 3003 N N . LEU A 1 367 ? 11.082 8.313 8.633 1.00 24.73 367 LEU A N 1
ATOM 3004 C CA . LEU A 1 367 ? 10.744 7.122 9.416 1.00 24.73 367 LEU A CA 1
ATOM 3005 C C . LEU A 1 367 ? 11.595 5.970 8.884 1.00 24.73 367 LEU A C 1
ATOM 3007 O O . LEU A 1 367 ? 11.380 5.577 7.743 1.00 24.73 367 LEU A O 1
ATOM 3011 N N . TYR A 1 368 ? 12.523 5.436 9.682 1.00 27.09 368 TYR A N 1
ATOM 3012 C CA . TYR A 1 368 ? 12.848 4.008 9.655 1.00 27.09 368 TYR A CA 1
ATOM 3013 C C . TYR A 1 368 ? 13.030 3.493 11.087 1.00 27.09 368 TYR A C 1
ATOM 3015 O O . TYR A 1 368 ? 13.763 4.082 11.872 1.00 27.09 368 TYR A O 1
ATOM 3023 N N . MET A 1 369 ? 12.371 2.353 11.324 1.00 23.77 369 MET A N 1
ATOM 3024 C CA . MET A 1 369 ? 12.645 1.298 12.309 1.00 23.77 369 MET A CA 1
ATOM 3025 C C . MET A 1 369 ? 12.249 1.506 13.791 1.00 23.77 369 MET A C 1
ATOM 3027 O O . MET A 1 369 ? 12.971 2.079 14.591 1.00 23.77 369 MET A O 1
ATOM 3031 N N . PHE A 1 370 ? 11.127 0.839 14.117 1.00 21.03 370 PHE A N 1
ATOM 3032 C CA . PHE A 1 370 ? 10.597 0.347 15.406 1.00 21.03 370 PHE A CA 1
ATOM 3033 C C . PHE A 1 370 ? 9.760 1.251 16.350 1.00 21.03 370 PHE A C 1
ATOM 3035 O O . PHE A 1 370 ? 10.252 2.155 17.006 1.00 21.03 370 PHE A O 1
ATOM 3042 N N . LYS A 1 371 ? 8.497 0.795 16.521 1.00 22.33 371 LYS A N 1
ATOM 3043 C CA . LYS A 1 371 ? 7.495 1.004 17.600 1.00 22.33 371 LYS A CA 1
ATOM 3044 C C . LYS A 1 371 ? 6.848 2.401 17.760 1.00 22.33 371 LYS A C 1
ATOM 3046 O O . LYS A 1 371 ? 7.519 3.381 18.018 1.00 22.33 371 LYS A O 1
ATOM 3051 N N . LEU A 1 372 ? 5.502 2.401 17.665 1.00 22.42 372 LEU A N 1
ATOM 3052 C CA . LEU A 1 372 ? 4.474 3.330 18.199 1.00 22.42 372 LEU A CA 1
ATOM 3053 C C . LEU A 1 372 ? 4.937 4.729 18.671 1.00 22.42 372 LEU A C 1
ATOM 3055 O O . LEU A 1 372 ? 5.742 4.858 19.585 1.00 22.42 372 LEU A O 1
ATOM 3059 N N . SER A 1 373 ? 4.254 5.806 18.280 1.00 21.36 373 SER A N 1
ATOM 3060 C CA . SER A 1 373 ? 3.042 6.258 18.998 1.00 21.36 373 SER A CA 1
ATOM 3061 C C . SER A 1 373 ? 2.285 7.321 18.197 1.00 21.36 373 SER A C 1
ATOM 3063 O O . SER A 1 373 ? 2.891 8.105 17.470 1.00 21.36 373 SER A O 1
ATOM 3065 N N . ILE A 1 374 ? 0.961 7.364 18.340 1.00 25.23 374 ILE A N 1
ATOM 3066 C CA . ILE A 1 374 ? 0.070 8.189 17.515 1.00 25.23 374 ILE A CA 1
ATOM 3067 C C . ILE A 1 374 ? -0.623 9.277 18.339 1.00 25.23 374 ILE A C 1
ATOM 3069 O O . ILE A 1 374 ? -0.922 9.078 19.512 1.00 25.23 374 ILE A O 1
ATOM 3073 N N . GLY A 1 375 ? -0.936 10.395 17.677 1.00 22.03 375 GLY A N 1
ATOM 3074 C CA . GLY A 1 375 ? -2.018 11.283 18.095 1.00 22.03 375 GLY A CA 1
ATOM 3075 C C . GLY A 1 375 ? -2.156 12.498 17.180 1.00 22.03 375 GLY A C 1
ATOM 3076 O O . GLY A 1 375 ? -1.231 13.303 17.067 1.00 22.03 375 GLY A O 1
ATOM 3077 N N . VAL A 1 376 ? -3.312 12.662 16.531 1.00 22.61 376 VAL A N 1
ATOM 3078 C CA . VAL A 1 376 ? -3.691 13.926 15.880 1.00 22.61 376 VAL A CA 1
ATOM 3079 C C . VAL A 1 376 ? -4.924 14.486 16.578 1.00 22.61 376 VAL A C 1
ATOM 3081 O O . VAL A 1 376 ? -6.044 14.087 16.287 1.00 22.61 376 VAL A O 1
ATOM 3084 N N . GLY A 1 377 ? -4.710 15.558 17.345 1.00 20.52 377 GLY A N 1
ATOM 3085 C CA . GLY A 1 377 ? -5.532 16.756 17.194 1.00 20.52 377 GLY A CA 1
ATOM 3086 C C . GLY A 1 377 ? -6.256 17.273 18.431 1.00 20.52 377 GLY A C 1
ATOM 3087 O O . GLY A 1 377 ? -7.402 16.922 18.661 1.00 20.52 377 GLY A O 1
ATOM 3088 N N . ILE A 1 378 ? -5.688 18.306 19.061 1.00 20.59 378 ILE A N 1
ATOM 3089 C CA . ILE A 1 378 ? -6.434 19.489 19.522 1.00 20.59 378 ILE A CA 1
ATOM 3090 C C . ILE A 1 378 ? -5.565 20.709 19.195 1.00 20.59 378 ILE A C 1
ATOM 3092 O O . ILE A 1 378 ? -4.344 20.659 19.317 1.00 20.59 378 ILE A O 1
ATOM 3096 N N . ILE A 1 379 ? -6.178 21.805 18.739 1.00 23.94 379 ILE A N 1
ATOM 3097 C CA . ILE A 1 379 ? -5.519 23.105 18.548 1.00 23.94 379 ILE A CA 1
ATOM 3098 C C . ILE A 1 379 ? -5.045 23.620 19.921 1.00 23.94 379 ILE A C 1
ATOM 3100 O O . ILE A 1 379 ? -5.723 24.391 20.594 1.00 23.94 379 ILE A O 1
ATOM 3104 N N . GLY A 1 380 ? -3.866 23.182 20.337 1.00 21.38 380 GLY A N 1
ATOM 3105 C CA . GLY A 1 380 ? -2.962 23.897 21.223 1.00 21.38 380 GLY A CA 1
ATOM 3106 C C . GLY A 1 380 ? -1.772 24.336 20.383 1.00 21.38 380 GLY A C 1
ATOM 3107 O O . GLY A 1 380 ? -1.492 23.732 19.353 1.00 21.38 380 GLY A O 1
ATOM 3108 N N . ILE A 1 381 ? -1.101 25.422 20.749 1.00 23.84 381 ILE A N 1
ATOM 3109 C CA . ILE A 1 381 ? 0.184 25.778 20.140 1.00 23.84 381 ILE A CA 1
ATOM 3110 C C . ILE A 1 381 ? 1.082 24.532 20.215 1.00 23.84 381 ILE A C 1
ATOM 3112 O O . ILE A 1 381 ? 1.448 24.110 21.304 1.00 23.84 381 ILE A O 1
ATOM 3116 N N . VAL A 1 382 ? 1.348 23.893 19.070 1.00 23.84 382 VAL A N 1
ATOM 3117 C CA . VAL A 1 382 ? 2.383 22.866 18.966 1.00 23.84 382 VAL A CA 1
ATOM 3118 C C . VAL A 1 382 ? 3.680 23.633 19.033 1.00 23.84 382 VAL A C 1
ATOM 3120 O O . VAL A 1 382 ? 4.044 24.340 18.093 1.00 23.84 382 VAL A O 1
ATOM 3123 N N . ILE A 1 383 ? 4.344 23.527 20.168 1.00 25.11 383 ILE A N 1
ATOM 3124 C CA . ILE A 1 383 ? 5.743 23.858 20.247 1.00 25.11 383 ILE A CA 1
ATOM 3125 C C . ILE A 1 383 ? 6.514 22.576 19.960 1.00 25.11 383 ILE A C 1
ATOM 3127 O O . ILE A 1 383 ? 6.426 21.581 20.672 1.00 25.11 383 ILE A O 1
ATOM 3131 N N . ASN A 1 384 ? 7.171 22.635 18.807 1.00 27.73 384 ASN A N 1
ATOM 3132 C CA . ASN A 1 384 ? 8.399 21.965 18.417 1.00 27.73 384 ASN A CA 1
ATOM 3133 C C . ASN A 1 384 ? 8.976 21.000 19.475 1.00 27.73 384 ASN A C 1
ATOM 3135 O O . ASN A 1 384 ? 9.338 21.415 20.576 1.00 27.73 384 ASN A O 1
ATOM 3139 N N . GLY A 1 385 ? 9.019 19.713 19.105 1.00 27.16 385 GLY A N 1
ATOM 3140 C CA . GLY A 1 385 ? 9.511 18.594 19.913 1.00 27.16 385 GLY A CA 1
ATOM 3141 C C . GLY A 1 385 ? 10.931 18.801 20.428 1.00 27.16 385 GLY A C 1
ATOM 3142 O O . GLY A 1 385 ? 11.720 19.489 19.799 1.00 27.16 385 GLY A O 1
ATOM 3143 N N . LEU A 1 386 ? 11.238 18.215 21.587 1.00 31.58 386 LEU A N 1
ATOM 3144 C CA . LEU A 1 386 ? 12.408 18.595 22.373 1.00 31.58 386 LEU A CA 1
ATOM 3145 C C . LEU A 1 386 ? 13.423 17.441 22.413 1.00 31.58 386 LEU A C 1
ATOM 3147 O O . LEU A 1 386 ? 13.229 16.456 23.130 1.00 31.58 386 LEU A O 1
ATOM 3151 N N . LEU A 1 387 ? 14.477 17.584 21.606 1.00 37.53 387 LEU A N 1
ATOM 3152 C CA . LEU A 1 387 ? 15.560 16.620 21.357 1.00 37.53 387 LEU A CA 1
ATOM 3153 C C . LEU A 1 387 ? 16.875 17.075 22.001 1.00 37.53 387 LEU A C 1
ATOM 3155 O O . LEU A 1 387 ? 17.039 18.266 22.276 1.00 37.53 387 LEU A O 1
ATOM 3159 N N . ARG A 1 388 ? 17.762 16.132 22.342 1.00 40.41 388 ARG A N 1
ATOM 3160 C CA . ARG A 1 388 ? 18.760 16.332 23.407 1.00 40.41 388 ARG A CA 1
ATOM 3161 C C . ARG A 1 388 ? 20.013 15.488 23.271 1.00 40.41 388 ARG A C 1
ATOM 3163 O O . ARG A 1 388 ? 19.941 14.358 22.818 1.00 40.41 388 ARG A O 1
ATOM 3170 N N . ASP A 1 389 ? 21.087 16.046 23.803 1.00 36.09 389 ASP A N 1
ATOM 3171 C CA . ASP A 1 389 ? 22.337 15.368 24.121 1.00 36.09 389 ASP A CA 1
ATOM 3172 C C . ASP A 1 389 ? 22.954 16.069 25.345 1.00 36.09 389 ASP A C 1
ATOM 3174 O O . ASP A 1 389 ? 22.720 17.264 25.611 1.00 36.09 389 ASP A O 1
ATOM 3178 N N . GLY A 1 390 ? 23.738 15.303 26.089 1.00 35.88 390 GLY A N 1
ATOM 3179 C CA . GLY A 1 390 ? 24.892 15.747 26.838 1.00 35.88 390 GLY A CA 1
ATOM 3180 C C . GLY A 1 390 ? 26.183 15.216 26.208 1.00 35.88 390 GLY A C 1
ATOM 3181 O O . GLY A 1 390 ? 26.370 14.013 26.082 1.00 35.88 390 GLY A O 1
ATOM 3182 N N . SER A 1 391 ? 27.127 16.104 25.907 1.00 38.47 391 SER A N 1
ATOM 3183 C CA . SER A 1 391 ? 28.415 15.765 25.305 1.00 38.47 391 SER A CA 1
ATOM 3184 C C . SER A 1 391 ? 29.528 16.061 26.301 1.00 38.47 391 SER A C 1
ATOM 3186 O O . SER A 1 391 ? 29.495 17.084 26.987 1.00 38.47 391 SER A O 1
ATOM 3188 N N . CYS A 1 392 ? 30.530 15.185 26.400 1.00 36.44 392 CYS A N 1
ATOM 3189 C CA . CYS A 1 392 ? 31.703 15.407 27.246 1.00 36.44 392 CYS A CA 1
ATOM 3190 C C . CYS A 1 392 ? 32.994 15.125 26.482 1.00 36.44 392 CYS A C 1
ATOM 3192 O O . CYS A 1 392 ? 33.230 14.014 26.014 1.00 36.44 392 CYS A O 1
ATOM 3194 N N . ILE A 1 393 ? 33.877 16.118 26.429 1.00 37.09 393 ILE A N 1
ATOM 3195 C CA . ILE A 1 393 ? 35.227 15.990 25.877 1.00 37.09 393 ILE A CA 1
ATOM 3196 C C . ILE A 1 393 ? 36.174 15.589 27.010 1.00 37.09 393 ILE A C 1
ATOM 3198 O O . ILE A 1 393 ? 36.045 16.100 28.121 1.00 37.09 393 ILE A O 1
ATOM 3202 N N . ASN A 1 394 ? 37.131 14.693 26.736 1.00 32.31 394 ASN A N 1
ATOM 3203 C CA . ASN A 1 394 ? 38.136 14.189 27.689 1.00 32.31 394 ASN A CA 1
ATOM 3204 C C . ASN A 1 394 ? 37.548 13.524 28.948 1.00 32.31 394 ASN A C 1
ATOM 3206 O O . ASN A 1 394 ? 38.079 13.690 30.049 1.00 32.31 394 ASN A O 1
ATOM 3210 N N . GLN A 1 395 ? 36.459 12.762 28.802 1.00 44.84 395 GLN A N 1
ATOM 3211 C CA . GLN A 1 395 ? 35.844 12.044 29.922 1.00 44.84 395 GLN A CA 1
ATOM 3212 C C . GLN A 1 395 ? 36.879 11.160 30.643 1.00 44.84 395 GLN A C 1
ATOM 3214 O O . GLN A 1 395 ? 37.613 10.399 30.015 1.00 44.84 395 GLN A O 1
ATOM 3219 N N . GLY A 1 396 ? 36.950 11.285 31.971 1.00 39.00 396 GLY A N 1
ATOM 3220 C CA . GLY A 1 396 ? 37.920 10.561 32.803 1.00 39.00 396 GLY A CA 1
ATOM 3221 C C . GLY A 1 396 ? 39.283 11.246 32.985 1.00 39.00 396 GLY A C 1
ATOM 3222 O O . GLY A 1 396 ? 40.104 10.732 33.743 1.00 39.00 396 GLY A O 1
ATOM 3223 N N . TYR A 1 397 ? 39.521 12.410 32.368 1.00 41.00 397 TYR A N 1
ATOM 3224 C CA . TYR A 1 397 ? 40.737 13.218 32.545 1.00 41.00 397 TYR A CA 1
ATOM 3225 C C . TYR A 1 397 ? 40.447 14.540 33.283 1.00 41.00 397 TYR A C 1
ATOM 3227 O O . TYR A 1 397 ? 39.315 15.015 33.336 1.00 41.00 397 TYR A O 1
ATOM 3235 N N . THR A 1 398 ? 41.475 15.168 33.868 1.00 45.09 398 THR A N 1
ATOM 3236 C CA . THR A 1 398 ? 41.334 16.392 34.693 1.00 45.09 398 THR A CA 1
ATOM 3237 C C . THR A 1 398 ? 40.870 17.628 33.917 1.00 45.09 398 THR A C 1
ATOM 3239 O O . THR A 1 398 ? 40.456 18.611 34.527 1.00 45.09 398 THR A O 1
ATOM 3242 N N . ASN A 1 399 ? 40.925 17.586 32.586 1.00 56.62 399 ASN A N 1
ATOM 3243 C CA . ASN A 1 399 ? 40.483 18.634 31.669 1.00 56.62 399 ASN A CA 1
ATOM 3244 C C . ASN A 1 399 ? 39.144 18.304 30.980 1.00 56.62 399 ASN A C 1
ATOM 3246 O O . ASN A 1 399 ? 38.868 18.849 29.908 1.00 56.62 399 ASN A O 1
ATOM 3250 N N . ALA A 1 400 ? 38.337 17.411 31.565 1.00 49.78 400 ALA A N 1
ATOM 3251 C CA . ALA A 1 400 ? 37.014 17.079 31.052 1.00 49.78 400 ALA A CA 1
ATOM 3252 C C . ALA A 1 400 ? 36.114 18.324 30.967 1.00 49.78 400 ALA A C 1
ATOM 3254 O O . ALA A 1 400 ? 36.043 19.113 31.911 1.00 49.78 400 ALA A O 1
ATOM 3255 N N . GLN A 1 401 ? 35.423 18.493 29.841 1.00 64.06 401 GLN A N 1
ATOM 3256 C CA . GLN A 1 401 ? 34.437 19.557 29.636 1.00 64.06 401 GLN A CA 1
ATOM 3257 C C . GLN A 1 401 ? 33.145 18.939 29.121 1.00 64.06 401 GLN A C 1
ATOM 3259 O O . GLN A 1 401 ? 33.124 18.373 28.030 1.00 64.06 401 GLN A O 1
ATOM 3264 N N . ALA A 1 402 ? 32.079 19.065 29.904 1.00 64.50 402 ALA A N 1
ATOM 3265 C CA . ALA A 1 402 ? 30.756 18.580 29.559 1.00 64.50 402 ALA A CA 1
ATOM 3266 C C . ALA A 1 402 ? 29.819 19.747 29.236 1.00 64.50 402 ALA A C 1
ATOM 3268 O O . ALA A 1 402 ? 29.852 20.794 29.886 1.00 64.50 402 ALA A O 1
ATOM 3269 N N . ALA A 1 403 ? 28.962 19.571 28.241 1.00 67.88 403 ALA A N 1
ATOM 3270 C CA . ALA A 1 403 ? 27.937 20.522 27.841 1.00 67.88 403 ALA A CA 1
ATOM 3271 C C . ALA A 1 403 ? 26.656 19.770 27.493 1.00 67.88 403 ALA A C 1
ATOM 3273 O O . ALA A 1 403 ? 26.691 18.585 27.190 1.00 67.88 403 ALA A O 1
ATOM 3274 N N . PHE A 1 404 ? 25.524 20.456 27.560 1.00 76.50 404 PHE A N 1
ATOM 3275 C CA . PHE A 1 404 ? 24.232 19.885 27.210 1.00 76.50 404 PHE A CA 1
ATOM 3276 C C . PHE A 1 404 ? 23.527 20.766 26.190 1.00 76.50 404 PHE A C 1
ATOM 3278 O O . PHE A 1 404 ? 23.748 21.981 26.154 1.00 76.50 404 PHE A O 1
ATOM 3285 N N . ALA A 1 405 ? 22.634 20.171 25.407 1.00 71.56 405 ALA A N 1
ATOM 3286 C CA . ALA A 1 405 ? 21.793 20.903 24.478 1.00 71.56 405 ALA A CA 1
ATOM 3287 C C . ALA A 1 405 ? 20.331 20.457 24.530 1.00 71.56 405 ALA A C 1
ATOM 3289 O O . ALA A 1 405 ? 19.986 19.322 24.856 1.00 71.56 405 ALA A O 1
ATOM 3290 N N . VAL A 1 406 ? 19.450 21.396 24.194 1.00 76.38 406 VAL A N 1
ATOM 3291 C CA . VAL A 1 406 ? 18.033 21.157 23.936 1.00 76.38 406 VAL A CA 1
ATOM 3292 C C . VAL A 1 406 ? 17.697 21.783 22.593 1.00 76.38 406 VAL A C 1
ATOM 3294 O O . VAL A 1 406 ? 17.805 22.997 22.416 1.00 76.38 406 VAL A O 1
ATOM 3297 N N . PHE A 1 407 ? 17.245 20.953 21.669 1.00 72.56 407 PHE A N 1
ATOM 3298 C CA . PHE A 1 407 ? 16.860 21.317 20.320 1.00 72.56 407 PHE A CA 1
ATOM 3299 C C . PHE A 1 407 ? 15.350 21.152 20.140 1.00 72.56 407 PHE A C 1
ATOM 3301 O O . PHE A 1 407 ? 14.797 20.077 20.341 1.00 72.56 407 PHE A O 1
ATOM 3308 N N . PHE A 1 408 ? 14.683 22.232 19.758 1.00 65.12 408 PHE A N 1
ATOM 3309 C CA . PHE A 1 408 ? 13.269 22.274 19.402 1.00 65.12 408 PHE A CA 1
ATOM 3310 C C . PHE A 1 408 ? 13.076 22.031 17.892 1.00 65.12 408 PHE A C 1
ATOM 3312 O O . PHE A 1 408 ? 12.173 21.324 17.450 1.00 65.12 408 PHE A O 1
ATOM 3319 N N . GLY A 1 409 ? 13.916 22.658 17.069 1.00 60.84 409 GLY A N 1
ATOM 3320 C CA . GLY A 1 409 ? 13.784 22.657 15.612 1.00 60.84 409 GLY A CA 1
ATOM 3321 C C . GLY A 1 409 ? 14.719 23.669 14.960 1.00 60.84 409 GLY A C 1
ATOM 3322 O O . GLY A 1 409 ? 15.255 24.548 15.632 1.00 60.84 409 GLY A O 1
ATOM 3323 N N . ASP A 1 410 ? 14.935 23.573 13.648 1.00 68.31 410 ASP A N 1
ATOM 3324 C CA . ASP A 1 410 ? 15.839 24.495 12.951 1.00 68.31 410 ASP A CA 1
ATOM 3325 C C . ASP A 1 410 ? 15.350 25.951 13.097 1.00 68.31 410 ASP A C 1
ATOM 3327 O O . ASP A 1 410 ? 14.193 26.265 12.811 1.00 68.31 410 ASP A O 1
ATOM 3331 N N . ASN A 1 411 ? 16.244 26.846 13.532 1.00 71.12 411 ASN A N 1
ATOM 3332 C CA . ASN A 1 411 ? 15.969 28.263 13.817 1.00 71.12 411 ASN A CA 1
ATOM 3333 C C . ASN A 1 411 ? 14.935 28.535 14.932 1.00 71.12 411 ASN A C 1
ATOM 3335 O O . ASN A 1 411 ? 14.404 29.646 15.010 1.00 71.12 411 ASN A O 1
ATOM 3339 N N . ASP A 1 412 ? 14.640 27.566 15.807 1.00 63.88 412 ASP A N 1
ATOM 3340 C CA . ASP A 1 412 ? 13.782 27.824 16.965 1.00 63.88 412 ASP A CA 1
ATOM 3341 C C . ASP A 1 412 ? 14.526 28.664 18.020 1.00 63.88 412 ASP A C 1
ATOM 3343 O O . ASP A 1 412 ? 15.606 28.268 18.468 1.00 63.88 412 ASP A O 1
ATOM 3347 N N . PRO A 1 413 ? 13.961 29.798 18.475 1.00 72.38 413 PRO A N 1
ATOM 3348 C CA . PRO A 1 413 ? 14.635 30.705 19.405 1.00 72.38 413 PRO A CA 1
ATOM 3349 C C . PRO A 1 413 ? 14.870 30.129 20.808 1.00 72.38 413 PRO A C 1
ATOM 3351 O O . PRO A 1 413 ? 15.456 30.811 21.644 1.00 72.38 413 PRO A O 1
ATOM 3354 N N . ARG A 1 414 ? 14.383 28.924 21.117 1.00 71.62 414 ARG A N 1
ATOM 3355 C CA . ARG A 1 414 ? 14.590 28.280 22.426 1.00 71.62 414 ARG A CA 1
ATOM 3356 C C . ARG A 1 414 ? 15.513 27.073 22.345 1.00 71.62 414 ARG A C 1
ATOM 3358 O O . ARG A 1 414 ? 15.744 26.439 23.373 1.00 71.62 414 ARG A O 1
ATOM 3365 N N . ASN A 1 415 ? 16.059 26.792 21.160 1.00 71.31 415 ASN A N 1
ATOM 3366 C CA . ASN A 1 415 ? 17.260 25.980 21.056 1.00 71.31 415 ASN A CA 1
ATOM 3367 C C . ASN A 1 415 ? 18.323 26.563 21.989 1.00 71.31 415 ASN A C 1
ATOM 3369 O O . ASN A 1 415 ? 18.570 27.770 21.974 1.00 71.31 415 ASN A O 1
ATOM 3373 N N . ILE A 1 416 ? 18.934 25.716 22.806 1.00 78.81 416 ILE A N 1
ATOM 3374 C CA . ILE A 1 416 ? 19.962 26.132 23.755 1.00 78.81 416 ILE A CA 1
ATOM 3375 C C . ILE A 1 416 ? 21.047 25.068 23.833 1.00 78.81 416 ILE A C 1
ATOM 3377 O O . ILE A 1 416 ? 20.744 23.880 23.874 1.00 78.81 416 ILE A O 1
ATOM 3381 N N . SER A 1 417 ? 22.297 25.510 23.877 1.00 79.62 417 SER A N 1
ATOM 3382 C CA . SER A 1 417 ? 23.464 24.733 24.286 1.00 79.62 417 SER A CA 1
ATOM 3383 C C . SER A 1 417 ? 24.127 25.453 25.455 1.00 79.62 417 SER A C 1
ATOM 3385 O O . SER A 1 417 ? 24.140 26.685 25.503 1.00 79.62 417 SER A O 1
ATOM 3387 N N . GLN A 1 418 ? 24.615 24.713 26.448 1.00 77.44 418 GLN A N 1
ATOM 3388 C CA . GLN A 1 418 ? 25.316 25.312 27.579 1.00 77.44 418 GLN A CA 1
ATOM 3389 C C . GLN A 1 418 ? 26.341 24.351 28.186 1.00 77.44 418 GLN A C 1
ATOM 3391 O O . GLN A 1 418 ? 26.047 23.179 28.423 1.00 77.44 418 GLN A O 1
ATOM 3396 N N . LYS A 1 419 ? 27.527 24.868 28.527 1.00 77.62 419 LYS A N 1
ATOM 3397 C CA . LYS A 1 419 ? 28.514 24.138 29.337 1.00 77.62 419 LYS A CA 1
ATOM 3398 C C . LYS A 1 419 ? 27.977 23.834 30.737 1.00 77.62 419 LYS A C 1
ATOM 3400 O O . LYS A 1 419 ? 27.380 24.693 31.395 1.00 77.62 419 LYS A O 1
ATOM 3405 N N . LEU A 1 420 ? 28.259 22.636 31.241 1.00 73.06 420 LEU A N 1
ATOM 3406 C CA . LEU A 1 420 ? 28.083 22.338 32.654 1.00 73.06 420 LEU A CA 1
ATOM 3407 C C . LEU A 1 420 ? 29.027 23.211 33.481 1.00 73.06 420 LEU A C 1
ATOM 3409 O O . LEU A 1 420 ? 30.182 23.445 33.130 1.00 73.06 420 LEU A O 1
ATOM 3413 N N . SER A 1 421 ? 28.534 23.700 34.619 1.00 75.38 421 SER A N 1
ATOM 3414 C CA . SER A 1 421 ? 29.353 24.489 35.539 1.00 75.38 421 SER A CA 1
ATOM 3415 C C . SER A 1 421 ? 30.592 23.700 35.962 1.00 75.38 421 SER A C 1
ATOM 3417 O O . SER A 1 421 ? 30.462 22.554 36.382 1.00 75.38 421 SER A O 1
ATOM 3419 N N . SER A 1 422 ? 31.761 24.344 35.970 1.00 72.38 422 SER A N 1
ATOM 3420 C CA . SER A 1 422 ? 33.024 23.759 36.453 1.00 72.38 422 SER A CA 1
ATOM 3421 C C . SER A 1 422 ? 32.989 23.298 37.917 1.00 72.38 422 SER A C 1
ATOM 3423 O O . SER A 1 422 ? 33.882 22.589 38.365 1.00 72.38 422 SER A O 1
ATOM 3425 N N . LYS A 1 423 ? 31.956 23.689 38.677 1.00 74.00 423 LYS A N 1
ATOM 3426 C CA . LYS A 1 423 ? 31.695 23.222 40.048 1.00 74.00 423 LYS A CA 1
ATOM 3427 C C . LYS A 1 423 ? 30.936 21.890 40.108 1.00 74.00 423 LYS A C 1
ATOM 3429 O O . LYS A 1 423 ? 30.756 21.357 41.199 1.00 74.00 423 LYS A O 1
ATOM 3434 N N . ARG A 1 424 ? 30.425 21.396 38.977 1.00 69.88 424 ARG A N 1
ATOM 3435 C CA . ARG A 1 424 ? 29.750 20.099 38.855 1.00 69.88 424 ARG A CA 1
ATOM 3436 C C . ARG A 1 424 ? 30.685 19.083 38.209 1.00 69.88 424 ARG A C 1
ATOM 3438 O O . ARG A 1 424 ? 31.584 19.450 37.453 1.00 69.88 424 ARG A O 1
ATOM 3445 N N . GLU A 1 425 ? 30.429 17.812 38.496 1.00 72.75 425 GLU A N 1
ATOM 3446 C CA . GLU A 1 425 ? 31.097 16.689 37.843 1.00 72.75 425 GLU A CA 1
ATOM 3447 C C . GLU A 1 425 ? 30.904 16.773 36.323 1.00 72.75 425 GLU A C 1
ATOM 3449 O O . GLU A 1 425 ? 29.785 16.948 35.836 1.00 72.75 425 GLU A O 1
ATOM 3454 N N . GLN A 1 426 ? 32.019 16.725 35.594 1.00 68.94 426 GLN A N 1
ATOM 3455 C CA . GLN A 1 426 ? 32.056 16.803 34.136 1.00 68.94 426 GLN A CA 1
ATOM 3456 C C . GLN A 1 426 ? 31.859 15.393 33.583 1.00 68.94 426 GLN A C 1
ATOM 3458 O O . GLN A 1 426 ? 32.819 14.672 33.322 1.00 68.94 426 GLN A O 1
ATOM 3463 N N . ASP A 1 427 ? 30.597 14.986 33.503 1.00 69.00 427 ASP A N 1
ATOM 3464 C CA . ASP A 1 427 ? 30.190 13.651 33.085 1.00 69.00 427 ASP A CA 1
ATOM 3465 C C . ASP A 1 427 ? 29.012 13.734 32.107 1.00 69.00 427 ASP A C 1
ATOM 3467 O O . ASP A 1 427 ? 28.098 14.547 32.276 1.00 69.00 427 ASP A O 1
ATOM 3471 N N . VAL A 1 428 ? 29.045 12.874 31.086 1.00 65.12 428 VAL A N 1
ATOM 3472 C CA . VAL A 1 428 ? 28.029 12.785 30.025 1.00 65.12 428 VAL A CA 1
ATOM 3473 C C . VAL A 1 428 ? 26.635 12.609 30.618 1.00 65.12 428 VAL A C 1
ATOM 3475 O O . VAL A 1 428 ? 25.700 13.311 30.249 1.00 65.12 428 VAL A O 1
ATOM 3478 N N . LEU A 1 429 ? 26.488 11.739 31.616 1.00 72.19 429 LEU A N 1
ATOM 3479 C CA . LEU A 1 429 ? 25.188 11.435 32.198 1.00 72.19 429 LEU A CA 1
ATOM 3480 C C . LEU A 1 429 ? 24.660 12.595 33.058 1.00 72.19 429 LEU A C 1
ATOM 3482 O O . LEU A 1 429 ? 23.449 12.773 33.191 1.00 72.19 429 LEU A O 1
ATOM 3486 N N . VAL A 1 430 ? 25.546 13.426 33.622 1.00 74.00 430 VAL A N 1
ATOM 3487 C CA . VAL A 1 430 ? 25.153 14.684 34.283 1.00 74.00 430 VAL A CA 1
ATOM 3488 C C . VAL A 1 430 ? 24.651 15.691 33.248 1.00 74.00 430 VAL A C 1
ATOM 3490 O O . VAL A 1 430 ? 23.676 16.396 33.517 1.00 74.00 430 VAL A O 1
ATOM 3493 N N . ALA A 1 431 ? 25.286 15.753 32.076 1.00 73.31 431 ALA A N 1
ATOM 3494 C CA . ALA A 1 431 ? 24.876 16.635 30.989 1.00 73.31 431 ALA A CA 1
ATOM 3495 C C . ALA A 1 431 ? 23.519 16.212 30.405 1.00 73.31 431 ALA A C 1
ATOM 3497 O O . ALA A 1 431 ? 22.630 17.054 30.281 1.00 73.31 431 ALA A O 1
ATOM 3498 N N . GLU A 1 432 ? 23.307 14.911 30.202 1.00 76.00 432 GLU A N 1
ATOM 3499 C CA . GLU A 1 432 ? 22.017 14.326 29.817 1.00 76.00 432 GLU A CA 1
ATOM 3500 C C . GLU A 1 432 ? 20.902 14.694 30.799 1.00 76.00 432 GLU A C 1
ATOM 3502 O O . GLU A 1 432 ? 19.844 15.203 30.422 1.00 76.00 432 GLU A O 1
ATOM 3507 N N . LEU A 1 433 ? 21.142 14.512 32.100 1.00 80.50 433 LEU A N 1
ATOM 3508 C CA . LEU A 1 433 ? 20.168 14.885 33.124 1.00 80.50 433 LEU A CA 1
ATOM 3509 C C . LEU A 1 433 ? 19.886 16.394 33.136 1.00 80.50 433 LEU A C 1
ATOM 3511 O O . LEU A 1 433 ? 18.747 16.804 33.364 1.00 80.50 433 LEU A O 1
ATOM 3515 N N . GLU A 1 434 ? 20.883 17.239 32.873 1.00 81.00 434 GLU A N 1
ATOM 3516 C CA . GLU A 1 434 ? 20.697 18.690 32.825 1.00 81.00 434 GLU A CA 1
ATOM 3517 C C . GLU A 1 434 ? 19.919 19.131 31.572 1.00 81.00 434 GLU A C 1
ATOM 3519 O O . GLU A 1 434 ? 19.021 19.974 31.692 1.00 81.00 434 GLU A O 1
ATOM 3524 N N . ALA A 1 435 ? 20.152 18.504 30.411 1.00 78.19 435 ALA A N 1
ATOM 3525 C CA . ALA A 1 435 ? 19.285 18.642 29.237 1.00 78.19 435 ALA A CA 1
ATOM 3526 C C . ALA A 1 435 ? 17.848 18.240 29.593 1.00 78.19 435 ALA A C 1
ATOM 3528 O O . ALA A 1 435 ? 16.885 18.963 29.276 1.00 78.19 435 ALA A O 1
ATOM 3529 N N . ILE A 1 436 ? 17.712 17.122 30.328 1.00 80.62 436 ILE A N 1
ATOM 3530 C CA . ILE A 1 436 ? 16.432 16.587 30.783 1.00 80.62 436 ILE A CA 1
ATOM 3531 C C . ILE A 1 436 ? 15.677 17.559 31.678 1.00 80.62 436 ILE A C 1
ATOM 3533 O O . ILE A 1 436 ? 14.499 17.852 31.434 1.00 80.62 436 ILE A O 1
ATOM 3537 N N . ARG A 1 437 ? 16.378 18.162 32.627 1.00 85.06 437 ARG A N 1
ATOM 3538 C CA . ARG A 1 437 ? 15.862 19.208 33.503 1.00 85.06 437 ARG A CA 1
ATOM 3539 C C . ARG A 1 437 ? 15.464 20.465 32.730 1.00 85.06 437 ARG A C 1
ATOM 3541 O O . ARG A 1 437 ? 14.392 21.020 32.976 1.00 85.06 437 ARG A O 1
ATOM 3548 N N . HIS A 1 438 ? 16.299 20.923 31.795 1.00 82.44 438 HIS A N 1
ATOM 3549 C CA . HIS A 1 438 ? 16.110 22.218 31.144 1.00 82.44 438 HIS A CA 1
ATOM 3550 C C . HIS A 1 438 ? 14.844 22.258 30.288 1.00 82.44 438 HIS A C 1
ATOM 3552 O O . HIS A 1 438 ? 14.028 23.163 30.449 1.00 82.44 438 HIS A O 1
ATOM 3558 N N . ALA A 1 439 ? 14.614 21.267 29.425 1.00 79.25 439 ALA A N 1
ATOM 3559 C CA . ALA A 1 439 ? 13.384 21.303 28.629 1.00 79.25 439 ALA A CA 1
ATOM 3560 C C . ALA A 1 439 ? 12.110 20.969 29.436 1.00 79.25 439 ALA A C 1
ATOM 3562 O O . ALA A 1 439 ? 11.054 21.487 29.090 1.00 79.25 439 ALA A O 1
ATOM 3563 N N . LEU A 1 440 ? 12.186 20.244 30.569 1.00 83.81 440 LEU A N 1
ATOM 3564 C CA . LEU A 1 440 ? 11.046 20.153 31.503 1.00 83.81 440 LEU A CA 1
ATOM 3565 C C . LEU A 1 440 ? 10.675 21.535 32.066 1.00 83.81 440 LEU A C 1
ATOM 3567 O O . LEU A 1 440 ? 9.497 21.879 32.156 1.00 83.81 440 LEU A O 1
ATOM 3571 N N . ILE A 1 441 ? 11.673 22.363 32.390 1.00 85.50 441 ILE A N 1
ATOM 3572 C CA . ILE A 1 441 ? 11.458 23.755 32.807 1.00 85.50 441 ILE A CA 1
ATOM 3573 C C . ILE A 1 441 ? 10.882 24.591 31.662 1.00 85.50 441 ILE A C 1
ATOM 3575 O O . ILE A 1 441 ? 9.975 25.389 31.896 1.00 85.50 441 ILE A O 1
ATOM 3579 N N . SER A 1 442 ? 11.381 24.426 30.436 1.00 81.75 442 SER A N 1
ATOM 3580 C CA . SER A 1 442 ? 10.847 25.127 29.262 1.00 81.75 442 SER A CA 1
ATOM 3581 C C . SER A 1 442 ? 9.376 24.791 29.022 1.00 81.75 442 SER A C 1
ATOM 3583 O O . SER A 1 442 ? 8.577 25.704 28.816 1.00 81.75 442 SER A O 1
ATOM 3585 N N . ILE A 1 443 ? 9.001 23.516 29.152 1.00 79.62 443 ILE A N 1
ATOM 3586 C CA . ILE A 1 443 ? 7.605 23.072 29.077 1.00 79.62 443 ILE A CA 1
ATOM 3587 C C . ILE A 1 443 ? 6.781 23.716 30.197 1.00 79.62 443 ILE A C 1
ATOM 3589 O O . ILE A 1 443 ? 5.718 24.279 29.950 1.00 79.62 443 ILE A O 1
ATOM 3593 N N . LEU A 1 444 ? 7.276 23.709 31.436 1.00 82.31 444 LEU A N 1
ATOM 3594 C CA . LEU A 1 444 ? 6.549 24.302 32.557 1.00 82.31 444 LEU A CA 1
ATOM 3595 C C . LEU A 1 444 ? 6.336 25.819 32.388 1.00 82.31 444 LEU A C 1
ATOM 3597 O O . LEU A 1 444 ? 5.271 26.333 32.731 1.00 82.31 444 LEU A O 1
ATOM 3601 N N . LYS A 1 445 ? 7.315 26.540 31.824 1.00 84.31 445 LYS A N 1
ATOM 3602 C CA . LYS A 1 445 ? 7.170 27.963 31.466 1.00 84.31 445 LYS A CA 1
ATOM 3603 C C . LYS A 1 445 ? 6.060 28.175 30.438 1.00 84.31 445 LYS A C 1
ATOM 3605 O O . LYS A 1 445 ? 5.304 29.136 30.553 1.00 84.31 445 LYS A O 1
ATOM 3610 N N . GLU A 1 446 ? 5.949 27.281 29.462 1.00 78.75 446 GLU A N 1
ATOM 3611 C CA . GLU A 1 446 ? 4.910 27.337 28.436 1.00 78.75 446 GLU A CA 1
ATOM 3612 C C . GLU A 1 446 ? 3.511 27.058 29.000 1.00 78.75 446 GLU A C 1
ATOM 3614 O O . GLU A 1 446 ? 2.554 27.749 28.641 1.00 78.75 446 GLU A O 1
ATOM 3619 N N . LEU A 1 447 ? 3.403 26.107 29.930 1.00 75.62 447 LEU A N 1
ATOM 3620 C CA . LEU A 1 447 ? 2.156 25.788 30.629 1.00 75.62 447 LEU A CA 1
ATOM 3621 C C . LEU A 1 447 ? 1.673 26.929 31.525 1.00 75.62 447 LEU A C 1
ATOM 3623 O O . LEU A 1 447 ? 0.476 27.173 31.633 1.00 75.62 447 LEU A O 1
ATOM 3627 N N . ASN A 1 448 ? 2.599 27.653 32.153 1.00 82.06 448 ASN A N 1
ATOM 3628 C CA . ASN A 1 448 ? 2.264 28.788 33.009 1.00 82.06 448 ASN A CA 1
ATOM 3629 C C . ASN A 1 448 ? 1.920 30.062 32.212 1.00 82.06 448 ASN A C 1
ATOM 3631 O O . ASN A 1 448 ? 1.542 31.072 32.805 1.00 82.06 448 ASN A O 1
ATOM 3635 N N . HIS A 1 449 ? 2.049 30.048 30.881 1.00 79.62 449 HIS A N 1
ATOM 3636 C CA . HIS A 1 449 ? 1.727 31.206 30.058 1.00 79.62 449 HIS A CA 1
ATOM 3637 C C . HIS A 1 449 ? 0.195 31.419 29.997 1.00 79.62 449 HIS A C 1
ATOM 3639 O O . HIS A 1 449 ? -0.526 30.491 29.624 1.00 79.62 449 HIS A O 1
ATOM 3645 N N . PRO A 1 450 ? -0.340 32.635 30.251 1.00 76.12 450 PRO A N 1
ATOM 3646 C CA . PRO A 1 450 ? -1.789 32.878 30.365 1.00 76.12 450 PRO A CA 1
ATOM 3647 C C . PRO A 1 450 ? -2.618 32.417 29.155 1.00 76.12 450 PRO A C 1
ATOM 3649 O O . PRO A 1 450 ? -3.748 31.969 29.298 1.00 76.12 450 PRO A O 1
ATOM 3652 N N . LYS A 1 451 ? -2.039 32.467 27.947 1.00 71.88 451 LYS A N 1
ATOM 3653 C CA . LYS A 1 451 ? -2.685 32.008 26.698 1.00 71.88 451 LYS A CA 1
ATOM 3654 C C . LYS A 1 451 ? -2.902 30.486 26.605 1.00 71.88 451 LYS A C 1
ATOM 3656 O O . LYS A 1 451 ? -3.539 30.039 25.653 1.00 71.88 451 LYS A O 1
ATOM 3661 N N . ASN A 1 452 ? -2.343 29.707 27.531 1.00 64.62 452 ASN A N 1
ATOM 3662 C CA . ASN A 1 452 ? -2.331 28.246 27.490 1.00 64.62 452 ASN A CA 1
ATOM 3663 C C . ASN A 1 452 ? -3.069 27.589 28.673 1.00 64.62 452 ASN A C 1
ATOM 3665 O O . ASN A 1 452 ? -3.094 26.365 28.732 1.00 64.62 452 ASN A O 1
ATOM 3669 N N . GLN A 1 453 ? -3.704 28.361 29.566 1.00 59.34 453 GLN A N 1
ATOM 3670 C CA . GLN A 1 453 ? -4.341 27.835 30.787 1.00 59.34 453 GLN A CA 1
ATOM 3671 C C . GLN A 1 453 ? -5.434 26.780 30.527 1.00 59.34 453 GLN A C 1
ATOM 3673 O O . GLN A 1 453 ? -5.521 25.816 31.279 1.00 59.34 453 GLN A O 1
ATOM 3678 N N . ASP A 1 454 ? -6.192 26.904 29.431 1.00 56.84 454 ASP A N 1
ATOM 3679 C CA . ASP A 1 454 ? -7.290 25.980 29.086 1.00 56.84 454 ASP A CA 1
ATOM 3680 C C . ASP A 1 454 ? -6.927 24.970 27.982 1.00 56.84 454 ASP A C 1
ATOM 3682 O O . ASP A 1 454 ? -7.793 24.303 27.408 1.00 56.84 454 ASP A O 1
ATOM 3686 N N . ARG A 1 455 ? -5.642 24.863 27.619 1.00 58.25 455 ARG A N 1
ATOM 3687 C CA . ARG A 1 455 ? -5.198 23.990 26.528 1.00 58.25 455 ARG A CA 1
ATOM 3688 C C . ARG A 1 455 ? -4.674 22.673 27.068 1.00 58.25 455 ARG A C 1
ATOM 3690 O O . ARG A 1 455 ? -3.699 22.636 27.809 1.00 58.25 455 ARG A O 1
ATOM 3697 N N . LYS A 1 456 ? -5.265 21.570 26.606 1.00 57.47 456 LYS A N 1
ATOM 3698 C CA . LYS A 1 456 ? -4.648 20.249 26.743 1.00 57.47 456 LYS A CA 1
ATOM 3699 C C . LYS A 1 456 ? -3.433 20.192 25.820 1.00 57.47 456 LYS A C 1
ATOM 3701 O O . LYS A 1 456 ? -3.579 20.303 24.604 1.00 57.47 456 LYS A O 1
ATOM 3706 N N . MET A 1 457 ? -2.248 20.070 26.410 1.00 61.62 457 MET A N 1
ATOM 3707 C CA . MET A 1 457 ? -0.972 20.024 25.696 1.00 61.62 457 MET A CA 1
ATOM 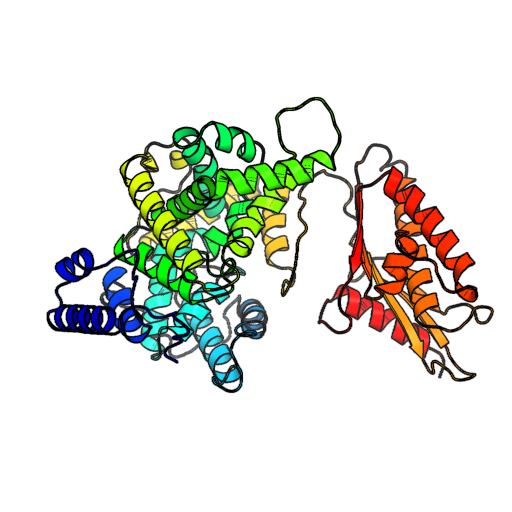3708 C C . MET A 1 457 ? -0.315 18.662 25.915 1.00 61.62 457 MET A C 1
ATOM 3710 O O . MET A 1 457 ? -0.398 18.086 27.003 1.00 61.62 457 MET A O 1
ATOM 3714 N N . ALA A 1 458 ? 0.319 18.150 24.867 1.00 61.81 458 ALA A N 1
ATOM 3715 C CA . ALA A 1 458 ? 1.097 16.923 24.900 1.00 61.81 458 ALA A CA 1
ATOM 3716 C C . ALA A 1 458 ? 2.535 17.254 24.506 1.00 61.81 458 ALA A C 1
ATOM 3718 O O . ALA A 1 458 ? 2.758 18.051 23.594 1.00 61.81 458 ALA A O 1
ATOM 3719 N N . PHE A 1 459 ? 3.490 16.652 25.204 1.00 69.00 459 PHE A N 1
ATOM 3720 C CA . PHE A 1 459 ? 4.910 16.873 24.986 1.00 69.00 459 PHE A CA 1
ATOM 3721 C C . PHE A 1 459 ? 5.620 15.532 24.882 1.00 69.00 459 PHE A C 1
ATOM 3723 O O . PHE A 1 459 ? 5.405 14.639 25.702 1.00 69.00 459 PHE A O 1
ATOM 3730 N N . THR A 1 460 ? 6.516 15.427 23.908 1.00 66.12 460 THR A N 1
ATOM 3731 C CA . THR A 1 460 ? 7.443 14.305 23.804 1.00 66.12 460 THR A CA 1
ATOM 3732 C C . THR A 1 460 ? 8.856 14.841 23.890 1.00 66.12 460 THR A C 1
ATOM 3734 O O . THR A 1 460 ? 9.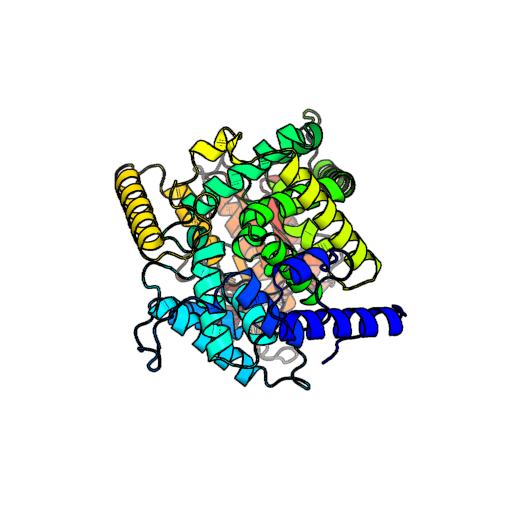250 15.744 23.150 1.00 66.12 460 THR A O 1
ATOM 3737 N N . ILE A 1 461 ? 9.593 14.276 24.829 1.00 72.25 461 ILE A N 1
ATOM 3738 C CA . ILE A 1 461 ? 11.021 14.445 24.991 1.00 72.25 461 ILE A CA 1
ATOM 3739 C C . ILE A 1 461 ? 11.695 13.227 24.370 1.00 72.25 461 ILE A C 1
ATOM 3741 O O . ILE A 1 461 ? 11.287 12.100 24.645 1.00 72.25 461 ILE A O 1
ATOM 3745 N N . TYR A 1 462 ? 12.774 13.457 23.640 1.00 69.19 462 TYR A N 1
ATOM 3746 C CA . TYR A 1 462 ? 13.656 12.403 23.154 1.00 69.19 462 TYR A CA 1
ATOM 3747 C C . TYR A 1 462 ? 15.032 12.536 23.825 1.00 69.19 462 TYR A C 1
ATOM 3749 O O . TYR A 1 462 ? 15.485 13.655 24.077 1.00 69.19 462 TYR A O 1
ATOM 3757 N N . SER A 1 463 ? 15.652 11.410 24.174 1.00 71.94 463 SER A N 1
ATOM 3758 C CA . SER A 1 463 ? 17.022 11.321 24.705 1.00 71.94 463 SER A CA 1
ATOM 3759 C C . SER A 1 463 ? 17.607 9.963 24.330 1.00 71.94 463 SER A C 1
ATOM 3761 O O . SER A 1 463 ? 16.878 8.978 24.272 1.00 71.94 463 SER A O 1
ATOM 3763 N N . ASP A 1 464 ? 18.903 9.897 24.079 1.00 64.94 464 ASP A N 1
ATOM 3764 C CA . ASP A 1 464 ? 19.650 8.663 23.810 1.00 64.94 464 ASP A CA 1
ATOM 3765 C C . ASP A 1 464 ? 20.209 7.996 25.074 1.00 64.94 464 ASP A C 1
ATOM 3767 O O . ASP A 1 464 ? 20.815 6.926 25.035 1.00 64.94 464 ASP A O 1
ATOM 3771 N N . SER A 1 465 ? 19.931 8.583 26.239 1.00 75.38 465 SER A N 1
ATOM 3772 C CA . SER A 1 465 ? 20.354 8.053 27.524 1.00 75.38 465 SER A CA 1
ATOM 3773 C C . SER A 1 465 ? 19.237 7.274 28.211 1.00 75.38 465 SER A C 1
ATOM 3775 O O . SER A 1 465 ? 18.456 7.817 28.999 1.00 75.38 465 SER A O 1
ATOM 3777 N N . THR A 1 466 ? 19.190 5.958 27.984 1.00 76.44 466 THR A N 1
ATOM 3778 C CA . THR A 1 466 ? 18.272 5.044 28.699 1.00 76.44 466 THR A CA 1
ATOM 3779 C C . THR A 1 466 ? 18.355 5.211 30.218 1.00 76.44 466 THR A C 1
ATOM 3781 O O . THR A 1 466 ? 17.330 5.335 30.887 1.00 76.44 466 THR A O 1
ATOM 3784 N N . SER A 1 467 ? 19.572 5.320 30.760 1.00 76.56 467 SER A N 1
ATOM 3785 C CA . SER A 1 467 ? 19.809 5.489 32.198 1.00 76.56 467 SER A CA 1
ATOM 3786 C C . SER A 1 467 ? 19.201 6.782 32.745 1.00 76.56 467 SER A C 1
ATOM 3788 O O . SER A 1 467 ? 18.567 6.775 33.802 1.00 76.56 467 SER A O 1
ATOM 3790 N N . ALA A 1 468 ? 19.347 7.902 32.030 1.00 77.56 468 ALA A N 1
ATOM 3791 C CA . ALA A 1 468 ? 18.771 9.169 32.464 1.00 77.56 468 ALA A CA 1
ATOM 3792 C C . ALA A 1 468 ? 17.233 9.132 32.414 1.00 77.56 468 ALA A C 1
ATOM 3794 O O . ALA A 1 468 ? 16.570 9.607 33.342 1.00 77.56 468 ALA A O 1
ATOM 3795 N N . ILE A 1 469 ? 16.656 8.504 31.383 1.00 78.75 469 ILE A N 1
ATOM 3796 C CA . ILE A 1 469 ? 15.205 8.311 31.250 1.00 78.75 469 ILE A CA 1
ATOM 3797 C C . ILE A 1 469 ? 14.659 7.473 32.411 1.00 78.75 469 ILE A C 1
ATOM 3799 O O . ILE A 1 469 ? 13.711 7.895 33.082 1.00 78.75 469 ILE A O 1
ATOM 3803 N N . GLU A 1 470 ? 15.256 6.314 32.686 1.00 83.81 470 GLU A N 1
ATOM 3804 C CA . GLU A 1 470 ? 14.834 5.398 33.754 1.00 83.81 470 GLU A CA 1
ATOM 3805 C C . GLU A 1 470 ? 14.901 6.055 35.138 1.00 83.81 470 GLU A C 1
ATOM 3807 O O . GLU A 1 470 ? 13.995 5.897 35.966 1.00 83.81 470 GLU A O 1
ATOM 3812 N N . TRP A 1 471 ? 15.942 6.852 35.392 1.00 83.81 471 TRP A N 1
ATOM 3813 C CA . TRP A 1 471 ? 16.078 7.584 36.647 1.00 83.81 471 TRP A CA 1
ATOM 3814 C C . TRP A 1 471 ? 15.025 8.673 36.804 1.00 83.81 471 TRP A C 1
ATOM 3816 O O . TRP A 1 471 ? 14.423 8.778 37.874 1.00 83.81 471 TRP A O 1
ATOM 3826 N N . VAL A 1 472 ? 14.755 9.464 35.765 1.00 84.50 472 VAL A N 1
ATOM 3827 C CA . VAL A 1 472 ? 13.774 10.561 35.838 1.00 84.50 472 VAL A CA 1
ATOM 3828 C C . VAL A 1 472 ? 12.338 10.045 35.918 1.00 84.50 472 VAL A C 1
ATOM 3830 O O . VAL A 1 472 ? 11.521 10.626 36.630 1.00 84.50 472 VAL A O 1
ATOM 3833 N N . THR A 1 473 ? 12.033 8.935 35.246 1.00 82.69 473 THR A N 1
ATOM 3834 C CA . THR A 1 473 ? 10.688 8.333 35.233 1.00 82.69 473 THR A CA 1
ATOM 3835 C C . THR A 1 473 ? 10.392 7.455 36.453 1.00 82.69 473 THR A C 1
ATOM 3837 O O . THR A 1 473 ? 9.224 7.174 36.720 1.00 82.69 473 THR A O 1
ATOM 3840 N N . GLY A 1 474 ? 11.411 7.114 37.250 1.00 75.38 474 GLY A N 1
ATOM 3841 C CA . GLY A 1 474 ? 11.254 6.492 38.568 1.00 75.38 474 GLY A CA 1
ATOM 3842 C C . GLY A 1 474 ? 11.409 4.971 38.599 1.00 75.38 474 GLY A C 1
ATOM 3843 O O . GLY A 1 474 ? 11.064 4.368 39.611 1.00 75.38 474 GLY A O 1
ATOM 3844 N N . PHE A 1 475 ? 11.938 4.347 37.542 1.00 60.09 475 PHE A N 1
ATOM 3845 C CA . PHE A 1 475 ? 12.122 2.891 37.494 1.00 60.09 475 PHE A CA 1
ATOM 3846 C C . PHE A 1 475 ? 13.365 2.411 38.260 1.00 60.09 475 PHE A C 1
ATOM 3848 O O . PHE A 1 475 ? 13.365 1.294 38.776 1.00 60.09 475 PHE A O 1
ATOM 3855 N N . HIS A 1 476 ? 14.390 3.260 38.413 1.00 72.25 476 HIS A N 1
ATOM 3856 C CA . HIS A 1 476 ? 15.643 2.906 39.091 1.00 72.25 476 HIS A CA 1
ATOM 3857 C C . HIS A 1 476 ? 16.203 4.024 39.986 1.00 72.25 476 HIS A C 1
ATOM 3859 O O . HIS A 1 476 ? 15.904 5.211 39.818 1.00 72.25 476 HIS A O 1
ATOM 3865 N N . SER A 1 477 ? 17.033 3.635 40.958 1.00 75.56 477 SER A N 1
ATOM 3866 C CA . SER A 1 477 ? 17.756 4.563 41.837 1.00 75.56 477 SER A CA 1
ATOM 3867 C C . SER A 1 477 ? 19.036 5.069 41.160 1.00 75.56 477 SER A C 1
ATOM 3869 O O . SER A 1 477 ? 19.780 4.258 40.606 1.00 75.56 477 SER A O 1
ATOM 3871 N N . PRO A 1 478 ? 19.328 6.380 41.217 1.00 79.12 478 PRO A N 1
ATOM 3872 C CA . PRO A 1 478 ? 20.528 6.937 40.609 1.00 79.12 478 PRO A CA 1
ATOM 3873 C C . PRO A 1 478 ? 21.785 6.663 41.437 1.00 79.12 478 PRO A C 1
ATOM 3875 O O . PRO A 1 478 ? 21.721 6.309 42.617 1.00 79.12 478 PRO A O 1
ATOM 3878 N N . ARG A 1 479 ? 22.956 6.899 40.834 1.00 77.19 479 ARG A N 1
ATOM 3879 C CA . ARG A 1 479 ? 24.226 6.928 41.574 1.00 77.19 479 ARG A CA 1
ATOM 3880 C C . ARG A 1 479 ? 24.207 8.051 42.620 1.00 77.19 479 ARG A C 1
ATOM 3882 O O . ARG A 1 479 ? 23.618 9.109 42.401 1.00 77.19 479 ARG A O 1
ATOM 3889 N N . ARG A 1 480 ? 24.877 7.840 43.761 1.00 75.00 480 ARG A N 1
ATOM 3890 C CA . ARG A 1 480 ? 24.833 8.751 44.925 1.00 75.00 480 ARG A CA 1
ATOM 3891 C C . ARG A 1 480 ? 25.243 10.194 44.592 1.00 75.00 480 ARG A C 1
ATOM 3893 O O . ARG A 1 480 ? 24.650 11.124 45.123 1.00 75.00 480 ARG A O 1
ATOM 3900 N N . ASN A 1 481 ? 26.221 10.373 43.708 1.00 75.50 481 ASN A N 1
ATOM 3901 C CA . ASN A 1 481 ? 26.700 11.671 43.213 1.00 75.50 481 ASN A CA 1
ATOM 3902 C C . ASN A 1 481 ? 25.711 12.387 42.272 1.00 75.50 481 ASN A C 1
ATOM 3904 O O . ASN A 1 481 ? 25.822 13.594 42.086 1.00 75.50 481 ASN A O 1
ATOM 3908 N N . MET A 1 482 ? 24.721 11.678 41.722 1.00 77.50 482 MET A N 1
ATOM 3909 C CA . MET A 1 482 ? 23.751 12.210 40.753 1.00 77.50 482 MET A CA 1
ATOM 3910 C C . MET A 1 482 ? 22.337 12.359 41.333 1.00 77.50 482 MET A C 1
ATOM 3912 O O . MET A 1 482 ? 21.446 12.880 40.660 1.00 77.50 482 MET A O 1
ATOM 3916 N N . ALA A 1 483 ? 22.126 11.928 42.582 1.00 82.12 483 ALA A N 1
ATOM 3917 C CA . ALA A 1 483 ? 20.820 11.913 43.240 1.00 82.12 483 ALA A CA 1
ATOM 3918 C C . ALA A 1 483 ? 20.143 13.292 43.246 1.00 82.12 483 ALA A C 1
ATOM 3920 O O . ALA A 1 483 ? 18.984 13.402 42.862 1.00 82.12 483 ALA A O 1
ATOM 3921 N N . SER A 1 484 ? 20.882 14.359 43.566 1.00 83.81 484 SER A N 1
ATOM 3922 C CA . SER A 1 484 ? 20.338 15.723 43.607 1.00 83.81 484 SER A CA 1
ATOM 3923 C C . SER A 1 484 ? 19.830 16.215 42.243 1.00 83.81 484 SER A C 1
ATOM 3925 O O . SER A 1 484 ? 18.769 16.838 42.163 1.00 83.81 484 SER A O 1
ATOM 3927 N N . THR A 1 485 ? 20.551 15.917 41.157 1.00 80.06 485 THR A N 1
ATOM 3928 C CA . THR A 1 485 ? 20.143 16.278 39.790 1.00 80.06 485 THR A CA 1
ATOM 3929 C C . THR A 1 485 ? 18.907 15.485 39.365 1.00 80.06 485 THR A C 1
ATOM 3931 O O . THR A 1 485 ? 17.972 16.054 38.797 1.00 80.06 485 THR A O 1
ATOM 3934 N N . VAL A 1 486 ? 18.862 14.190 39.688 1.00 86.88 486 VAL A N 1
ATOM 3935 C CA . VAL A 1 486 ? 17.710 13.324 39.397 1.00 86.88 486 VAL A CA 1
ATOM 3936 C C . VAL A 1 486 ? 16.476 13.745 40.189 1.00 86.88 486 VAL A C 1
ATOM 3938 O O . VAL A 1 486 ? 15.398 13.830 39.608 1.00 86.88 486 VAL A O 1
ATOM 3941 N N . ASP A 1 487 ? 16.617 14.086 41.469 1.00 88.12 487 ASP A N 1
ATOM 3942 C CA . ASP A 1 487 ? 15.511 14.574 42.299 1.00 88.12 487 ASP A CA 1
ATOM 3943 C C . ASP A 1 487 ? 14.933 15.882 41.745 1.00 88.12 487 ASP A C 1
ATOM 3945 O O . ASP A 1 487 ? 13.713 16.046 41.662 1.00 88.12 487 ASP A O 1
ATOM 3949 N N . SER A 1 488 ? 15.795 16.785 41.263 1.00 89.94 488 SER A N 1
ATOM 3950 C CA . SER A 1 488 ? 15.355 17.998 40.567 1.00 89.94 488 SER A CA 1
ATOM 3951 C C . SER A 1 488 ? 14.591 17.675 39.276 1.00 89.94 488 SER A C 1
ATOM 3953 O O . SER A 1 488 ? 13.531 18.251 39.022 1.00 89.94 488 SER A O 1
ATOM 3955 N N . CYS A 1 489 ? 15.074 16.722 38.474 1.00 87.88 489 CYS A N 1
ATOM 3956 C CA . CYS A 1 489 ? 14.377 16.281 37.265 1.00 87.88 489 CYS A CA 1
ATOM 3957 C C . CYS A 1 489 ? 13.018 15.646 37.583 1.00 87.88 489 CYS A C 1
ATOM 3959 O O . CYS A 1 489 ? 12.025 16.000 36.951 1.00 87.88 489 CYS A O 1
ATOM 3961 N N . ARG A 1 490 ? 12.947 14.766 38.590 1.00 92.19 490 ARG A N 1
ATOM 3962 C CA . ARG A 1 490 ? 11.708 14.124 39.061 1.00 92.19 490 ARG A CA 1
ATOM 3963 C C . ARG A 1 490 ? 10.687 15.147 39.542 1.00 92.19 490 ARG A C 1
ATOM 3965 O O . ARG A 1 490 ? 9.504 15.027 39.221 1.00 92.19 490 ARG A O 1
ATOM 3972 N N . TYR A 1 491 ? 11.142 16.182 40.251 1.00 92.69 491 TYR A N 1
ATOM 3973 C CA . TYR A 1 491 ? 10.289 17.290 40.663 1.00 92.69 491 TYR A CA 1
ATOM 3974 C C . TYR A 1 491 ? 9.614 17.944 39.450 1.00 92.69 491 TYR A C 1
ATOM 3976 O O . TYR A 1 491 ? 8.385 17.960 39.378 1.00 92.69 491 TYR A O 1
ATOM 3984 N N . TYR A 1 492 ? 10.375 18.402 38.449 1.00 90.06 492 TYR A N 1
ATOM 3985 C CA . TYR A 1 492 ? 9.782 19.029 37.260 1.00 90.06 492 TYR A CA 1
ATOM 3986 C C . TYR A 1 492 ? 8.962 18.050 36.413 1.00 90.06 492 TYR A C 1
ATOM 3988 O O . TYR A 1 492 ? 7.896 18.417 35.920 1.00 90.06 492 TYR A O 1
ATOM 3996 N N . TYR A 1 493 ? 9.410 16.799 36.294 1.00 90.19 493 TYR A N 1
ATOM 3997 C CA . TYR A 1 493 ? 8.688 15.738 35.597 1.00 90.19 493 TYR A CA 1
ATOM 3998 C C . TYR A 1 493 ? 7.288 15.542 36.186 1.00 90.19 493 TYR A C 1
ATOM 4000 O O . TYR A 1 493 ? 6.308 15.552 35.444 1.00 90.19 493 TYR A O 1
ATOM 4008 N N . SER A 1 494 ? 7.173 15.460 37.517 1.00 89.81 494 SER A N 1
ATOM 4009 C CA . SER A 1 494 ? 5.880 15.316 38.197 1.00 89.81 494 SER A CA 1
ATOM 4010 C C . SER A 1 494 ? 4.939 16.499 37.932 1.00 89.81 494 SER A C 1
ATOM 4012 O O . SER A 1 494 ? 3.756 16.297 37.662 1.00 89.81 494 SER A O 1
ATOM 4014 N N . GLN A 1 495 ? 5.467 17.730 37.928 1.00 88.62 495 GLN A N 1
ATOM 4015 C CA . GLN A 1 495 ? 4.681 18.944 37.685 1.00 88.62 495 GLN A CA 1
ATOM 4016 C C . GLN A 1 495 ? 4.149 19.013 36.252 1.00 88.62 495 GLN A C 1
ATOM 4018 O O . GLN A 1 495 ? 3.000 19.399 36.038 1.00 88.62 495 GLN A O 1
ATOM 4023 N N . VAL A 1 496 ? 4.974 18.637 35.271 1.00 82.94 496 VAL A N 1
ATOM 4024 C CA . VAL A 1 496 ? 4.586 18.635 33.855 1.00 82.94 496 VAL A CA 1
ATOM 4025 C C . VAL A 1 496 ? 3.614 17.489 33.570 1.00 82.94 496 VAL A C 1
ATOM 4027 O O . VAL A 1 496 ? 2.559 17.719 32.977 1.00 82.94 496 VAL A O 1
ATOM 4030 N N . LYS A 1 497 ? 3.909 16.274 34.047 1.00 85.12 497 LYS A N 1
ATOM 4031 C CA . LYS A 1 497 ? 3.070 15.084 33.838 1.00 85.12 497 LYS A CA 1
ATOM 4032 C C . LYS A 1 497 ? 1.678 15.220 34.458 1.00 85.12 497 LYS A C 1
ATOM 4034 O O . LYS A 1 497 ? 0.711 14.736 33.890 1.00 85.12 497 LYS A O 1
ATOM 4039 N N . ALA A 1 498 ? 1.549 15.921 35.585 1.00 84.25 498 ALA A N 1
ATOM 4040 C CA . ALA A 1 498 ? 0.248 16.172 36.208 1.00 84.25 498 ALA A CA 1
ATOM 4041 C C . ALA A 1 498 ? -0.686 17.064 35.363 1.00 84.25 498 ALA A C 1
ATOM 4043 O O . ALA A 1 498 ? -1.890 17.085 35.601 1.00 84.25 498 ALA A O 1
ATOM 4044 N N . ARG A 1 499 ? -0.143 17.826 34.403 1.00 77.44 499 ARG A N 1
ATOM 4045 C CA . ARG A 1 499 ? -0.886 18.830 33.619 1.00 77.44 499 ARG A CA 1
ATOM 4046 C C . ARG A 1 499 ? -0.940 18.513 32.124 1.00 77.44 499 ARG A C 1
ATOM 4048 O O . ARG A 1 499 ? -1.630 19.208 31.383 1.00 77.44 499 ARG A O 1
ATOM 4055 N N . THR A 1 500 ? -0.187 17.512 31.669 1.00 74.50 500 THR A N 1
ATOM 4056 C CA . THR A 1 500 ? 0.046 17.237 30.245 1.00 74.50 500 THR A CA 1
ATOM 4057 C C . THR A 1 500 ? 0.210 15.750 29.981 1.00 74.50 500 THR A C 1
ATOM 4059 O O . THR A 1 500 ? 0.574 14.985 30.872 1.00 74.50 500 THR A O 1
ATOM 4062 N N . SER A 1 501 ? 0.012 15.350 28.727 1.00 74.00 501 SER A N 1
ATOM 4063 C CA . SER A 1 501 ? 0.476 14.044 28.261 1.00 74.00 501 SER A CA 1
ATOM 4064 C C . SER A 1 501 ? 1.972 14.145 27.946 1.00 74.00 501 SER A C 1
ATOM 4066 O O . SER A 1 501 ? 2.335 14.583 26.855 1.00 74.00 501 SER A O 1
ATOM 4068 N N . LEU A 1 502 ? 2.831 13.817 28.919 1.00 76.31 502 LEU A N 1
ATOM 4069 C CA . LEU A 1 502 ? 4.291 13.864 28.781 1.00 76.31 502 LEU A CA 1
ATOM 4070 C C . LEU A 1 502 ? 4.878 12.462 28.563 1.00 76.31 502 LEU A C 1
ATOM 4072 O O . LEU A 1 502 ? 4.802 11.619 29.460 1.00 76.31 502 LEU A O 1
ATOM 4076 N N . SER A 1 503 ? 5.564 12.273 27.436 1.00 70.81 503 SER A N 1
ATOM 4077 C CA . SER A 1 503 ? 6.356 11.074 27.131 1.00 70.81 503 SER A CA 1
ATOM 4078 C C . SER A 1 503 ? 7.845 11.416 27.064 1.00 70.81 503 SER A C 1
ATOM 4080 O O . SER A 1 503 ? 8.222 12.442 26.504 1.00 70.81 503 SER A O 1
ATOM 4082 N N . ILE A 1 504 ? 8.696 10.559 27.629 1.00 71.44 504 ILE A N 1
ATOM 4083 C CA . ILE A 1 504 ? 10.156 10.621 27.474 1.00 71.44 504 ILE A CA 1
ATOM 4084 C C . ILE A 1 504 ? 10.565 9.327 26.773 1.00 71.44 504 ILE A C 1
ATOM 4086 O O . ILE A 1 504 ? 10.368 8.253 27.339 1.00 71.44 504 ILE A O 1
ATOM 4090 N N . LEU A 1 505 ? 11.058 9.428 25.542 1.00 67.12 505 LEU A N 1
ATOM 4091 C CA . LEU A 1 505 ? 11.371 8.291 24.683 1.00 67.12 505 LEU A CA 1
ATOM 4092 C C . LEU A 1 505 ? 12.875 8.186 24.449 1.00 67.12 505 LEU A C 1
ATOM 4094 O O . LEU A 1 505 ? 13.556 9.200 24.286 1.00 67.12 505 LEU A O 1
ATOM 4098 N N . HIS A 1 506 ? 13.358 6.947 24.412 1.00 70.62 506 HIS A N 1
ATOM 4099 C CA . HIS A 1 506 ? 14.721 6.646 24.008 1.00 70.62 506 HIS A CA 1
ATOM 4100 C C . HIS A 1 506 ? 14.873 6.778 22.487 1.00 70.62 506 HIS A C 1
ATOM 4102 O O . HIS A 1 506 ? 13.995 6.322 21.750 1.00 70.62 506 HIS A O 1
ATOM 4108 N N . VAL A 1 507 ? 15.974 7.364 22.026 1.00 59.84 507 VAL A N 1
ATOM 4109 C CA . VAL A 1 507 ? 16.397 7.372 20.617 1.00 59.84 507 VAL A CA 1
ATOM 4110 C C . VAL A 1 507 ? 17.828 6.876 20.526 1.00 59.84 507 VAL A C 1
ATOM 4112 O O . VAL A 1 507 ? 18.669 7.316 21.285 1.00 59.84 507 VAL A O 1
ATOM 4115 N N . ASP A 1 508 ? 18.131 5.969 19.609 1.00 55.84 508 ASP A N 1
ATOM 4116 C CA . ASP A 1 508 ? 19.496 5.452 19.500 1.00 55.84 508 ASP A CA 1
ATOM 4117 C C . ASP A 1 508 ? 20.465 6.559 19.034 1.00 55.84 508 ASP A C 1
ATOM 4119 O O . ASP A 1 508 ? 20.196 7.254 18.045 1.00 55.84 508 ASP A O 1
ATOM 4123 N N . ALA A 1 509 ? 21.605 6.707 19.715 1.00 50.41 509 ALA A N 1
ATOM 4124 C CA . ALA A 1 509 ? 22.664 7.632 19.311 1.00 50.41 509 ALA A CA 1
ATOM 4125 C C . ALA A 1 509 ? 23.166 7.317 17.885 1.00 50.41 509 ALA A C 1
ATOM 4127 O O . ALA A 1 509 ? 23.228 6.157 17.474 1.00 50.41 509 ALA A O 1
ATOM 4128 N N . HIS A 1 510 ? 23.548 8.348 17.122 1.00 50.81 510 HIS A N 1
ATOM 4129 C CA . HIS A 1 510 ? 24.138 8.218 15.776 1.00 50.81 510 HIS A CA 1
ATOM 4130 C C . HIS A 1 510 ? 23.257 7.529 14.707 1.00 50.81 510 HIS A C 1
ATOM 4132 O O . HIS A 1 510 ? 23.766 6.937 13.753 1.00 50.81 510 HIS A O 1
ATOM 4138 N N . THR A 1 511 ? 21.927 7.630 14.816 1.00 45.56 511 THR A N 1
ATOM 4139 C CA . THR A 1 511 ? 20.966 6.991 13.888 1.00 45.56 511 THR A CA 1
ATOM 4140 C C . THR A 1 511 ? 20.356 7.914 12.820 1.00 45.56 511 THR A C 1
ATOM 4142 O O . THR A 1 511 ? 19.290 7.624 12.275 1.00 45.56 511 THR A O 1
ATOM 4145 N N . ASN A 1 512 ? 21.010 9.024 12.447 1.00 50.97 512 ASN A N 1
ATOM 4146 C CA . ASN A 1 512 ? 20.499 9.982 11.444 1.00 50.97 512 ASN A CA 1
ATOM 4147 C C . ASN A 1 512 ? 19.166 10.675 11.813 1.00 50.97 512 ASN A C 1
ATOM 4149 O O . ASN A 1 512 ? 18.457 11.218 10.941 1.00 50.97 512 ASN A O 1
ATOM 4153 N N . VAL A 1 513 ? 18.820 10.683 13.109 1.00 52.56 513 VAL A N 1
ATOM 4154 C CA . VAL A 1 513 ? 17.681 11.419 13.674 1.00 52.56 513 VAL A CA 1
ATOM 4155 C C . VAL A 1 513 ? 18.049 12.897 13.760 1.00 52.56 513 VAL A C 1
ATOM 4157 O O . VAL A 1 513 ? 18.696 13.339 14.703 1.00 52.56 513 VAL A O 1
ATOM 4160 N N . HIS A 1 514 ? 17.591 13.673 12.770 1.00 63.84 514 HIS A N 1
ATOM 4161 C CA . HIS A 1 514 ? 18.005 15.069 12.544 1.00 63.84 514 HIS A CA 1
ATOM 4162 C C . HIS A 1 514 ? 18.055 15.922 13.811 1.00 63.84 514 HIS A C 1
ATOM 4164 O O . HIS A 1 514 ? 19.057 16.566 14.074 1.00 63.84 514 HIS A O 1
ATOM 4170 N N . GLY A 1 515 ? 16.980 15.962 14.601 1.00 57.56 515 GLY A N 1
ATOM 4171 C CA . GLY A 1 515 ? 16.959 16.852 15.759 1.00 57.56 515 GLY A CA 1
ATOM 4172 C C . GLY A 1 515 ? 17.779 16.359 16.953 1.00 57.56 515 GLY A C 1
ATOM 4173 O O . GLY A 1 515 ? 18.081 17.181 17.811 1.00 57.56 515 GLY A O 1
ATOM 4174 N N . ASN A 1 516 ? 18.171 15.078 16.995 1.00 60.75 516 ASN A N 1
ATOM 4175 C CA . ASN A 1 516 ? 19.138 14.600 17.984 1.00 60.75 516 ASN A CA 1
ATOM 4176 C C . ASN A 1 516 ? 20.572 14.817 17.500 1.00 60.75 516 ASN A C 1
ATOM 4178 O O . ASN A 1 516 ? 21.337 15.391 18.252 1.00 60.75 516 ASN A O 1
ATOM 4182 N N . GLU A 1 517 ? 20.875 14.564 16.221 1.00 63.25 517 GLU A N 1
ATOM 4183 C CA . GLU A 1 517 ? 22.157 14.970 15.607 1.00 63.25 517 GLU A CA 1
ATOM 4184 C C . GLU A 1 517 ? 22.410 16.474 15.731 1.00 63.25 517 GLU A C 1
ATOM 4186 O O . GLU A 1 517 ? 23.531 16.945 15.874 1.00 63.25 517 GLU A O 1
ATOM 4191 N N . ARG A 1 518 ? 21.347 17.279 15.684 1.00 71.94 518 ARG A N 1
ATOM 4192 C CA . ARG A 1 518 ? 21.448 18.710 15.967 1.00 71.94 518 ARG A CA 1
ATOM 4193 C C . ARG A 1 518 ? 21.743 18.983 17.434 1.00 71.94 518 ARG A C 1
ATOM 4195 O O . ARG A 1 518 ? 22.518 19.893 17.703 1.00 71.94 518 ARG A O 1
ATOM 4202 N N . ALA A 1 519 ? 21.133 18.244 18.357 1.00 61.81 519 ALA A N 1
ATOM 4203 C CA . ALA A 1 519 ? 21.395 18.394 19.780 1.00 61.81 519 ALA A CA 1
ATOM 4204 C C . ALA A 1 519 ? 22.819 17.934 20.145 1.00 61.81 519 ALA A C 1
ATOM 4206 O O . ALA A 1 519 ? 23.516 18.702 20.803 1.00 61.81 519 ALA A O 1
ATOM 4207 N N . ASP A 1 520 ? 23.285 16.778 19.652 1.00 61.44 520 ASP A N 1
ATOM 4208 C CA . ASP A 1 520 ? 24.650 16.282 19.885 1.00 61.44 520 ASP A CA 1
ATOM 4209 C C . ASP A 1 520 ? 25.701 17.190 19.256 1.00 61.44 520 ASP A C 1
ATOM 4211 O O . ASP A 1 520 ? 26.649 17.593 19.926 1.00 61.44 520 ASP A O 1
ATOM 4215 N N . ASN A 1 521 ? 25.468 17.685 18.041 1.00 70.62 521 ASN A N 1
ATOM 4216 C CA . ASN A 1 521 ? 26.356 18.664 17.431 1.00 70.62 521 ASN A CA 1
ATOM 4217 C C . ASN A 1 521 ? 26.367 19.990 18.216 1.00 70.62 521 ASN A C 1
ATOM 4219 O O . ASN A 1 521 ? 27.433 20.546 18.473 1.00 70.62 521 ASN A O 1
ATOM 4223 N N . MET A 1 522 ? 25.207 20.486 18.662 1.00 72.12 522 MET A N 1
ATOM 4224 C CA . MET A 1 522 ? 25.129 21.708 19.472 1.00 72.12 522 MET A CA 1
ATOM 4225 C C . MET A 1 522 ? 25.879 21.576 20.800 1.00 72.12 522 MET A C 1
ATOM 4227 O O . MET A 1 522 ? 26.627 22.476 21.175 1.00 72.12 522 MET A O 1
ATOM 4231 N N . ALA A 1 523 ? 25.692 20.470 21.513 1.00 63.75 523 ALA A N 1
ATOM 4232 C CA . ALA A 1 523 ? 26.382 20.216 22.767 1.00 63.75 523 ALA A CA 1
ATOM 4233 C C . ALA A 1 523 ? 27.878 19.954 22.554 1.00 63.75 523 ALA A C 1
ATOM 4235 O O . ALA A 1 523 ? 28.696 20.467 23.314 1.00 63.75 523 ALA A O 1
ATOM 4236 N N . TYR A 1 524 ? 28.255 19.238 21.494 1.00 67.75 524 TYR A N 1
ATOM 4237 C CA . TYR A 1 524 ? 29.646 19.000 21.120 1.00 67.75 524 TYR A CA 1
ATOM 4238 C C . TYR A 1 524 ? 30.378 20.306 20.792 1.00 67.75 524 TYR A C 1
ATOM 4240 O O . TYR A 1 524 ? 31.457 20.557 21.329 1.00 67.75 524 TYR A O 1
ATOM 4248 N N . LEU A 1 525 ? 29.787 21.180 19.968 1.00 70.31 525 LEU A N 1
ATOM 4249 C CA . LEU A 1 525 ? 30.357 22.493 19.642 1.00 70.31 525 LEU A CA 1
ATOM 4250 C C . LEU A 1 525 ? 30.503 23.375 20.886 1.00 70.31 525 LEU A C 1
ATOM 4252 O O . LEU A 1 525 ? 31.506 24.080 21.034 1.00 70.31 525 LEU A O 1
ATOM 4256 N N . GLU A 1 526 ? 29.526 23.313 21.791 1.00 71.19 526 GLU A N 1
ATOM 4257 C CA . GLU A 1 526 ? 29.558 24.033 23.061 1.00 71.19 526 GLU A CA 1
ATOM 4258 C C . GLU A 1 526 ? 30.634 23.474 24.001 1.00 71.19 526 GLU A C 1
ATOM 4260 O O . GLU A 1 526 ? 31.351 24.234 24.642 1.00 71.19 526 GLU A O 1
ATOM 4265 N N . ALA A 1 527 ? 30.823 22.155 24.060 1.00 61.62 527 ALA A N 1
ATOM 4266 C CA . ALA A 1 527 ? 31.924 21.549 24.804 1.00 61.62 527 ALA A CA 1
ATOM 4267 C C . ALA A 1 527 ? 33.288 21.953 24.205 1.00 61.62 527 ALA A C 1
ATOM 4269 O O . ALA A 1 527 ? 34.227 22.243 24.949 1.00 61.62 527 ALA A O 1
ATOM 4270 N N . CYS A 1 528 ? 33.380 22.062 22.873 1.00 63.16 528 CYS A N 1
ATOM 4271 C CA . CYS A 1 528 ? 34.600 22.403 22.132 1.00 63.16 528 CYS A CA 1
ATOM 4272 C C . CYS A 1 528 ? 35.023 23.876 22.217 1.00 63.16 528 CYS A C 1
ATOM 4274 O O . CYS A 1 528 ? 36.145 24.191 21.829 1.00 63.16 528 CYS A O 1
ATOM 4276 N N . THR A 1 529 ? 34.175 24.803 22.684 1.00 58.53 529 THR A N 1
ATOM 4277 C CA . THR A 1 529 ? 34.369 26.250 22.427 1.00 58.53 529 THR A CA 1
ATOM 4278 C C . THR A 1 529 ? 35.587 26.892 23.120 1.00 58.53 529 THR A C 1
ATOM 4280 O O . THR A 1 529 ? 35.770 28.096 23.006 1.00 58.53 529 THR A O 1
ATOM 4283 N N . TYR A 1 530 ? 36.430 26.125 23.823 1.00 49.62 530 TYR A N 1
ATOM 4284 C CA . TYR A 1 530 ? 37.733 26.562 24.347 1.00 49.62 530 TYR A CA 1
ATOM 4285 C C . TYR A 1 530 ? 38.709 25.370 24.448 1.00 49.62 530 TYR A C 1
ATOM 4287 O O . TYR A 1 530 ? 38.969 24.868 25.549 1.00 49.62 530 TYR A O 1
ATOM 4295 N N . ILE A 1 531 ? 39.212 24.916 23.294 1.00 43.28 531 ILE A N 1
ATOM 4296 C CA . ILE A 1 531 ? 40.561 24.332 23.162 1.00 43.28 531 ILE A CA 1
ATOM 4297 C C . ILE A 1 531 ? 41.494 25.439 22.683 1.00 43.28 531 ILE A C 1
ATOM 4299 O O . ILE A 1 531 ? 41.078 26.179 21.761 1.00 43.28 531 ILE A O 1
#

Foldseek 3Di:
DQPPPPPPDPVVVVVVLVVVLVVCLVVVPLVVNLVSAALLCQDRALVSVLSVLCVLLVLVVDDADDCPDLPPPLPCLVVLLVLLVVPPPVPPVVVDVSVVLSVLLSVLVSLLCVRQVQFADFRLLSLLLSLLSVSHPDSVSSNSNSNSCCQQQALCVRAPFVLLVLLLLVLQLQLCCVVPVVLSQAQVVERSCLCVSCRNNVNSVQAPDSVLSSSSSSLCSSVLASNLSSLLLNLLCVLCVVVLVVQLVVVVVVVDDPDDPYGDHFSNSFSSNHVSSVLRVDDDSVSSVSSSSSSVSSVVSCVVPPSCPGPSCVSNDCLDSNNPSDDDPVSSVVVNVVVVVVCVVVVVVVPPVVPRVVVRVVRRDDDDDDDDDDDDDDPDPDFAAWAWFKDWDPPPDPPIKIKMWIFRDPPDPPTDIATDDPVADRDRLLRQLVSLLVVLVVLVVVCPPPVNVPPAAAHEYEDQDPPSQCLLVPVDDDDPSCNVSSVSSVVSVVVNVVRYNYHYDHDHPPPPNVRNVVRNVRRVCNSVVDD

Organism: NCBI:txid52247